Protein AF-A0A5N7N5F0-F1 (afdb_monomer_lite)

Organism: NCBI:txid2108360

pLDDT: mean 74.67, std 21.19, range [22.98, 98.75]

Secondary structure (DSSP, 8-state):
-------------EEEEE-----PPPPTTSTT-PPPSSTT---S--B-TT-S--TT-HHHHHHHHHHHHHHT--EEEEEEEEETTEEES-HHHHHHHHTT-SSEEEEEE--S-EESSTT--GGGEEE-----HHHHHHHHHHHHHHHTSTTB-EETTEEEEEES-GGGSTTHHHHHHHHHHHHHHTT-S--EEEEEE-TT---GGGGT-SEEEE-TTTT----B-GGGSTTPPTT--S-EEEHHHHHHHHHTPPPPSSEEEEEE-S--B-HHHHGGG--EEET--HHHHHHHHHHHHHHHHHHS-GGG--EEES-SEEGGGTEE-S-BTTTBTHHHHHHHHHTSHHHHHHHHHHHHHHHS--HHHHHHHHHHHHHHHHHHHHHHHHHHHTT-------SPEEP-TTTS--PPPPTT-EEEEEEETTEE--SS-----TTS---EEEEEE-TT----TTS--EEEEPPPTT-TTPPPEEEE-------HHHHHHHHTT--------

Sequence (505 aa):
MQSVAGVGLSNQILRCFKRLSYIRQPSPALSCIRTASFTNHYQPRLPADLGYYDLRLDEIQAKQVELAKKYGVSAFCYYYYWFSGTQLMTMPIDRHVNQNLDLDFCLCWANENWSRRWDGSENDVLMAQQHTEDDDIAFIHSVIPYFKHPRYIKINGAPLLMVYQVSLLSNAERVIARWRSIAKEAGFPDLHVCMAETFGLENPHQFGGDSSCQFPPHGVLAKERTQEVEGLVPGFSGKVYDYNEVVASEIKRPDPGYLRFRTAMPSWDNTSRKGAAGHVFHNASPEMFEAWLSYLVAKTKREYPSELRYVFVNAWNEWAEGAYLEPDRRNGHNYLKAVRNALTLQNAVLGETMVSIDSDQDNEFRKNVARVVSTLANANRQLLKMFSEAGLPPRSVSPFIARPEHAIRRAYPRKDAYSQLDSLNGRIANAPEATILRQQNLAVSGWLHIPGVVPSPQKPLFLWLVPLEGLKTGPDYIASVYDRLQRPDVAEALRSGGSRKRPRH

Foldseek 3Di:
DDDPDDPDPPQLQEEFEDELDFQDDDDPPALQFDDAQFPPRDTPWFFDPCGRDDLVDLVSLLVLLVLCVVLRHQEYAYEWEAAQHDGPSCVNVVSCQVVVRRGAYAYEYPQAFDAPDPPNDPPGGPGHHDQDLVSLVVVLVVCLVSLPRPRQQDQVQAGEYEYEALVVHPQLQVSLVVSQVVNVVSPTPGHAYEYECAPNDDDCVVRNHQEYEYDPVHPFDFDWDQVVTHGRHPLQQATETAVLSSLLCLLLPDDDPGHYAAEAFQFWWQCSPVPSHIYGHPLRDLVSSLLSLLLLQLVLVVPDDSSSSYHYYHHCDPSNTPRHCRATPPCGNSNSNSSNNSPDPVSSVVNVVSVVQSPDPDPVSSVCVSVVSVVVSVVLVVQCVVCVVVVHHDDFDALKDFDPPPPDDDDDDDPPKDKDWQDWPPHGPPDPDDDDDRGDDTDTDIDIDDPPDDDDLPDKDKDKDDDDPPPVDDTIIIGTDNDDDDDVVVVVVVVVDDDDDDPDD

InterPro domains:
  IPR032719 Glycosyltransferase WbsX [PTHR41244] (37-348)
  IPR060009 Glycosyltransferase WbsX, N-terminal domain [PF14307] (36-339)
  IPR060009 Glycosyltransferase WbsX, N-terminal domain [cd11579] (38-343)

Radius of gyration: 26.19 Å; chains: 1; bounding box: 54×68×74 Å

Structure (mmCIF, N/CA/C/O backbone):
data_AF-A0A5N7N5F0-F1
#
_entry.id   AF-A0A5N7N5F0-F1
#
loop_
_atom_site.group_PDB
_atom_site.id
_atom_site.type_symbol
_atom_site.label_atom_id
_atom_site.label_alt_id
_atom_site.label_comp_id
_atom_site.label_asym_id
_atom_site.label_entity_id
_atom_site.label_seq_id
_atom_site.pdbx_PDB_ins_code
_atom_site.Cartn_x
_atom_site.Cartn_y
_atom_site.Cartn_z
_atom_site.occupancy
_atom_site.B_iso_or_equiv
_atom_site.auth_seq_id
_atom_site.auth_comp_id
_atom_site.auth_asym_id
_atom_site.auth_atom_id
_atom_site.pdbx_PDB_model_num
ATOM 1 N N . MET A 1 1 ? -27.574 -36.837 1.767 1.00 29.84 1 MET A N 1
ATOM 2 C CA . MET A 1 1 ? -26.236 -36.959 2.379 1.00 29.84 1 MET A CA 1
ATOM 3 C C . MET A 1 1 ? -25.274 -36.061 1.616 1.00 29.84 1 MET A C 1
ATOM 5 O O . MET A 1 1 ? -25.070 -36.275 0.434 1.00 29.84 1 MET A O 1
ATOM 9 N N . GLN A 1 2 ? -24.845 -35.003 2.309 1.00 25.31 2 GLN A N 1
ATOM 10 C CA . GLN A 1 2 ? -23.727 -34.073 2.091 1.00 25.31 2 GLN A CA 1
ATOM 11 C C . GLN A 1 2 ? -23.288 -33.718 0.657 1.00 25.31 2 GLN A C 1
ATOM 13 O O . GLN A 1 2 ? -22.553 -34.438 -0.011 1.00 25.31 2 GLN A O 1
ATOM 18 N N . SER A 1 3 ? -23.664 -32.498 0.265 1.00 22.98 3 SER A N 1
ATOM 19 C CA . SER A 1 3 ? -23.001 -31.685 -0.750 1.00 22.98 3 SER A CA 1
ATOM 20 C C . SER A 1 3 ? -21.561 -31.376 -0.331 1.00 22.98 3 SER A C 1
ATOM 22 O O . SER A 1 3 ? -21.338 -30.781 0.725 1.00 22.98 3 SER A O 1
ATOM 24 N N . VAL A 1 4 ? -20.589 -31.721 -1.172 1.00 25.73 4 VAL A N 1
ATOM 25 C CA . VAL A 1 4 ? -19.211 -31.240 -1.024 1.00 25.73 4 VAL A CA 1
ATOM 26 C C . VAL A 1 4 ? -19.187 -29.778 -1.465 1.00 25.73 4 VAL A C 1
ATOM 28 O O . VAL A 1 4 ? -19.247 -29.468 -2.654 1.00 25.73 4 VAL A O 1
ATOM 31 N N . ALA A 1 5 ? -19.182 -28.883 -0.480 1.00 27.16 5 ALA A N 1
ATOM 32 C CA . ALA A 1 5 ? -18.989 -27.455 -0.663 1.00 27.16 5 ALA A CA 1
ATOM 33 C C . ALA A 1 5 ? -17.642 -27.192 -1.351 1.00 27.16 5 ALA A C 1
ATOM 35 O O . ALA A 1 5 ? -16.621 -27.793 -1.010 1.00 27.16 5 ALA A O 1
ATOM 36 N N . GLY A 1 6 ? -17.652 -26.290 -2.333 1.00 23.88 6 GLY A N 1
ATOM 37 C CA . GLY A 1 6 ? -16.442 -25.812 -2.981 1.00 23.88 6 GLY A CA 1
ATOM 38 C C . GLY A 1 6 ? -15.497 -25.196 -1.954 1.00 23.88 6 GLY A C 1
ATOM 39 O O . GLY A 1 6 ? -15.890 -24.332 -1.172 1.00 23.88 6 GLY A O 1
ATOM 40 N N . VAL A 1 7 ? -14.237 -25.624 -1.979 1.00 24.72 7 VAL A N 1
ATOM 41 C CA . VAL A 1 7 ? -13.152 -24.933 -1.284 1.00 24.72 7 VAL A CA 1
ATOM 42 C C . VAL A 1 7 ? -12.927 -23.616 -2.024 1.00 24.72 7 VAL A C 1
ATOM 44 O O . VAL A 1 7 ? -12.173 -23.538 -2.993 1.00 24.72 7 VAL A O 1
ATOM 47 N N . GLY A 1 8 ? -13.664 -22.585 -1.619 1.00 23.70 8 GLY A N 1
ATOM 48 C CA . GLY A 1 8 ? -13.397 -21.216 -2.020 1.00 23.70 8 GLY A CA 1
ATOM 49 C C . GLY A 1 8 ? -12.022 -20.812 -1.502 1.00 23.70 8 GLY A C 1
ATOM 50 O O . GLY A 1 8 ? -11.728 -20.960 -0.317 1.00 23.70 8 GLY A O 1
ATOM 51 N N . LEU A 1 9 ? -11.175 -20.285 -2.384 1.00 30.09 9 LEU A N 1
ATOM 52 C CA . LEU A 1 9 ? -10.006 -19.493 -2.008 1.00 30.09 9 LEU A CA 1
ATOM 53 C C . LEU A 1 9 ? -10.485 -18.209 -1.304 1.00 30.09 9 LEU A C 1
ATOM 55 O O . LEU A 1 9 ? -10.440 -17.124 -1.872 1.00 30.09 9 LEU A O 1
ATOM 59 N N . SER A 1 10 ? -10.933 -18.321 -0.053 1.00 30.73 10 SER A N 1
ATOM 60 C CA . SER A 1 10 ? -11.087 -17.196 0.879 1.00 30.73 10 SER A CA 1
ATOM 61 C C . SER A 1 10 ? -9.706 -16.800 1.427 1.00 30.73 10 SER A C 1
ATOM 63 O O . SER A 1 10 ? -9.454 -16.816 2.625 1.00 30.73 10 SER A O 1
ATOM 65 N N . ASN A 1 11 ? -8.762 -16.524 0.522 1.00 39.66 11 ASN A N 1
ATOM 66 C CA . ASN A 1 11 ? -7.383 -16.126 0.822 1.00 39.66 11 ASN A CA 1
ATOM 67 C C . ASN A 1 11 ? -7.185 -14.652 0.429 1.00 39.66 11 ASN A C 1
ATOM 69 O O . ASN A 1 11 ? -6.335 -14.322 -0.399 1.00 39.66 11 ASN A O 1
ATOM 73 N N . GLN A 1 12 ? -8.014 -13.762 0.977 1.00 51.66 12 GLN A N 1
ATOM 74 C CA . GLN A 1 12 ? -7.890 -12.318 0.769 1.00 51.66 12 GLN A CA 1
ATOM 75 C C . GLN A 1 12 ? -6.734 -11.756 1.605 1.00 51.66 12 GLN A C 1
ATOM 77 O O . GLN A 1 12 ? -6.924 -11.271 2.716 1.00 51.66 12 GLN A O 1
ATOM 82 N N . ILE A 1 13 ? -5.518 -11.882 1.076 1.00 55.84 13 ILE A N 1
ATOM 83 C CA . ILE A 1 13 ? -4.288 -11.544 1.804 1.00 55.84 13 ILE A CA 1
ATOM 84 C C . ILE A 1 13 ? -3.828 -10.115 1.509 1.00 55.84 13 ILE A C 1
ATOM 86 O O . ILE A 1 13 ? -3.186 -9.487 2.343 1.00 55.84 13 ILE A O 1
ATOM 90 N N . LEU A 1 14 ? -4.155 -9.570 0.335 1.00 63.09 14 LEU A N 1
ATOM 91 C CA . LEU A 1 14 ? -3.502 -8.363 -0.162 1.00 63.09 14 LEU A CA 1
ATOM 92 C C . LEU A 1 14 ? -4.346 -7.094 -0.013 1.00 63.09 14 LEU A C 1
ATOM 94 O O . LEU A 1 14 ? -5.470 -7.014 -0.520 1.00 63.09 14 LEU A O 1
ATOM 98 N N . ARG A 1 15 ? -3.757 -6.080 0.611 1.00 79.06 15 ARG A N 1
ATOM 99 C CA . ARG A 1 15 ? -4.308 -4.743 0.851 1.00 79.06 15 ARG A CA 1
ATOM 100 C C . ARG A 1 15 ? -3.408 -3.712 0.153 1.00 79.06 15 ARG A C 1
ATOM 102 O O . ARG A 1 15 ? -2.206 -3.930 0.033 1.00 79.06 15 ARG A O 1
ATOM 109 N N . CYS A 1 16 ? -3.939 -2.593 -0.330 1.00 64.00 16 CYS A N 1
ATOM 110 C CA . CYS A 1 16 ? -3.108 -1.542 -0.942 1.00 64.00 16 CYS A CA 1
ATOM 111 C C . CYS A 1 16 ? -3.441 -0.168 -0.378 1.00 64.00 16 CYS A C 1
ATOM 113 O O . CYS A 1 16 ? -4.618 0.182 -0.288 1.00 64.00 16 CYS A O 1
ATOM 115 N N . PHE A 1 17 ? -2.418 0.629 -0.065 1.00 70.25 17 PHE A N 1
ATOM 116 C CA . PHE A 1 17 ? -2.616 2.043 0.243 1.00 70.25 17 PHE A CA 1
ATOM 117 C C . PHE A 1 17 ? -3.152 2.766 -0.988 1.00 70.25 17 PHE A C 1
ATOM 119 O O . PHE A 1 17 ? -2.634 2.597 -2.093 1.00 70.25 17 PHE A O 1
ATOM 126 N N . LYS A 1 18 ? -4.209 3.555 -0.809 1.00 71.69 18 LYS A N 1
ATOM 127 C CA . LYS A 1 18 ? -4.840 4.323 -1.876 1.00 71.69 18 LYS A CA 1
ATOM 128 C C . LYS A 1 18 ? -4.913 5.787 -1.477 1.00 71.69 18 LYS A C 1
ATOM 130 O O . LYS A 1 18 ? -5.647 6.152 -0.555 1.00 71.69 18 LYS A O 1
ATOM 135 N N . ARG A 1 19 ? -4.183 6.634 -2.209 1.00 62.09 19 ARG A N 1
ATOM 136 C CA . ARG A 1 19 ? -4.342 8.085 -2.099 1.00 62.09 19 ARG A CA 1
ATOM 137 C C . ARG A 1 19 ? -5.614 8.535 -2.796 1.00 62.09 19 ARG A C 1
ATOM 139 O O . ARG A 1 19 ? -6.045 7.974 -3.806 1.00 62.09 19 ARG A O 1
ATOM 146 N N . LEU A 1 20 ? -6.176 9.606 -2.250 1.00 52.44 20 LEU A N 1
ATOM 147 C CA . LEU A 1 20 ? -7.395 10.250 -2.733 1.00 52.44 20 LEU A CA 1
ATOM 148 C C . LEU A 1 20 ? -7.100 11.356 -3.763 1.00 52.44 20 LEU A C 1
ATOM 150 O O . LEU A 1 20 ? -7.927 12.233 -3.997 1.00 52.44 20 LEU A O 1
ATOM 154 N N . SER A 1 21 ? -5.913 11.333 -4.376 1.00 46.81 21 SER A N 1
ATOM 155 C CA . SER A 1 21 ? -5.458 12.305 -5.370 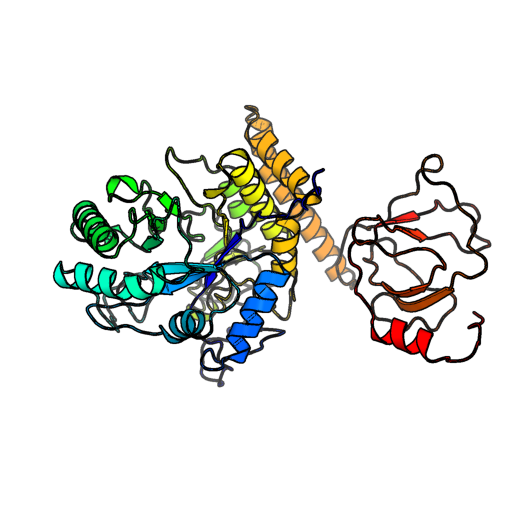1.00 46.81 21 SER A CA 1
ATOM 156 C C . SER A 1 21 ? -5.807 11.884 -6.805 1.00 46.81 21 SER A C 1
ATOM 158 O O . SER A 1 21 ? -5.765 10.710 -7.176 1.00 46.81 21 SER A O 1
ATOM 160 N N . TYR A 1 22 ? -6.162 12.870 -7.628 1.00 40.53 22 TYR A N 1
ATOM 161 C CA . TYR A 1 22 ? -6.420 12.703 -9.060 1.00 40.53 22 TYR A CA 1
ATOM 162 C C . TYR A 1 22 ? -5.117 12.792 -9.870 1.00 40.53 22 TYR A C 1
ATOM 164 O O . TYR A 1 22 ? -4.155 13.432 -9.440 1.00 40.53 22 TYR A O 1
ATOM 172 N N . ILE A 1 23 ? -5.093 12.193 -11.066 1.00 45.75 23 ILE A N 1
ATOM 173 C CA . ILE A 1 23 ? -3.967 12.326 -12.001 1.00 45.75 23 ILE A CA 1
ATOM 174 C C . ILE A 1 23 ? -4.363 13.365 -13.050 1.00 45.75 23 ILE A C 1
ATOM 176 O O . ILE A 1 23 ? -5.160 13.092 -13.944 1.00 45.75 23 ILE A O 1
ATOM 180 N N . ARG A 1 24 ? -3.828 14.585 -12.950 1.00 40.00 24 ARG A N 1
ATOM 181 C CA . ARG A 1 24 ? -4.169 15.674 -13.879 1.00 40.00 24 ARG A CA 1
ATOM 182 C C . ARG A 1 24 ? -3.369 15.572 -15.176 1.00 40.00 24 ARG A C 1
ATOM 184 O O . ARG A 1 24 ? -2.157 15.368 -15.122 1.00 40.00 24 ARG A O 1
ATOM 191 N N . GLN A 1 25 ? -4.010 15.822 -16.322 1.00 34.22 25 GLN A N 1
ATOM 192 C CA . GLN A 1 25 ? -3.267 16.164 -17.537 1.00 34.22 25 GLN A CA 1
ATOM 193 C C . GLN A 1 25 ? -2.434 17.433 -17.276 1.00 34.22 25 GLN A C 1
ATOM 195 O O . GLN A 1 25 ? -2.973 18.416 -16.754 1.00 34.22 25 GLN A O 1
ATOM 200 N N . PRO A 1 26 ? -1.133 17.439 -17.596 1.00 46.75 26 PRO A N 1
ATOM 201 C CA . PRO A 1 26 ? -0.304 18.613 -17.380 1.00 46.75 26 PRO A CA 1
ATOM 202 C C . PRO A 1 26 ? -0.684 19.727 -18.360 1.00 46.75 26 PRO A C 1
ATOM 204 O O . PRO A 1 26 ? -0.789 19.500 -19.564 1.00 46.75 26 PRO A O 1
ATOM 207 N N . SER A 1 27 ? -0.835 20.951 -17.846 1.00 31.84 27 SER A N 1
ATOM 208 C CA . SER A 1 27 ? -0.517 22.130 -18.654 1.00 31.84 27 SER A CA 1
ATOM 209 C C . SER A 1 27 ? 1.014 22.265 -18.704 1.00 31.84 27 SER A C 1
ATOM 211 O O . SER A 1 27 ? 1.686 21.743 -17.807 1.00 31.84 27 SER A O 1
ATOM 213 N N . PRO A 1 28 ? 1.591 22.988 -19.679 1.00 32.88 28 PRO A N 1
ATOM 214 C CA . PRO A 1 28 ? 3.040 23.216 -19.768 1.00 32.88 28 PRO A CA 1
ATOM 215 C C . PRO A 1 28 ? 3.695 23.785 -18.490 1.00 32.88 28 PRO A C 1
ATOM 217 O O . PRO A 1 28 ? 4.915 23.799 -18.387 1.00 32.88 28 PRO A O 1
ATOM 220 N N . ALA A 1 29 ? 2.898 24.240 -17.516 1.00 32.03 29 ALA A N 1
ATOM 221 C CA . ALA A 1 29 ? 3.336 24.845 -16.263 1.00 32.03 29 ALA A CA 1
ATOM 222 C C . ALA A 1 29 ? 3.224 23.936 -15.012 1.00 32.03 29 ALA A C 1
ATOM 224 O O . ALA A 1 29 ? 3.506 24.412 -13.914 1.00 32.03 29 ALA A O 1
ATOM 225 N N . LEU A 1 30 ? 2.810 22.659 -15.115 1.00 36.66 30 LEU A N 1
ATOM 226 C CA . LEU A 1 30 ? 2.575 21.788 -13.943 1.00 36.66 30 LEU A CA 1
ATOM 227 C C . LEU A 1 30 ? 3.458 20.522 -13.883 1.00 36.66 30 LEU A C 1
ATOM 229 O O . LEU A 1 30 ? 3.647 19.785 -14.846 1.00 36.66 30 LEU A O 1
ATOM 233 N N . SER A 1 31 ? 3.941 20.274 -12.664 1.00 43.16 31 SER A N 1
ATOM 234 C CA . SER A 1 31 ? 5.055 19.444 -12.168 1.00 43.16 31 SER A CA 1
ATOM 235 C C . SER A 1 31 ? 5.038 17.925 -12.412 1.00 43.16 31 SER A C 1
ATOM 237 O O . SER A 1 31 ? 5.851 17.213 -11.829 1.00 43.16 31 SER A O 1
ATOM 239 N N . CYS A 1 32 ? 4.145 17.388 -13.242 1.00 41.06 32 CYS A N 1
ATOM 240 C CA . CYS A 1 32 ? 3.973 15.930 -13.374 1.00 41.06 32 CYS A CA 1
ATOM 241 C C . CYS A 1 32 ? 4.764 15.310 -14.540 1.00 41.06 32 CYS A C 1
ATOM 243 O O . CYS A 1 32 ? 4.832 14.090 -14.658 1.00 41.06 32 CYS A O 1
ATOM 245 N N . ILE A 1 33 ? 5.386 16.135 -15.386 1.00 50.75 33 ILE A N 1
ATOM 246 C CA . ILE A 1 33 ? 6.344 15.699 -16.405 1.00 50.75 33 ILE A CA 1
ATOM 247 C C . ILE A 1 33 ? 7.672 16.357 -16.063 1.00 50.75 33 ILE A C 1
ATOM 249 O O . ILE A 1 33 ? 7.918 17.512 -16.405 1.00 50.75 33 ILE A O 1
ATOM 253 N N . ARG A 1 34 ? 8.526 15.628 -15.347 1.00 66.19 34 ARG A N 1
ATOM 254 C CA . ARG A 1 34 ? 9.947 15.964 -15.294 1.00 66.19 34 ARG A CA 1
ATOM 255 C C . ARG A 1 34 ? 10.698 15.075 -16.266 1.00 66.19 34 ARG A C 1
ATOM 257 O O . ARG A 1 34 ? 10.299 13.943 -16.523 1.00 66.19 34 ARG A O 1
ATOM 264 N N . THR A 1 35 ? 11.752 15.622 -16.848 1.00 73.00 35 THR A N 1
ATOM 265 C CA . THR A 1 35 ? 12.660 14.873 -17.706 1.00 73.00 35 THR A CA 1
ATOM 266 C C . THR A 1 35 ? 13.523 13.938 -16.866 1.00 73.00 35 THR A C 1
ATOM 268 O O . THR A 1 35 ? 13.742 14.160 -15.671 1.00 73.00 35 THR A O 1
ATOM 271 N N . ALA A 1 36 ? 14.008 12.876 -17.502 1.00 86.56 36 ALA A N 1
ATOM 272 C CA . ALA A 1 36 ? 14.980 11.968 -16.919 1.00 86.56 36 ALA A CA 1
ATOM 273 C C . ALA A 1 36 ? 16.175 12.737 -16.324 1.00 86.56 36 ALA A C 1
ATOM 275 O O . ALA A 1 36 ? 16.847 13.503 -17.009 1.00 86.56 36 ALA A O 1
ATOM 276 N N . SER A 1 37 ? 16.434 12.523 -15.034 1.00 87.50 37 SER A N 1
ATOM 277 C CA . SER A 1 37 ? 17.597 13.078 -14.321 1.00 87.50 37 SER A CA 1
ATOM 278 C C . SER A 1 37 ? 18.909 12.314 -14.547 1.00 87.50 37 SER A C 1
ATOM 280 O O . SER A 1 37 ? 19.947 12.792 -14.109 1.00 87.50 37 SER A O 1
ATOM 282 N N . PHE A 1 38 ? 18.871 11.129 -15.164 1.00 87.88 38 PHE A N 1
ATOM 283 C CA . PHE A 1 38 ? 20.048 10.326 -15.520 1.00 87.88 38 PHE A CA 1
ATOM 284 C C . PHE A 1 38 ? 19.698 9.290 -16.602 1.00 87.88 38 PHE A C 1
ATOM 286 O O . PHE A 1 38 ? 18.524 9.083 -16.926 1.00 87.88 38 PHE A O 1
ATOM 293 N N . THR A 1 39 ? 20.703 8.629 -17.174 1.00 82.44 39 THR A N 1
ATOM 294 C CA . THR A 1 39 ? 20.532 7.630 -18.241 1.00 82.44 39 THR A CA 1
ATOM 295 C C . THR A 1 39 ? 19.676 6.459 -17.756 1.00 82.44 39 THR A C 1
ATOM 297 O O . THR A 1 39 ? 19.870 5.943 -16.659 1.00 82.44 39 THR A O 1
ATOM 300 N N . ASN A 1 40 ? 18.710 6.021 -18.569 1.00 80.06 40 ASN A N 1
ATOM 301 C CA . ASN A 1 40 ? 17.731 4.977 -18.224 1.00 80.06 40 ASN A CA 1
ATOM 302 C C . ASN A 1 40 ? 16.784 5.312 -17.050 1.00 80.06 40 ASN A C 1
ATOM 304 O O . ASN A 1 40 ? 16.042 4.437 -16.589 1.00 80.06 40 ASN A O 1
ATOM 308 N N . HIS A 1 41 ? 16.749 6.564 -16.581 1.00 87.12 41 HIS A N 1
ATOM 309 C CA . HIS A 1 41 ? 15.765 7.018 -15.602 1.00 87.12 41 HIS A CA 1
ATOM 310 C C . HIS A 1 41 ? 14.363 7.058 -16.228 1.00 87.12 41 HIS A C 1
ATOM 312 O O . HIS A 1 41 ? 14.134 7.729 -17.234 1.00 87.12 41 HIS A O 1
ATOM 318 N N . TYR A 1 42 ? 13.408 6.335 -15.636 1.00 85.06 42 TYR A N 1
ATOM 319 C CA . TYR A 1 42 ? 12.035 6.284 -16.136 1.00 85.06 42 TYR A CA 1
ATOM 320 C C . TYR A 1 42 ? 11.212 7.518 -15.746 1.00 85.06 42 TYR A C 1
ATOM 322 O O . TYR A 1 42 ? 10.386 7.454 -14.838 1.00 85.06 42 TYR A O 1
ATOM 330 N N . GLN A 1 43 ? 11.420 8.624 -16.457 1.00 85.44 43 GLN A N 1
ATOM 331 C CA . GLN A 1 43 ? 10.600 9.830 -16.368 1.00 85.44 43 GLN A CA 1
ATOM 332 C C . GLN A 1 43 ? 10.420 10.461 -17.766 1.00 85.44 43 GLN A C 1
ATOM 334 O O . GLN A 1 43 ? 11.386 10.503 -18.532 1.00 85.44 43 GLN A O 1
ATOM 339 N N . PRO A 1 44 ? 9.218 10.956 -18.121 1.00 86.94 44 PRO A N 1
ATOM 340 C CA . PRO A 1 44 ? 7.995 10.935 -17.321 1.00 86.94 44 PRO A CA 1
ATOM 341 C C . PRO A 1 44 ? 7.335 9.551 -17.260 1.00 86.94 44 PRO A C 1
ATOM 343 O O . PRO A 1 44 ? 7.370 8.769 -18.213 1.00 86.94 44 PRO A O 1
ATOM 346 N N . ARG A 1 45 ? 6.667 9.279 -16.138 1.00 85.75 45 ARG A N 1
ATOM 347 C CA . ARG A 1 45 ? 5.786 8.117 -15.965 1.00 85.75 45 ARG A CA 1
ATOM 348 C C . ARG A 1 45 ? 4.383 8.467 -16.448 1.00 85.75 45 ARG A C 1
ATOM 350 O O . ARG A 1 45 ? 3.810 9.456 -16.001 1.00 85.75 45 ARG A O 1
ATOM 357 N N . LEU A 1 46 ? 3.841 7.676 -17.372 1.00 85.69 46 LEU A N 1
ATOM 358 C CA . LEU A 1 46 ? 2.571 7.980 -18.035 1.00 85.69 46 LEU A CA 1
ATOM 359 C C . LEU A 1 46 ? 1.554 6.856 -17.806 1.00 85.69 46 LEU A C 1
ATOM 361 O O . LEU A 1 46 ? 1.906 5.697 -18.054 1.00 85.69 46 LEU A O 1
ATOM 365 N N . PRO A 1 47 ? 0.309 7.177 -17.408 1.00 87.88 47 PRO A N 1
ATOM 366 C CA . PRO A 1 47 ? -0.736 6.177 -17.224 1.00 87.88 47 PRO A CA 1
ATOM 367 C C . PRO A 1 47 ? -1.158 5.539 -18.555 1.00 87.88 47 PRO A C 1
ATOM 369 O O . PRO A 1 47 ? -1.059 6.155 -19.625 1.00 87.88 47 PRO A O 1
ATOM 372 N N . ALA A 1 48 ? -1.628 4.293 -18.474 1.00 86.75 48 ALA A N 1
ATOM 373 C CA . ALA A 1 48 ? -2.214 3.545 -19.582 1.00 86.75 48 ALA A CA 1
ATOM 374 C C . ALA A 1 48 ? -3.753 3.543 -19.484 1.00 86.75 48 ALA A C 1
ATOM 376 O O . ALA A 1 48 ? -4.375 4.548 -19.816 1.00 86.75 48 ALA A O 1
ATOM 377 N N . ASP A 1 49 ? -4.357 2.451 -19.014 1.00 85.75 49 ASP A N 1
ATOM 378 C CA . ASP A 1 49 ? -5.793 2.142 -19.112 1.00 85.75 49 ASP A CA 1
ATOM 379 C C . ASP A 1 49 ? -6.747 3.240 -18.628 1.00 85.75 49 ASP A C 1
ATOM 381 O O . ASP A 1 49 ? -7.730 3.554 -19.297 1.00 85.75 49 ASP A O 1
ATOM 385 N N . LEU A 1 50 ? -6.477 3.802 -17.446 1.00 85.19 50 LEU A N 1
ATOM 386 C CA . LEU A 1 50 ? -7.335 4.818 -16.825 1.00 85.19 50 LEU A CA 1
ATOM 387 C C . LEU A 1 50 ? -6.957 6.240 -17.247 1.00 85.19 50 LEU A C 1
ATOM 389 O O . LEU A 1 50 ? -7.682 7.185 -16.942 1.00 85.19 50 LEU A O 1
ATOM 393 N N . GLY A 1 51 ? -5.833 6.391 -17.954 1.00 85.62 51 GLY A N 1
ATOM 394 C CA . GLY A 1 51 ? -5.287 7.678 -18.345 1.00 85.62 51 GLY A CA 1
ATOM 395 C C . GLY A 1 51 ? -5.133 8.643 -17.168 1.00 85.62 51 GLY A C 1
ATOM 396 O O . GLY A 1 51 ? -4.907 8.262 -16.020 1.00 85.62 51 GLY A O 1
ATOM 397 N N . TYR A 1 52 ? -5.245 9.926 -17.485 1.00 86.56 52 TYR A N 1
ATOM 398 C CA . TYR A 1 52 ? -5.348 10.991 -16.499 1.00 86.56 52 TYR A CA 1
ATOM 399 C C . TYR A 1 52 ? -6.796 11.069 -16.023 1.00 86.56 52 TYR A C 1
ATOM 401 O O . TYR A 1 52 ? -7.660 11.513 -16.781 1.00 86.56 52 TYR A O 1
ATOM 409 N N . TYR A 1 53 ? -7.064 10.601 -14.806 1.00 86.06 53 TYR A N 1
ATOM 410 C CA . TYR A 1 53 ? -8.424 10.484 -14.292 1.00 86.06 53 TYR A CA 1
ATOM 411 C C . TYR A 1 53 ? -8.759 11.530 -13.224 1.00 86.06 53 TYR A C 1
ATOM 413 O O . TYR A 1 53 ? -7.899 12.008 -12.479 1.00 86.06 53 TYR A O 1
ATOM 421 N N . ASP A 1 54 ? -10.057 11.811 -13.112 1.00 84.88 54 ASP A N 1
ATOM 422 C CA . ASP A 1 54 ? -10.670 12.631 -12.072 1.00 84.88 54 ASP A CA 1
ATOM 423 C C . ASP A 1 54 ? -11.442 11.728 -11.099 1.00 84.88 54 ASP A C 1
ATOM 425 O O . ASP A 1 54 ? -12.349 11.002 -11.500 1.00 84.88 54 ASP A O 1
ATOM 429 N N . LEU A 1 55 ? -11.095 11.772 -9.810 1.00 83.38 55 LEU A N 1
ATOM 430 C CA . LEU A 1 55 ? -11.758 10.962 -8.781 1.00 83.38 55 LEU A CA 1
ATOM 431 C C . LEU A 1 55 ? -13.183 11.433 -8.450 1.00 83.38 55 LEU A C 1
ATOM 433 O O . LEU A 1 55 ? -13.890 10.759 -7.700 1.00 83.38 55 LEU A O 1
ATOM 437 N N . ARG A 1 56 ? -13.637 12.557 -9.017 1.00 83.31 56 ARG A N 1
ATOM 438 C CA . ARG A 1 56 ? -15.044 12.978 -8.969 1.00 83.31 56 ARG A CA 1
ATOM 439 C C . ARG A 1 56 ? -15.943 12.146 -9.883 1.00 83.31 56 ARG A C 1
ATOM 441 O O . ARG A 1 56 ? -17.150 12.173 -9.690 1.00 83.31 56 ARG A O 1
ATOM 448 N N . LEU A 1 57 ? -15.365 11.397 -10.818 1.00 85.81 57 LEU A N 1
ATOM 449 C CA . LEU A 1 57 ? -16.091 10.517 -11.725 1.00 85.81 57 LEU A CA 1
ATOM 450 C C . LEU A 1 57 ? -16.262 9.125 -11.106 1.00 85.81 57 LEU A C 1
ATOM 452 O O . LEU A 1 57 ? -15.288 8.473 -10.716 1.00 85.81 57 LEU A O 1
ATOM 456 N N . ASP A 1 58 ? -17.506 8.670 -11.011 1.00 84.62 58 ASP A N 1
ATOM 457 C CA . ASP A 1 58 ? -17.877 7.426 -10.332 1.00 84.62 58 ASP A CA 1
ATOM 458 C C . ASP A 1 58 ? -17.308 6.193 -11.047 1.00 84.62 58 ASP A C 1
ATOM 460 O O . ASP A 1 58 ? -16.782 5.265 -10.422 1.00 84.62 58 ASP A O 1
ATOM 464 N N . GLU A 1 59 ? -17.327 6.213 -12.379 1.00 89.25 59 GLU A N 1
ATOM 465 C CA . GLU A 1 59 ? -16.859 5.129 -13.234 1.00 89.25 59 GLU A CA 1
ATOM 466 C C . GLU A 1 59 ? -15.365 4.836 -13.059 1.00 89.25 59 GLU A C 1
ATOM 468 O O . GLU A 1 59 ? -14.928 3.703 -13.271 1.00 89.25 59 GLU A O 1
ATOM 473 N N . ILE A 1 60 ? -14.571 5.828 -12.647 1.00 90.25 60 ILE A N 1
ATOM 474 C CA . ILE A 1 60 ? -13.136 5.651 -12.408 1.00 90.25 60 ILE A CA 1
ATOM 475 C C . ILE A 1 60 ? -12.923 4.754 -11.197 1.00 90.25 60 ILE A C 1
ATOM 477 O O . ILE A 1 60 ? -12.140 3.805 -11.255 1.00 90.25 60 ILE A O 1
ATOM 481 N N . GLN A 1 61 ? -13.646 5.011 -10.109 1.00 90.19 61 GLN A N 1
ATOM 482 C CA . GLN A 1 61 ? -13.487 4.227 -8.893 1.00 90.19 61 GLN A CA 1
ATOM 483 C C . GLN A 1 61 ? -14.005 2.796 -9.076 1.00 90.19 61 GLN A C 1
ATOM 485 O O . GLN A 1 61 ? -13.364 1.858 -8.597 1.00 90.19 61 GLN A O 1
ATOM 490 N N . ALA A 1 62 ? -15.096 2.616 -9.827 1.00 92.50 62 ALA A N 1
ATOM 491 C CA . ALA A 1 62 ? -15.597 1.296 -10.204 1.00 92.50 62 ALA A CA 1
ATOM 492 C C . ALA A 1 62 ? -14.565 0.505 -11.032 1.00 92.50 62 ALA A C 1
ATOM 494 O O . ALA A 1 62 ? -14.263 -0.642 -10.701 1.00 92.50 62 ALA A O 1
ATOM 495 N N . LYS A 1 63 ? -13.941 1.134 -12.040 1.00 93.81 63 LYS A N 1
ATOM 496 C CA . LYS A 1 63 ? -12.868 0.512 -12.839 1.00 93.81 63 LYS A CA 1
ATOM 497 C C . LYS A 1 63 ? -11.634 0.167 -12.005 1.00 93.81 63 LYS A C 1
ATOM 499 O O . LYS A 1 63 ? -11.037 -0.888 -12.206 1.00 93.81 63 LYS A O 1
ATOM 504 N N . GLN A 1 64 ? -11.254 1.018 -11.048 1.00 93.69 64 GLN A N 1
ATOM 505 C CA . GLN A 1 64 ? -10.157 0.718 -10.121 1.00 93.69 64 GLN A CA 1
ATOM 506 C C . GLN A 1 64 ? -10.467 -0.508 -9.256 1.00 93.69 64 GLN A C 1
ATOM 508 O O . GLN A 1 64 ? -9.591 -1.346 -9.058 1.00 93.69 64 GLN A O 1
ATOM 513 N N . VAL A 1 65 ? -11.705 -0.638 -8.767 1.00 94.06 65 VAL A N 1
ATOM 514 C CA . VAL A 1 65 ? -12.153 -1.816 -8.009 1.00 94.06 65 VAL A CA 1
ATOM 515 C C . VAL A 1 65 ? -12.131 -3.072 -8.880 1.00 94.06 65 VAL A C 1
ATOM 517 O O . VAL A 1 65 ? -11.567 -4.083 -8.467 1.00 94.06 65 VAL A O 1
ATOM 520 N N . GLU A 1 66 ? -12.674 -3.016 -10.097 1.00 94.25 66 GLU A N 1
ATOM 521 C CA . GLU A 1 66 ? -12.643 -4.145 -11.034 1.00 94.25 66 GLU A CA 1
ATOM 522 C C . GLU A 1 66 ? -11.202 -4.604 -11.307 1.00 94.25 66 GLU A C 1
ATOM 524 O O . GLU A 1 66 ? -10.884 -5.794 -11.210 1.00 94.25 66 GLU A O 1
ATOM 529 N N . LEU A 1 67 ? -10.310 -3.649 -11.581 1.00 93.38 67 LEU A N 1
ATOM 530 C CA . LEU A 1 67 ? -8.907 -3.915 -11.860 1.00 93.38 67 LEU A CA 1
ATOM 531 C C . LEU A 1 67 ? -8.180 -4.500 -10.643 1.00 93.38 67 LEU A C 1
ATOM 533 O O . LEU A 1 67 ? -7.458 -5.486 -10.784 1.00 93.38 67 LEU A O 1
ATOM 537 N N . ALA A 1 68 ? -8.400 -3.942 -9.452 1.00 93.88 68 ALA A N 1
ATOM 538 C CA . ALA A 1 68 ? -7.841 -4.443 -8.200 1.00 93.88 68 ALA A CA 1
ATOM 539 C C . ALA A 1 68 ? -8.212 -5.918 -7.980 1.00 93.88 68 ALA A C 1
ATOM 541 O O . ALA A 1 68 ? -7.331 -6.775 -7.846 1.00 93.88 68 ALA A O 1
ATOM 542 N N . LYS A 1 69 ? -9.509 -6.238 -8.060 1.00 91.81 69 LYS A N 1
ATOM 543 C CA . LYS A 1 69 ? -10.015 -7.605 -7.878 1.00 91.81 69 LYS A CA 1
ATOM 544 C C . LYS A 1 69 ? -9.473 -8.572 -8.917 1.00 91.81 69 LYS A C 1
ATOM 546 O O . LYS A 1 69 ? -9.075 -9.681 -8.567 1.00 91.81 69 LYS A O 1
ATOM 551 N N . LYS A 1 70 ? -9.432 -8.155 -10.188 1.00 88.50 70 LYS A N 1
ATOM 552 C CA . LYS A 1 70 ? -8.944 -8.976 -11.307 1.00 88.50 70 LYS A CA 1
ATOM 553 C C . LYS A 1 70 ? -7.534 -9.514 -11.065 1.00 88.50 70 LYS A C 1
ATOM 555 O O . LYS A 1 70 ? -7.210 -10.606 -11.530 1.00 88.50 70 LYS A O 1
ATOM 560 N N . TYR A 1 71 ? -6.706 -8.758 -10.349 1.00 87.38 71 TYR A N 1
ATOM 561 C CA . TYR A 1 71 ? -5.328 -9.134 -10.058 1.00 87.38 71 TYR A CA 1
ATOM 562 C C . TYR A 1 71 ? -5.100 -9.623 -8.625 1.00 87.38 71 TYR A C 1
ATOM 564 O O . TYR A 1 71 ? -4.004 -10.073 -8.327 1.00 87.38 71 TYR A O 1
ATOM 572 N N . GLY A 1 72 ? -6.125 -9.647 -7.771 1.00 85.69 72 GLY A N 1
ATOM 573 C CA . GLY A 1 72 ? -6.041 -10.218 -6.424 1.00 85.69 72 GLY A CA 1
ATOM 574 C C . GLY A 1 72 ? -5.763 -9.208 -5.309 1.00 85.69 72 GLY A C 1
ATOM 575 O O . GLY A 1 72 ? -5.526 -9.613 -4.172 1.00 85.69 72 GLY A O 1
ATOM 576 N N . VAL A 1 73 ? -5.842 -7.903 -5.591 1.00 95.12 73 VAL A N 1
ATOM 577 C CA . VAL A 1 73 ? -5.969 -6.891 -4.535 1.00 95.12 73 VAL A CA 1
ATOM 578 C C . VAL A 1 73 ? -7.372 -7.010 -3.953 1.00 95.12 73 VAL A C 1
ATOM 580 O O . VAL A 1 73 ? -8.368 -6.929 -4.670 1.00 95.12 73 VAL A O 1
ATOM 583 N N . SER A 1 74 ? -7.441 -7.229 -2.645 1.00 92.62 74 SER A N 1
ATOM 584 C CA . SER A 1 74 ? -8.687 -7.565 -1.950 1.00 92.62 74 SER A CA 1
ATOM 585 C C . SER A 1 74 ? -9.249 -6.424 -1.106 1.00 92.62 74 SER A C 1
ATOM 587 O O . SER A 1 74 ? -10.421 -6.470 -0.747 1.00 92.62 74 SER A O 1
ATOM 589 N N . ALA A 1 75 ? -8.449 -5.386 -0.835 1.00 96.12 75 ALA A N 1
ATOM 590 C CA . ALA A 1 75 ? -8.933 -4.166 -0.201 1.00 96.12 75 ALA A CA 1
ATOM 591 C C . ALA A 1 75 ? -8.106 -2.924 -0.535 1.00 96.12 75 ALA A C 1
ATOM 593 O O . ALA A 1 75 ? -6.914 -3.026 -0.850 1.00 96.12 75 ALA A O 1
ATOM 594 N N . PHE A 1 76 ? -8.711 -1.756 -0.318 1.00 97.12 76 PHE A N 1
ATOM 595 C CA . PHE A 1 76 ? -7.996 -0.482 -0.237 1.00 97.12 76 PHE A CA 1
ATOM 596 C C . PHE A 1 76 ? -7.875 0.022 1.206 1.00 97.12 76 PHE A C 1
ATOM 598 O O . PHE A 1 76 ? -8.841 0.033 1.960 1.00 97.12 76 PHE A O 1
ATOM 605 N N . CYS A 1 77 ? -6.687 0.490 1.576 1.00 97.25 77 CYS A N 1
ATOM 606 C CA . CYS A 1 77 ? -6.470 1.304 2.763 1.00 97.25 77 CYS A CA 1
ATOM 607 C C . CYS A 1 77 ? -6.475 2.770 2.329 1.00 97.25 77 CYS A C 1
ATOM 609 O O . CYS A 1 77 ? -5.541 3.228 1.666 1.00 97.25 77 CYS A O 1
ATOM 611 N N . TYR A 1 78 ? -7.558 3.482 2.622 1.00 96.25 78 TYR A N 1
ATOM 612 C CA . TYR A 1 78 ? -7.701 4.875 2.224 1.00 96.25 78 TYR A CA 1
ATOM 613 C C . TYR A 1 78 ? -7.016 5.794 3.222 1.00 96.25 78 TYR A C 1
ATOM 615 O O . TYR A 1 78 ? -7.230 5.675 4.428 1.00 96.25 78 TYR A O 1
ATOM 623 N N . TYR A 1 79 ? -6.260 6.760 2.711 1.00 93.00 79 TYR A N 1
ATOM 624 C CA . TYR A 1 79 ? -5.855 7.892 3.533 1.00 93.00 79 TYR A CA 1
ATOM 625 C C . TYR A 1 79 ? -7.081 8.693 3.947 1.00 93.00 79 TYR A C 1
ATOM 627 O O . TYR A 1 79 ? -7.853 9.134 3.100 1.00 93.00 79 TYR A O 1
ATOM 635 N N . TYR A 1 80 ? -7.244 8.888 5.245 1.00 94.94 80 TYR A N 1
ATOM 636 C CA . TYR A 1 80 ? -8.294 9.698 5.823 1.00 94.94 80 TYR A CA 1
ATOM 637 C C . TYR A 1 80 ? -7.687 11.004 6.330 1.00 94.94 80 TYR A C 1
ATOM 639 O O . TYR A 1 80 ? -6.803 11.004 7.186 1.00 94.94 80 TYR A O 1
ATOM 647 N N . TYR A 1 81 ? -8.142 12.108 5.746 1.00 91.75 81 TYR A N 1
ATOM 648 C CA . TYR A 1 81 ? -7.616 13.448 5.961 1.00 91.75 81 TYR A CA 1
ATOM 649 C C . TYR A 1 81 ? -8.589 14.230 6.842 1.00 91.75 81 TYR A C 1
ATOM 651 O O . TYR A 1 81 ? -9.617 14.723 6.372 1.00 91.75 81 TYR A O 1
ATOM 659 N N . TRP A 1 82 ? -8.262 14.308 8.128 1.00 93.25 82 TRP A N 1
ATOM 660 C CA . TRP A 1 82 ? -9.067 14.981 9.141 1.00 93.25 82 TRP A CA 1
ATOM 661 C C . TRP A 1 82 ? -8.170 15.869 9.998 1.00 93.25 82 TRP A C 1
ATOM 663 O O . TRP A 1 82 ? -7.181 15.383 10.553 1.00 93.25 82 TRP A O 1
ATOM 673 N N . PHE A 1 83 ? -8.516 17.154 10.079 1.00 89.62 83 PHE A N 1
ATOM 674 C CA . PHE A 1 83 ? -7.692 18.208 10.669 1.00 89.62 83 PHE A CA 1
ATOM 675 C C . PHE A 1 83 ? -8.546 19.090 11.577 1.00 89.62 83 PHE A C 1
ATOM 677 O O . PHE A 1 83 ? -9.225 19.997 11.092 1.00 89.62 83 PHE A O 1
ATOM 684 N N . SER A 1 84 ? -8.556 18.774 12.874 1.00 86.38 84 SER A N 1
ATOM 685 C CA . SER A 1 84 ? -9.212 19.553 13.936 1.00 86.38 84 SER A CA 1
ATOM 686 C C . SER A 1 84 ? -10.603 20.078 13.535 1.00 86.38 84 SER A C 1
ATOM 688 O O . SER A 1 84 ? -10.848 21.279 13.440 1.00 86.38 84 SER A O 1
ATOM 690 N N . GLY A 1 85 ? -11.503 19.150 13.188 1.00 86.56 85 GLY A N 1
ATOM 691 C CA . GLY A 1 85 ? -12.888 19.430 12.782 1.00 86.56 85 GLY A CA 1
ATOM 692 C C . GLY A 1 85 ? -13.133 19.509 11.272 1.00 86.56 85 GLY A C 1
ATOM 693 O O . GLY A 1 85 ? -14.286 19.481 10.845 1.00 86.56 85 GLY A O 1
ATOM 694 N N . THR A 1 86 ? -12.083 19.542 10.446 1.00 87.06 86 THR A N 1
ATOM 695 C CA . THR A 1 86 ? -12.217 19.632 8.983 1.00 87.06 86 THR A CA 1
ATOM 696 C C . THR A 1 86 ? -11.881 18.309 8.299 1.00 87.06 86 THR A C 1
ATOM 698 O O . THR A 1 86 ? -10.743 17.842 8.345 1.00 87.06 86 THR A O 1
ATOM 701 N N . GLN A 1 87 ? -12.862 17.722 7.612 1.00 89.75 87 GLN A N 1
ATOM 702 C CA . GLN A 1 87 ? -12.675 16.585 6.705 1.00 89.75 87 GLN A CA 1
ATOM 703 C C . GLN A 1 87 ? -12.304 17.080 5.308 1.00 89.75 87 GLN A C 1
ATOM 705 O O . GLN A 1 87 ? -13.043 17.866 4.718 1.00 89.75 87 GLN A O 1
ATOM 710 N N . LEU A 1 88 ? -11.204 16.583 4.742 1.00 87.81 88 LEU A N 1
ATOM 711 C CA . LEU A 1 88 ? -10.833 16.853 3.354 1.00 87.81 88 LEU A CA 1
ATOM 712 C C . LEU A 1 88 ? -10.738 15.571 2.532 1.00 87.81 88 LEU A C 1
ATOM 714 O O . LEU A 1 88 ? -10.432 14.494 3.029 1.00 87.81 88 LEU A O 1
ATOM 718 N N . MET A 1 89 ? -10.970 15.711 1.226 1.00 84.38 89 MET A N 1
ATOM 719 C CA . MET A 1 89 ? -10.785 14.650 0.231 1.00 84.38 89 MET A CA 1
ATOM 720 C C . MET A 1 89 ? -11.572 13.354 0.504 1.00 84.38 89 MET A C 1
ATOM 722 O O . MET A 1 89 ? -11.260 12.347 -0.114 1.00 84.38 89 MET A O 1
ATOM 726 N N . THR A 1 90 ? -12.611 13.354 1.347 1.00 89.94 90 THR A N 1
ATOM 727 C CA . THR A 1 90 ? -13.348 12.136 1.749 1.00 89.94 90 THR A CA 1
ATOM 728 C C . THR A 1 90 ? -14.189 11.518 0.638 1.00 89.94 90 THR A C 1
ATOM 730 O O . THR A 1 90 ? -14.522 10.340 0.725 1.00 89.94 90 THR A O 1
ATOM 733 N N . MET A 1 91 ? -14.470 12.265 -0.437 1.00 90.25 91 MET A N 1
ATOM 734 C CA . MET A 1 91 ? -15.380 11.862 -1.516 1.00 90.25 91 MET A CA 1
ATOM 735 C C . MET A 1 91 ? -15.179 10.416 -2.012 1.00 90.25 91 MET A C 1
ATOM 737 O O . MET A 1 91 ? -16.178 9.713 -2.153 1.00 90.25 91 MET A O 1
ATOM 741 N N . PRO A 1 92 ? -13.956 9.900 -2.263 1.00 90.50 92 PRO A N 1
ATOM 742 C CA . PRO A 1 92 ? -13.809 8.514 -2.702 1.00 90.50 92 PRO A CA 1
ATOM 743 C C . PRO A 1 92 ? -14.140 7.493 -1.602 1.00 90.50 92 PRO A C 1
ATOM 745 O O . PRO A 1 92 ? -14.586 6.394 -1.917 1.00 90.50 92 PRO A O 1
ATOM 748 N N . ILE A 1 93 ? -13.943 7.824 -0.325 1.00 94.19 93 ILE A N 1
ATOM 749 C CA . ILE A 1 93 ? -14.323 6.958 0.801 1.00 94.19 93 ILE A CA 1
ATOM 750 C C . ILE A 1 93 ? -15.847 6.966 0.955 1.00 94.19 93 ILE A C 1
ATOM 752 O O . ILE A 1 93 ? -16.464 5.901 0.968 1.00 94.19 93 ILE A O 1
ATOM 756 N N . ASP A 1 94 ? -16.452 8.157 0.973 1.00 94.81 94 ASP A N 1
ATOM 757 C CA . ASP A 1 94 ? -17.906 8.343 1.024 1.00 94.81 94 ASP A CA 1
ATOM 758 C C . ASP A 1 94 ? -18.588 7.593 -0.119 1.00 94.81 94 ASP A C 1
ATOM 760 O O . ASP A 1 94 ? -19.545 6.852 0.093 1.00 94.81 94 ASP A O 1
ATOM 764 N N . ARG A 1 95 ? -18.053 7.708 -1.340 1.00 91.75 95 ARG A N 1
ATOM 765 C CA . ARG A 1 95 ? -18.558 6.973 -2.501 1.00 91.75 95 ARG A CA 1
ATOM 766 C C . ARG A 1 95 ? -18.433 5.468 -2.319 1.00 91.75 95 ARG A C 1
ATOM 768 O O . ARG A 1 95 ? -19.371 4.749 -2.646 1.00 91.75 95 ARG A O 1
ATOM 775 N N . HIS A 1 96 ? -17.298 4.985 -1.816 1.00 93.56 96 HIS A N 1
ATOM 776 C CA . HIS A 1 96 ? -17.097 3.557 -1.604 1.00 93.56 96 HIS A CA 1
ATOM 777 C C . HIS A 1 96 ? -18.170 2.969 -0.676 1.00 93.56 96 HIS A C 1
ATOM 779 O O . HIS A 1 96 ? -18.700 1.898 -0.969 1.00 93.56 96 HIS A O 1
ATOM 785 N N . VAL A 1 97 ? -18.526 3.701 0.383 1.00 96.00 97 VAL A N 1
ATOM 786 C CA . VAL A 1 97 ? -19.611 3.350 1.309 1.00 96.00 97 VAL A CA 1
ATOM 787 C C . VAL A 1 97 ? -20.982 3.488 0.651 1.00 96.00 97 VAL A C 1
ATOM 789 O O . VAL A 1 97 ? -21.745 2.527 0.615 1.00 96.00 97 VAL A O 1
ATOM 792 N N . ASN A 1 98 ? -21.294 4.654 0.088 1.00 94.69 98 ASN A N 1
ATOM 793 C CA . ASN A 1 98 ? -22.628 4.966 -0.432 1.00 94.69 98 ASN A CA 1
ATOM 794 C C . ASN A 1 98 ? -23.011 4.105 -1.642 1.00 94.69 98 ASN A C 1
ATOM 796 O O . ASN A 1 98 ? -24.174 3.746 -1.800 1.00 94.69 98 ASN A O 1
ATOM 800 N N . GLN A 1 99 ? -22.040 3.758 -2.489 1.00 92.94 99 GLN A N 1
ATOM 801 C CA . GLN A 1 99 ? -22.245 2.874 -3.640 1.00 92.94 99 GLN A CA 1
ATOM 802 C C . GLN A 1 99 ? -22.012 1.397 -3.305 1.00 92.94 99 GLN A C 1
ATOM 804 O O . GLN A 1 99 ? -22.174 0.555 -4.187 1.00 92.94 99 GLN A O 1
ATOM 809 N N . ASN A 1 100 ? -21.629 1.074 -2.061 1.00 94.25 100 ASN A N 1
ATOM 810 C CA . ASN A 1 100 ? -21.288 -0.277 -1.611 1.00 94.25 100 ASN A CA 1
ATOM 811 C C . ASN A 1 100 ? -20.367 -0.998 -2.611 1.00 94.25 100 ASN A C 1
ATOM 813 O O . ASN A 1 100 ? -20.679 -2.085 -3.113 1.00 94.25 100 ASN A O 1
ATOM 817 N N . LEU A 1 101 ? -19.249 -0.349 -2.951 1.00 94.50 101 LEU A N 1
ATOM 818 C CA . LEU A 1 101 ? -18.304 -0.895 -3.921 1.00 94.50 101 LEU A CA 1
ATOM 819 C C . LEU A 1 101 ? -17.814 -2.272 -3.459 1.00 94.50 101 LEU A C 1
ATOM 821 O O . LEU A 1 101 ? -17.539 -2.496 -2.282 1.00 94.50 101 LEU A O 1
ATOM 825 N N . ASP A 1 102 ? -17.703 -3.211 -4.398 1.00 95.06 102 ASP A N 1
ATOM 826 C CA . ASP A 1 102 ? -17.431 -4.621 -4.098 1.00 95.06 102 ASP A CA 1
ATOM 827 C C . ASP A 1 102 ? -15.940 -4.906 -3.848 1.00 95.06 102 ASP A C 1
ATOM 829 O O . ASP A 1 102 ? -15.310 -5.704 -4.541 1.00 95.06 102 ASP A O 1
ATOM 833 N N . LEU A 1 103 ? -15.362 -4.219 -2.868 1.00 94.88 103 LEU A N 1
ATOM 834 C CA . LEU A 1 103 ? -13.992 -4.389 -2.401 1.00 94.88 103 LEU A CA 1
ATOM 835 C C . LEU A 1 103 ? -13.947 -4.038 -0.912 1.00 94.88 103 LEU A C 1
ATOM 837 O O . LEU A 1 103 ? -14.642 -3.123 -0.488 1.00 94.88 103 LEU A O 1
ATOM 841 N N . ASP A 1 104 ? -13.144 -4.737 -0.117 1.00 97.25 104 ASP A N 1
ATOM 842 C CA . ASP A 1 104 ? -13.008 -4.379 1.295 1.00 97.25 104 ASP A CA 1
ATOM 843 C C . ASP A 1 104 ? -12.211 -3.078 1.454 1.00 97.25 104 ASP A C 1
ATOM 845 O O . ASP A 1 104 ? -11.491 -2.640 0.544 1.00 97.25 104 ASP A O 1
ATOM 849 N N . PHE A 1 105 ? -12.312 -2.441 2.621 1.00 97.75 105 PHE A N 1
ATOM 850 C CA . PHE A 1 105 ? -11.497 -1.266 2.914 1.00 97.75 105 PHE A CA 1
ATOM 851 C C . PHE A 1 105 ? -11.223 -1.044 4.403 1.00 97.75 105 PHE A C 1
ATOM 853 O O . PHE A 1 105 ? -11.919 -1.560 5.275 1.00 97.75 105 PHE A O 1
ATOM 860 N N . CYS A 1 106 ? -10.193 -0.250 4.686 1.00 97.94 106 CYS A N 1
ATOM 861 C CA . CYS A 1 106 ? -9.921 0.337 5.999 1.00 97.94 106 CYS A CA 1
ATOM 862 C C . CYS A 1 106 ? -9.363 1.757 5.838 1.00 97.94 106 CYS A C 1
ATOM 864 O O . CYS A 1 106 ? -9.104 2.203 4.715 1.00 97.94 106 CYS A O 1
ATOM 866 N N . LEU A 1 107 ? -9.184 2.469 6.951 1.00 98.12 107 LEU A N 1
ATOM 867 C CA . LEU A 1 107 ? -8.663 3.836 6.964 1.00 98.12 107 LEU A CA 1
ATOM 868 C C . LEU A 1 107 ? -7.259 3.912 7.567 1.00 98.12 107 LEU A C 1
ATOM 870 O O . LEU A 1 107 ? -6.951 3.220 8.537 1.00 98.12 107 LEU A O 1
ATOM 874 N N . CYS A 1 108 ? -6.445 4.801 7.002 1.00 97.19 108 CYS A N 1
ATOM 875 C CA . CYS A 1 108 ? -5.185 5.279 7.556 1.00 97.19 108 CYS A CA 1
ATOM 876 C C . CYS A 1 108 ? -5.287 6.785 7.791 1.00 97.19 108 CYS A C 1
ATOM 878 O O . CYS A 1 108 ? -5.388 7.554 6.835 1.00 97.19 108 CYS A O 1
ATOM 880 N N . TRP A 1 109 ? -5.291 7.217 9.048 1.00 96.38 109 TRP A N 1
ATOM 881 C CA . TRP A 1 109 ? -5.317 8.634 9.384 1.00 96.38 109 TRP A CA 1
ATOM 882 C C . TRP A 1 109 ? -3.960 9.263 9.071 1.00 96.38 109 TRP A C 1
ATOM 884 O O . TRP A 1 109 ? -2.965 8.958 9.732 1.00 96.38 109 TRP A O 1
ATOM 894 N N . ALA A 1 110 ? -3.934 10.144 8.066 1.00 91.94 110 ALA A N 1
ATOM 895 C CA . ALA A 1 110 ? -2.798 11.015 7.771 1.00 91.94 110 ALA A CA 1
ATOM 896 C C . ALA A 1 110 ? -2.767 12.143 8.808 1.00 91.94 110 ALA A C 1
ATOM 898 O O . ALA A 1 110 ? -3.214 13.258 8.551 1.00 91.94 110 ALA A O 1
ATOM 899 N N . ASN A 1 111 ? -2.321 11.803 10.012 1.00 92.00 111 ASN A N 1
ATOM 900 C CA . ASN A 1 111 ? -2.432 12.632 11.203 1.00 92.00 111 ASN A CA 1
ATOM 901 C C . ASN A 1 111 ? -1.236 13.575 11.372 1.00 92.00 111 ASN A C 1
ATOM 903 O O . ASN A 1 111 ? -0.785 13.770 12.491 1.00 92.00 111 ASN A O 1
ATOM 907 N N . GLU A 1 112 ? -0.712 14.097 10.270 1.00 86.94 112 GLU A N 1
ATOM 908 C CA . GLU A 1 112 ? 0.382 15.063 10.226 1.00 86.94 112 GLU A CA 1
ATOM 909 C C . GLU A 1 112 ? -0.152 16.419 9.750 1.00 86.94 112 GLU A C 1
ATOM 911 O O . GLU A 1 112 ? -1.186 16.485 9.080 1.00 86.94 112 GLU A O 1
ATOM 916 N N . ASN A 1 113 ? 0.555 17.510 10.054 1.00 81.50 113 ASN A N 1
ATOM 917 C CA . ASN A 1 113 ? 0.222 18.813 9.481 1.00 81.50 113 ASN A CA 1
ATOM 918 C C . ASN A 1 113 ? 0.251 18.736 7.953 1.00 81.50 113 ASN A C 1
ATOM 920 O O . ASN A 1 113 ? 1.207 18.239 7.353 1.00 81.50 113 ASN A O 1
ATOM 924 N N . TRP A 1 114 ? -0.754 19.315 7.298 1.00 73.69 114 TRP A N 1
ATOM 925 C CA . TRP A 1 114 ? -0.685 19.477 5.857 1.00 73.69 114 TRP A CA 1
ATOM 926 C C . TRP A 1 114 ? 0.154 20.707 5.555 1.00 73.69 114 TRP A C 1
ATOM 928 O O . TRP A 1 114 ? -0.338 21.829 5.593 1.00 73.69 114 TRP A O 1
ATOM 938 N N . SER A 1 115 ? 1.422 20.515 5.221 1.00 63.38 115 SER A N 1
ATOM 939 C CA . SER A 1 115 ? 2.303 21.587 4.762 1.00 63.38 115 SER A CA 1
ATOM 940 C C . SER A 1 115 ? 2.577 21.488 3.261 1.00 63.38 115 SER A C 1
ATOM 942 O O . SER A 1 115 ? 2.362 20.462 2.607 1.00 63.38 115 SER A O 1
ATOM 944 N N . ARG A 1 116 ? 3.049 22.588 2.664 1.00 53.78 116 ARG A N 1
ATOM 945 C CA . ARG A 1 116 ? 3.426 22.619 1.239 1.00 53.78 116 ARG A CA 1
ATOM 946 C C . ARG A 1 116 ? 4.617 21.683 0.939 1.00 53.78 116 ARG A C 1
ATOM 948 O O . ARG A 1 116 ? 4.806 21.285 -0.213 1.00 53.78 116 ARG A O 1
ATOM 955 N N . ARG A 1 117 ? 5.395 21.297 1.962 1.00 56.38 117 ARG A N 1
ATOM 956 C CA . ARG A 1 117 ? 6.537 20.368 1.900 1.00 56.38 117 ARG A CA 1
ATOM 957 C C . ARG A 1 117 ? 6.281 19.155 2.798 1.00 56.38 117 ARG A C 1
ATOM 959 O O . ARG A 1 117 ? 6.152 19.294 3.996 1.00 56.38 117 ARG A O 1
ATOM 966 N N . TRP A 1 118 ? 6.263 17.953 2.229 1.00 46.53 118 TRP A N 1
ATOM 967 C CA . TRP A 1 118 ? 5.911 16.718 2.953 1.00 46.53 118 TRP A CA 1
ATOM 968 C C . TRP A 1 118 ? 6.964 16.221 3.964 1.00 46.53 118 TRP A C 1
ATOM 970 O O . TRP A 1 118 ? 6.785 15.166 4.552 1.00 46.53 118 TRP A O 1
ATOM 980 N N . ASP A 1 119 ? 8.082 16.927 4.140 1.00 50.78 119 ASP A N 1
ATOM 981 C CA . ASP A 1 119 ? 9.188 16.513 5.015 1.00 50.78 119 ASP A CA 1
ATOM 982 C C . ASP A 1 119 ? 8.971 16.848 6.500 1.00 50.78 119 ASP A C 1
ATOM 984 O O . ASP A 1 119 ? 9.912 16.760 7.284 1.00 50.78 119 ASP A O 1
ATOM 988 N N . GLY A 1 120 ? 7.754 17.248 6.882 1.00 44.22 120 GLY A N 1
ATOM 989 C CA . GLY A 1 120 ? 7.433 17.665 8.247 1.00 44.22 120 GLY A CA 1
ATOM 990 C C . GLY A 1 120 ? 7.965 19.052 8.616 1.00 44.22 120 GLY A C 1
ATOM 991 O O . GLY A 1 120 ? 7.884 19.435 9.777 1.00 44.22 120 GLY A O 1
ATOM 992 N N . SER A 1 121 ? 8.502 19.827 7.661 1.00 47.00 121 SER A N 1
ATOM 993 C CA . SER A 1 121 ? 8.933 21.200 7.939 1.00 47.00 121 SER A CA 1
ATOM 994 C C . SER A 1 121 ? 7.730 22.122 8.215 1.00 47.00 121 SER A C 1
ATOM 996 O O . SER A 1 121 ? 6.817 22.253 7.399 1.00 47.00 121 SER A O 1
ATOM 998 N N . GLU A 1 122 ? 7.738 22.779 9.379 1.00 49.31 122 GLU A N 1
ATOM 999 C CA . GLU A 1 122 ? 6.636 23.612 9.903 1.00 49.31 122 GLU A CA 1
ATOM 1000 C C . GLU A 1 122 ? 6.518 24.997 9.241 1.00 49.31 122 GLU A C 1
ATOM 1002 O O . GLU A 1 122 ? 5.605 25.762 9.537 1.00 49.31 122 GLU A O 1
ATOM 1007 N N . ASN A 1 123 ? 7.418 25.340 8.317 1.00 48.38 123 ASN A N 1
ATOM 1008 C CA . ASN A 1 123 ? 7.543 26.713 7.819 1.00 48.38 123 ASN A CA 1
ATOM 1009 C C . ASN A 1 123 ? 6.468 27.125 6.785 1.00 48.38 123 ASN A C 1
ATOM 1011 O O . ASN A 1 123 ? 6.412 28.296 6.434 1.00 48.38 123 ASN A O 1
ATOM 1015 N N . ASP A 1 124 ? 5.622 26.201 6.304 1.00 56.06 124 ASP A N 1
ATOM 1016 C CA . ASP A 1 124 ? 4.552 26.459 5.315 1.00 56.06 124 ASP A CA 1
ATOM 1017 C C . ASP A 1 124 ? 3.325 25.538 5.543 1.00 56.06 124 ASP A C 1
ATOM 1019 O O . ASP A 1 124 ? 2.969 24.720 4.681 1.00 56.06 124 ASP A O 1
ATOM 1023 N N . VAL A 1 125 ? 2.686 25.612 6.717 1.00 64.81 125 VAL A N 1
ATOM 1024 C CA . VAL A 1 125 ? 1.475 24.826 7.039 1.00 64.81 125 VAL A CA 1
ATOM 1025 C C . VAL A 1 125 ? 0.258 25.368 6.271 1.00 64.81 125 VAL A C 1
ATOM 1027 O O . VAL A 1 125 ? -0.142 26.515 6.445 1.00 64.81 125 VAL A O 1
ATOM 1030 N N . LEU A 1 126 ? -0.337 24.536 5.410 1.00 70.12 126 LEU A N 1
ATOM 1031 C CA . LEU A 1 126 ? -1.599 24.801 4.704 1.00 70.12 126 LEU A CA 1
ATOM 1032 C C . LEU A 1 126 ? -2.809 24.505 5.591 1.00 70.12 126 LEU A C 1
ATOM 1034 O O . LEU A 1 126 ? -3.814 25.205 5.509 1.00 70.12 126 LEU A O 1
ATOM 1038 N N . MET A 1 127 ? -2.716 23.464 6.419 1.00 74.12 127 MET A N 1
ATOM 1039 C CA . MET A 1 127 ? -3.734 23.124 7.403 1.00 74.12 127 MET A CA 1
ATOM 1040 C C . MET A 1 127 ? -3.091 22.425 8.596 1.00 74.12 127 MET A C 1
ATOM 1042 O O . MET A 1 127 ? -2.395 21.418 8.442 1.00 74.12 127 MET A O 1
ATOM 1046 N N . ALA A 1 128 ? -3.292 23.015 9.769 1.00 79.25 128 ALA A N 1
ATOM 1047 C CA . ALA A 1 128 ? -2.698 22.558 11.012 1.00 79.25 128 ALA A CA 1
ATOM 1048 C C . ALA A 1 128 ? -3.559 21.489 11.680 1.00 79.25 128 ALA A C 1
ATOM 1050 O O . ALA A 1 128 ? -4.766 21.395 11.458 1.00 79.25 128 ALA A O 1
ATOM 1051 N N . GLN A 1 129 ? -2.917 20.732 12.549 1.00 81.75 129 GLN A N 1
ATOM 1052 C CA . GLN A 1 129 ? -3.526 19.754 13.414 1.00 81.75 129 GLN A CA 1
ATOM 1053 C C . GLN A 1 129 ? -3.043 20.006 14.839 1.00 81.75 129 GLN A C 1
ATOM 1055 O O . GLN A 1 129 ? -1.856 20.237 15.066 1.00 81.75 129 GLN A O 1
ATOM 1060 N N . GLN A 1 130 ? -3.977 20.001 15.787 1.00 80.56 130 GLN A N 1
ATOM 1061 C CA . GLN A 1 130 ? -3.686 20.416 17.159 1.00 80.56 130 GLN A CA 1
ATOM 1062 C C . GLN A 1 130 ? -3.599 19.246 18.144 1.00 80.56 130 GLN A C 1
ATOM 1064 O O . GLN A 1 130 ? -2.901 19.377 19.145 1.00 80.56 130 GLN A O 1
ATOM 1069 N N . HIS A 1 131 ? -4.261 18.113 17.860 1.00 87.00 131 HIS A N 1
ATOM 1070 C CA . HIS A 1 131 ? -4.297 16.932 18.745 1.00 87.00 131 HIS A CA 1
ATOM 1071 C C . HIS A 1 131 ? -4.733 17.269 20.177 1.00 87.00 131 HIS A C 1
ATOM 1073 O O . HIS A 1 131 ? -4.146 16.810 21.163 1.00 87.00 131 HIS A O 1
ATOM 1079 N N . THR A 1 132 ? -5.748 18.127 20.297 1.00 89.94 132 THR A N 1
ATOM 1080 C CA . THR A 1 132 ? -6.427 18.348 21.577 1.00 89.94 132 THR A CA 1
ATOM 1081 C C . THR A 1 132 ? -7.293 17.137 21.928 1.00 89.94 132 THR A C 1
ATOM 1083 O O . THR A 1 132 ? -7.656 16.343 21.065 1.00 89.94 132 THR A O 1
ATOM 1086 N N . GLU A 1 133 ? -7.672 16.998 23.197 1.00 90.31 133 GLU A N 1
ATOM 1087 C CA . GLU A 1 133 ? -8.600 15.938 23.607 1.00 90.31 133 GLU A CA 1
ATOM 1088 C C . GLU A 1 133 ? -9.930 15.992 22.837 1.00 90.31 133 GLU A C 1
ATOM 1090 O O . GLU A 1 133 ? -10.411 14.952 22.382 1.00 90.31 133 GLU A O 1
ATOM 1095 N N . ASP A 1 134 ? -10.478 17.193 22.636 1.00 92.38 134 ASP A N 1
ATOM 1096 C CA . ASP A 1 134 ? -11.698 17.397 21.852 1.00 92.38 134 ASP A CA 1
ATOM 1097 C C . ASP A 1 134 ? -11.497 16.992 20.386 1.00 92.38 134 ASP A C 1
ATOM 1099 O O . ASP A 1 134 ? -12.380 16.366 19.794 1.00 92.38 134 ASP A O 1
ATOM 1103 N N . ASP A 1 135 ? -10.323 17.275 19.810 1.00 91.69 135 ASP A N 1
ATOM 1104 C CA . ASP A 1 135 ? -9.982 16.841 18.456 1.00 91.69 135 ASP A CA 1
ATOM 1105 C C . ASP A 1 135 ? -9.904 15.319 18.348 1.00 91.69 135 ASP A C 1
ATOM 1107 O O . ASP A 1 135 ? -10.468 14.740 17.421 1.00 91.69 135 ASP A O 1
ATOM 1111 N N . ASP A 1 136 ? -9.238 14.657 19.293 1.00 92.00 136 ASP A N 1
ATOM 1112 C CA . ASP A 1 136 ? -9.102 13.201 19.300 1.00 92.00 136 ASP A CA 1
ATOM 1113 C C . ASP A 1 136 ? -10.470 12.513 19.411 1.00 92.00 136 ASP A C 1
ATOM 1115 O O . ASP A 1 136 ? -10.713 11.488 18.764 1.00 92.00 136 ASP A O 1
ATOM 1119 N N . ILE A 1 137 ? -11.374 13.071 20.226 1.00 95.62 137 ILE A N 1
ATOM 1120 C CA . ILE A 1 137 ? -12.759 12.603 20.376 1.00 95.62 137 ILE A CA 1
ATOM 1121 C C . ILE A 1 137 ? -13.547 12.848 19.082 1.00 95.62 137 ILE A C 1
ATOM 1123 O O . ILE A 1 137 ? -14.202 11.939 18.561 1.00 95.62 137 ILE A O 1
ATOM 1127 N N . ALA A 1 138 ? -13.469 14.054 18.519 1.00 96.44 138 ALA A N 1
ATOM 1128 C CA . ALA A 1 138 ? -14.161 14.397 17.281 1.00 96.44 138 ALA A CA 1
ATOM 1129 C C . ALA A 1 138 ? -13.673 13.542 16.099 1.00 96.44 138 ALA A C 1
ATOM 1131 O O . ALA A 1 138 ? -14.477 13.082 15.281 1.00 96.44 138 ALA A O 1
ATOM 1132 N N . PHE A 1 139 ? -12.371 13.259 16.041 1.00 96.69 139 PHE A N 1
ATOM 1133 C CA . PHE A 1 139 ? -11.769 12.382 15.052 1.00 96.69 139 PHE A CA 1
ATOM 1134 C C . PHE A 1 139 ? -12.366 10.974 15.112 1.00 96.69 139 PHE A C 1
ATOM 1136 O O . PHE A 1 139 ? -12.848 10.483 14.086 1.00 96.69 139 PHE A O 1
ATOM 1143 N N . ILE A 1 140 ? -12.395 10.323 16.282 1.00 97.81 140 ILE A N 1
ATOM 1144 C CA . ILE A 1 140 ? -12.906 8.947 16.361 1.00 97.81 140 ILE A CA 1
ATOM 1145 C C . ILE A 1 140 ? -14.396 8.883 15.999 1.00 97.81 140 ILE A C 1
ATOM 1147 O O . ILE A 1 140 ? -14.810 8.000 15.244 1.00 97.81 140 ILE A O 1
ATOM 1151 N N . HIS A 1 141 ? -15.196 9.868 16.419 1.00 98.12 141 HIS A N 1
ATOM 1152 C CA . HIS A 1 141 ? -16.595 9.969 15.997 1.00 98.12 141 HIS A CA 1
ATOM 1153 C C . HIS A 1 141 ? -16.742 10.131 14.482 1.00 98.12 141 HIS A C 1
ATOM 1155 O O . HIS A 1 141 ? -17.676 9.580 13.901 1.00 98.12 141 HIS A O 1
ATOM 1161 N N . SER A 1 142 ? -15.806 10.823 13.828 1.00 97.62 142 SER A N 1
ATOM 1162 C CA . SER A 1 142 ? -15.828 11.017 12.378 1.00 97.62 142 SER A CA 1
ATOM 1163 C C . SER A 1 142 ? -15.571 9.730 11.578 1.00 97.62 142 SER A C 1
ATOM 1165 O O . SER A 1 142 ? -16.058 9.614 10.454 1.00 97.62 142 SER A O 1
ATOM 1167 N N . VAL A 1 143 ? -14.853 8.745 12.141 1.00 98.00 143 VAL A N 1
ATOM 1168 C CA . VAL A 1 143 ? -14.538 7.479 11.448 1.00 98.00 143 VAL A CA 1
ATOM 1169 C C . VAL A 1 143 ? -15.527 6.342 11.743 1.00 98.00 143 VAL A C 1
ATOM 1171 O O . VAL A 1 143 ? -15.698 5.445 10.915 1.00 98.00 143 VAL A O 1
ATOM 1174 N N . ILE A 1 144 ? -16.243 6.396 12.874 1.00 98.38 144 ILE A N 1
ATOM 1175 C CA . ILE A 1 144 ? -17.248 5.391 13.275 1.00 98.38 144 ILE A CA 1
ATOM 1176 C C . ILE A 1 144 ? -18.302 5.090 12.191 1.00 98.38 144 ILE A C 1
ATOM 1178 O O . ILE A 1 144 ? -18.630 3.911 12.017 1.00 98.38 144 ILE A O 1
ATOM 1182 N N . PRO A 1 145 ? -18.844 6.070 11.435 1.00 97.94 145 PRO A N 1
ATOM 1183 C CA . PRO A 1 145 ? -19.783 5.779 10.353 1.00 97.94 145 PRO A CA 1
ATOM 1184 C C . PRO A 1 145 ? -19.225 4.795 9.316 1.00 97.94 145 PRO A C 1
ATOM 1186 O O . PRO A 1 145 ? -19.941 3.891 8.885 1.00 97.94 145 PRO A O 1
ATOM 1189 N N . TYR A 1 146 ? -17.935 4.895 8.979 1.00 98.38 146 TYR A N 1
ATOM 1190 C CA . TYR A 1 146 ? -17.281 3.976 8.045 1.00 98.38 146 TYR A CA 1
ATOM 1191 C C . TYR A 1 146 ? -17.090 2.581 8.648 1.00 98.38 146 TYR A C 1
ATOM 1193 O O . TYR A 1 146 ? -17.272 1.586 7.948 1.00 98.38 146 TYR A O 1
ATOM 1201 N N . PHE A 1 147 ? -16.791 2.483 9.950 1.00 98.50 147 PHE A N 1
ATOM 1202 C CA . PHE A 1 147 ? -16.599 1.198 10.643 1.00 98.50 147 PHE A CA 1
ATOM 1203 C C . PHE A 1 147 ? -17.837 0.298 10.572 1.00 98.50 147 PHE A C 1
ATOM 1205 O O . PHE A 1 147 ? -17.725 -0.934 10.524 1.00 98.50 147 PHE A O 1
ATOM 1212 N N . LYS A 1 148 ? -19.024 0.914 10.537 1.00 97.81 148 LYS A N 1
ATOM 1213 C CA . LYS A 1 148 ? -20.315 0.219 10.448 1.00 97.81 148 LYS A CA 1
ATOM 1214 C C . LYS A 1 148 ? -20.556 -0.423 9.081 1.00 97.81 148 LYS A C 1
ATOM 1216 O O . LYS A 1 148 ? -21.411 -1.299 8.978 1.00 97.81 148 LYS A O 1
ATOM 1221 N N . HIS A 1 149 ? -19.806 -0.044 8.044 1.00 98.44 149 HIS A N 1
ATOM 1222 C CA . HIS A 1 149 ? -19.957 -0.654 6.728 1.00 98.44 149 HIS A CA 1
ATOM 1223 C C . HIS A 1 149 ? -19.587 -2.154 6.775 1.00 98.44 149 HIS A C 1
ATOM 1225 O O . HIS A 1 149 ? -18.571 -2.520 7.383 1.00 98.44 149 HIS A O 1
ATOM 1231 N N . PRO A 1 150 ? -20.362 -3.049 6.127 1.00 96.81 150 PRO A N 1
ATOM 1232 C CA . PRO A 1 150 ? -20.120 -4.495 6.177 1.00 96.81 150 PRO A CA 1
ATOM 1233 C C . PRO A 1 150 ? -18.765 -4.904 5.586 1.00 96.81 150 PRO A C 1
ATOM 1235 O O . PRO A 1 150 ? -18.168 -5.868 6.050 1.00 96.81 150 PRO A O 1
ATOM 1238 N N . ARG A 1 151 ? -18.255 -4.141 4.611 1.00 96.31 151 ARG A N 1
ATOM 1239 C CA . ARG A 1 151 ? -16.940 -4.361 3.973 1.00 96.31 151 ARG A CA 1
ATOM 1240 C C . ARG A 1 151 ? -15.768 -3.668 4.673 1.00 96.31 151 ARG A C 1
ATOM 1242 O O . ARG A 1 151 ? -14.639 -3.721 4.189 1.00 96.31 151 ARG A O 1
ATOM 1249 N N . TYR A 1 152 ? -16.025 -2.981 5.788 1.00 98.31 152 TYR A N 1
ATOM 1250 C CA . TYR A 1 152 ? -14.948 -2.411 6.587 1.00 98.31 152 TYR A CA 1
ATOM 1251 C C . TYR A 1 152 ? -14.185 -3.536 7.287 1.00 98.31 152 TYR A C 1
ATOM 1253 O O . TYR A 1 152 ? -14.803 -4.318 8.020 1.00 98.31 152 TYR A O 1
ATOM 1261 N N . ILE A 1 153 ? -12.867 -3.593 7.095 1.00 97.31 153 ILE A N 1
ATOM 1262 C CA . ILE A 1 153 ? -12.003 -4.637 7.657 1.00 97.31 153 ILE A CA 1
ATOM 1263 C C . ILE A 1 153 ? -12.042 -4.594 9.184 1.00 97.31 153 ILE A C 1
ATOM 1265 O O . ILE A 1 153 ? -11.785 -3.563 9.811 1.00 97.31 153 ILE A O 1
ATOM 1269 N N . LYS A 1 154 ? -12.323 -5.753 9.778 1.00 97.25 154 LYS A N 1
ATOM 1270 C CA . LYS A 1 154 ? -12.366 -5.962 11.224 1.00 97.25 154 LYS A CA 1
ATOM 1271 C C . LYS A 1 154 ? -11.504 -7.164 11.599 1.00 97.25 154 LYS A C 1
ATOM 1273 O O . LYS A 1 154 ? -11.519 -8.171 10.896 1.00 97.25 154 LYS A O 1
ATOM 1278 N N . ILE A 1 155 ? -10.789 -7.072 12.713 1.00 95.56 155 ILE A N 1
ATOM 1279 C CA . ILE A 1 155 ? -10.021 -8.167 13.314 1.00 95.56 155 ILE A CA 1
ATOM 1280 C C . ILE A 1 155 ? -10.780 -8.600 14.561 1.00 95.56 155 ILE A C 1
ATOM 1282 O O . ILE A 1 155 ? -10.993 -7.796 15.459 1.00 95.56 155 ILE A O 1
ATOM 1286 N N . ASN A 1 156 ? -11.263 -9.845 14.593 1.00 93.81 156 ASN A N 1
ATOM 1287 C CA . ASN A 1 156 ? -12.120 -10.346 15.680 1.00 93.81 156 ASN A CA 1
ATOM 1288 C C . ASN A 1 156 ? -13.334 -9.433 15.970 1.00 93.81 156 ASN A C 1
ATOM 1290 O O . ASN A 1 156 ? -13.743 -9.251 17.112 1.00 93.81 156 ASN A O 1
ATOM 1294 N N . GLY A 1 157 ? -13.895 -8.817 14.923 1.00 96.62 157 GLY A N 1
ATOM 1295 C CA . GLY A 1 157 ? -15.003 -7.860 15.026 1.00 96.62 157 GLY A CA 1
ATOM 1296 C C . GLY A 1 157 ? -14.598 -6.418 15.369 1.00 96.62 157 GLY A C 1
ATOM 1297 O O . GLY A 1 157 ? -15.413 -5.519 15.169 1.00 96.62 157 GLY A O 1
ATOM 1298 N N . ALA A 1 158 ? -13.357 -6.167 15.798 1.00 98.25 158 ALA A N 1
ATOM 1299 C CA . ALA A 1 158 ? -12.833 -4.828 16.068 1.00 98.25 158 ALA A CA 1
ATOM 1300 C C . ALA A 1 158 ? -12.413 -4.121 14.763 1.00 98.25 158 ALA A C 1
ATOM 1302 O O . ALA A 1 158 ? -11.636 -4.699 13.996 1.00 98.25 158 ALA A O 1
ATOM 1303 N N . PRO A 1 159 ? -12.890 -2.896 14.463 1.00 98.62 159 PRO A N 1
ATOM 1304 C CA . PRO A 1 159 ? -12.463 -2.152 13.279 1.00 98.62 159 PRO A CA 1
ATOM 1305 C C . PRO A 1 159 ? -10.949 -1.927 13.264 1.00 98.62 159 PRO A C 1
ATOM 1307 O O . PRO A 1 159 ? -10.372 -1.521 14.270 1.00 98.62 159 PRO A O 1
ATOM 1310 N N . LEU A 1 160 ? -10.311 -2.176 12.117 1.00 98.44 160 LEU A N 1
ATOM 1311 C CA . LEU A 1 160 ? -8.902 -1.852 11.902 1.00 98.44 160 LEU A CA 1
ATOM 1312 C C . LEU A 1 160 ? -8.759 -0.363 11.563 1.00 98.44 160 LEU A C 1
ATOM 1314 O O . LEU A 1 160 ? -9.234 0.069 10.512 1.00 98.44 160 LEU A O 1
ATOM 1318 N N . LEU A 1 161 ? -8.077 0.406 12.408 1.00 98.69 161 LEU A N 1
ATOM 1319 C CA . LEU A 1 161 ? -7.728 1.806 12.156 1.00 98.69 161 LEU A CA 1
ATOM 1320 C C . LEU A 1 161 ? -6.208 1.958 12.124 1.00 98.69 161 LEU A C 1
ATOM 1322 O O . LEU A 1 161 ? -5.541 1.630 13.101 1.00 98.69 161 LEU A O 1
ATOM 1326 N N . MET A 1 162 ? -5.659 2.473 11.022 1.00 98.44 162 MET A N 1
ATOM 1327 C CA . MET A 1 162 ? -4.237 2.796 10.938 1.00 98.44 162 MET A CA 1
ATOM 1328 C C . MET A 1 162 ? -3.977 4.268 11.283 1.00 98.44 162 MET A C 1
ATOM 1330 O O . MET A 1 162 ? -4.733 5.142 10.864 1.00 98.44 162 MET A O 1
ATOM 1334 N N . VAL A 1 163 ? -2.901 4.543 12.019 1.00 97.62 163 VAL A N 1
ATOM 1335 C CA . VAL A 1 163 ? -2.437 5.893 12.374 1.00 97.62 163 VAL A CA 1
ATOM 1336 C C . VAL A 1 163 ? -1.043 6.100 11.788 1.00 97.62 163 VAL A C 1
ATOM 1338 O O . VAL A 1 163 ? -0.132 5.321 12.077 1.00 97.62 163 VAL A O 1
ATOM 1341 N N . TYR A 1 164 ? -0.879 7.124 10.945 1.00 95.06 164 TYR A N 1
ATOM 1342 C CA . TYR A 1 164 ? 0.344 7.333 10.165 1.00 95.06 164 TYR A CA 1
ATOM 1343 C C . TYR A 1 164 ? 1.561 7.712 11.023 1.00 95.06 164 TYR A C 1
ATOM 1345 O O . TYR A 1 164 ? 2.661 7.216 10.787 1.00 95.06 164 TYR A O 1
ATOM 1353 N N . GLN A 1 165 ? 1.373 8.559 12.034 1.00 94.00 165 GLN A N 1
ATOM 1354 C CA . GLN A 1 165 ? 2.428 9.046 12.918 1.00 94.00 165 GLN A CA 1
ATOM 1355 C C . GLN A 1 165 ? 1.904 9.169 14.354 1.00 94.00 165 GLN A C 1
ATOM 1357 O O . GLN A 1 165 ? 1.585 10.252 14.844 1.00 94.00 165 GLN A O 1
ATOM 1362 N N . VAL A 1 166 ? 1.791 8.031 15.044 1.00 93.75 166 VAL A N 1
ATOM 1363 C CA . VAL A 1 166 ? 1.192 7.956 16.392 1.00 93.75 166 VAL A CA 1
ATOM 1364 C C . VAL A 1 166 ? 1.907 8.832 17.431 1.00 93.75 166 VAL A C 1
ATOM 1366 O O . VAL A 1 166 ? 1.284 9.277 18.389 1.00 93.75 166 VAL A O 1
ATOM 1369 N N . SER A 1 167 ? 3.193 9.133 17.227 1.00 91.44 167 SER A N 1
ATOM 1370 C CA . SER A 1 167 ? 3.993 9.969 18.129 1.00 91.44 167 SER A CA 1
ATOM 1371 C C . SER A 1 167 ? 3.567 11.436 18.178 1.00 91.44 167 SER A C 1
ATOM 1373 O O . SER A 1 167 ? 4.042 12.159 19.047 1.00 91.44 167 SER A O 1
ATOM 1375 N N . LEU A 1 168 ? 2.715 11.893 17.253 1.00 92.44 168 LEU A N 1
ATOM 1376 C CA . LEU A 1 168 ? 2.141 13.240 17.306 1.00 92.44 168 LEU A CA 1
ATOM 1377 C C . LEU A 1 168 ? 1.005 13.362 18.333 1.00 92.44 168 LEU A C 1
ATOM 1379 O O . LEU A 1 168 ? 0.629 14.474 18.694 1.00 92.44 168 LEU A O 1
ATOM 1383 N N . LEU A 1 169 ? 0.476 12.240 18.832 1.00 91.62 169 LEU A N 1
ATOM 1384 C CA . LEU A 1 169 ? -0.515 12.244 19.902 1.00 91.62 169 LEU A CA 1
ATOM 1385 C C . LEU A 1 169 ? 0.171 12.556 21.236 1.00 91.62 169 LEU A C 1
ATOM 1387 O O . LEU A 1 169 ? 1.092 11.851 21.649 1.00 91.62 169 LEU A O 1
ATOM 1391 N N . SER A 1 170 ? -0.321 13.575 21.940 1.00 85.00 170 SER A N 1
ATOM 1392 C CA . SER A 1 170 ? 0.247 14.061 23.209 1.00 85.00 170 SER A CA 1
ATOM 1393 C C . SER A 1 170 ? 0.372 12.973 24.290 1.00 85.00 170 SER A C 1
ATOM 1395 O O . SER A 1 170 ? 1.348 12.943 25.040 1.00 85.00 170 SER A O 1
ATOM 1397 N N . ASN A 1 171 ? -0.589 12.046 24.352 1.00 91.50 171 ASN A N 1
ATOM 1398 C CA . ASN A 1 171 ? -0.516 10.810 25.131 1.00 91.50 171 ASN A CA 1
ATOM 1399 C C . ASN A 1 171 ? -1.254 9.688 24.390 1.00 91.50 171 ASN A C 1
ATOM 1401 O O . ASN A 1 171 ? -2.417 9.397 24.676 1.00 91.50 171 ASN A O 1
ATOM 1405 N N . ALA A 1 172 ? -0.573 9.081 23.416 1.00 95.44 172 ALA A N 1
ATOM 1406 C CA . ALA A 1 172 ? -1.158 8.072 22.536 1.00 95.44 172 ALA A CA 1
ATOM 1407 C C . ALA A 1 172 ? -1.891 6.945 23.285 1.00 95.44 172 ALA A C 1
ATOM 1409 O O . ALA A 1 172 ? -2.987 6.569 22.878 1.00 95.44 172 ALA A O 1
ATOM 1410 N N . GLU A 1 173 ? -1.348 6.462 24.409 1.00 96.69 173 GLU A N 1
ATOM 1411 C CA . GLU A 1 173 ? -1.959 5.378 25.188 1.00 96.69 173 GLU A CA 1
ATOM 1412 C C . GLU A 1 173 ? -3.338 5.781 25.731 1.00 96.69 173 GLU A C 1
ATOM 1414 O O . GLU A 1 173 ? -4.319 5.055 25.550 1.00 96.69 173 GLU A O 1
ATOM 1419 N N . ARG A 1 174 ? -3.444 6.972 26.339 1.00 96.88 174 ARG A N 1
ATOM 1420 C CA . ARG A 1 174 ? -4.726 7.498 26.836 1.00 96.88 174 ARG A CA 1
ATOM 1421 C C . ARG A 1 174 ? -5.700 7.796 25.703 1.00 96.88 174 ARG A C 1
ATOM 1423 O O . ARG A 1 174 ? -6.888 7.507 25.834 1.00 96.88 174 ARG A O 1
ATOM 1430 N N . VAL A 1 175 ? -5.205 8.350 24.598 1.00 97.62 175 VAL A N 1
ATOM 1431 C CA . VAL A 1 175 ? -6.018 8.658 23.415 1.00 97.62 175 VAL A CA 1
ATOM 1432 C C . VAL A 1 175 ? -6.616 7.380 22.825 1.00 97.62 175 VAL A C 1
ATOM 1434 O O . VAL A 1 175 ? -7.828 7.297 22.636 1.00 97.62 175 VAL A O 1
ATOM 1437 N N . ILE A 1 176 ? -5.800 6.345 22.625 1.00 98.38 176 ILE A N 1
ATOM 1438 C CA . ILE A 1 176 ? -6.245 5.055 22.091 1.00 98.38 176 ILE A CA 1
ATOM 1439 C C . ILE A 1 176 ? -7.191 4.345 23.068 1.00 98.38 176 ILE A C 1
ATOM 1441 O O . ILE A 1 176 ? -8.201 3.788 22.636 1.00 98.38 176 ILE A O 1
ATOM 1445 N N . ALA A 1 177 ? -6.939 4.406 24.380 1.00 98.25 177 ALA A N 1
ATOM 1446 C CA . ALA A 1 177 ? -7.863 3.868 25.381 1.00 98.25 177 ALA A CA 1
ATOM 1447 C C . ALA A 1 177 ? -9.247 4.540 25.312 1.00 98.25 177 ALA A C 1
ATOM 1449 O O . ALA A 1 177 ? -10.275 3.858 25.342 1.00 98.25 177 ALA A O 1
ATOM 1450 N N . ARG A 1 178 ? -9.283 5.866 25.142 1.00 98.12 178 ARG A N 1
ATOM 1451 C CA . ARG A 1 178 ? -10.520 6.631 24.944 1.00 98.12 178 ARG A CA 1
ATOM 1452 C C . ARG A 1 178 ? -11.225 6.248 23.644 1.00 98.12 178 ARG A C 1
ATOM 1454 O O . ARG A 1 178 ? -12.427 5.990 23.662 1.00 98.12 178 ARG A O 1
ATOM 1461 N N . TRP A 1 179 ? -10.493 6.121 22.537 1.00 98.56 179 TRP A N 1
ATOM 1462 C CA . TRP A 1 179 ? -11.060 5.646 21.272 1.00 98.56 179 TRP A CA 1
ATOM 1463 C C . TRP A 1 179 ? -11.669 4.247 21.384 1.00 98.56 179 TRP A C 1
ATOM 1465 O O . TRP A 1 179 ? -12.739 4.010 20.828 1.00 98.56 179 TRP A O 1
ATOM 1475 N N . ARG A 1 180 ? -11.039 3.331 22.134 1.00 98.69 180 ARG A N 1
ATOM 1476 C CA . ARG A 1 180 ? -11.602 2.001 22.416 1.00 98.69 180 ARG A CA 1
ATOM 1477 C C . ARG A 1 180 ? -12.916 2.083 23.195 1.00 98.69 180 ARG A C 1
ATOM 1479 O O . ARG A 1 180 ? -13.847 1.363 22.844 1.00 98.69 180 ARG A O 1
ATOM 1486 N N . SER A 1 181 ? -13.027 2.959 24.202 1.00 98.62 181 SER A N 1
ATOM 1487 C CA . SER A 1 181 ? -14.299 3.179 24.924 1.00 98.62 181 SER A CA 1
ATOM 1488 C C . SER A 1 181 ? -15.400 3.641 23.973 1.00 98.62 181 SER A C 1
ATOM 1490 O O . SER A 1 181 ? -16.455 3.018 23.889 1.00 98.62 181 SER A O 1
ATOM 1492 N N . ILE A 1 182 ? -15.105 4.660 23.163 1.00 98.75 182 ILE A N 1
ATOM 1493 C CA . ILE A 1 182 ? -16.060 5.234 22.210 1.00 98.75 182 ILE A CA 1
ATOM 1494 C C . ILE A 1 182 ? -16.468 4.204 21.139 1.00 98.75 182 ILE A C 1
ATOM 1496 O O . ILE A 1 182 ? -17.637 4.111 20.765 1.00 98.75 182 ILE A O 1
ATOM 1500 N N . ALA A 1 183 ? -15.534 3.379 20.6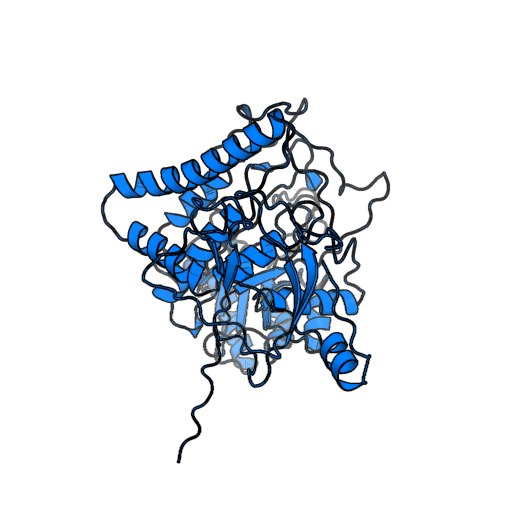54 1.00 98.69 183 ALA A N 1
ATOM 1501 C CA . ALA A 1 183 ? -15.844 2.297 19.720 1.00 98.69 183 ALA A CA 1
ATOM 1502 C C . ALA A 1 183 ? -16.756 1.226 20.351 1.00 98.69 183 ALA A C 1
ATOM 1504 O O . ALA A 1 183 ? -17.673 0.734 19.687 1.00 98.69 183 ALA A O 1
ATOM 1505 N N . LYS A 1 184 ? -16.548 0.901 21.634 1.00 98.75 184 LYS A N 1
ATOM 1506 C CA . LYS A 1 184 ? -17.403 -0.026 22.392 1.00 98.75 184 LYS A CA 1
ATOM 1507 C C . LYS A 1 184 ? -18.811 0.524 22.581 1.00 98.75 184 LYS A C 1
ATOM 1509 O O . LYS A 1 184 ? -19.783 -0.178 22.312 1.00 98.75 184 LYS A O 1
ATOM 1514 N N . GLU A 1 185 ? -18.931 1.800 22.931 1.00 98.56 185 GLU A N 1
ATOM 1515 C CA . GLU A 1 185 ? -20.214 2.513 23.008 1.00 98.56 185 GLU A CA 1
ATOM 1516 C C . GLU A 1 185 ? -20.943 2.544 21.653 1.00 98.56 185 GLU A C 1
ATOM 1518 O O . GLU A 1 185 ? -22.169 2.452 21.596 1.00 98.56 185 GLU A O 1
ATOM 1523 N N . ALA A 1 186 ? -20.199 2.591 20.543 1.00 98.25 186 ALA A N 1
ATOM 1524 C CA . ALA A 1 186 ? -20.743 2.517 19.188 1.00 98.25 186 ALA A CA 1
ATOM 1525 C C . ALA A 1 186 ? -21.155 1.097 18.737 1.00 98.25 186 ALA A C 1
ATOM 1527 O O . ALA A 1 186 ? -21.653 0.945 17.615 1.00 98.25 186 ALA A O 1
ATOM 1528 N N . GLY A 1 187 ? -20.976 0.078 19.588 1.00 98.25 187 GLY A N 1
ATOM 1529 C CA . GLY A 1 187 ? -21.420 -1.301 19.365 1.00 98.25 187 GLY A CA 1
ATOM 1530 C C . GLY A 1 187 ? -20.354 -2.260 18.825 1.00 98.25 187 GLY A C 1
ATOM 1531 O O . GLY A 1 187 ? -20.702 -3.364 18.404 1.00 98.25 187 GLY A O 1
ATOM 1532 N N . PHE A 1 188 ? -19.075 -1.874 18.810 1.00 98.56 188 PHE A N 1
ATOM 1533 C CA . PHE A 1 188 ? -17.975 -2.772 18.437 1.00 98.56 188 PHE A CA 1
ATOM 1534 C C . PHE A 1 188 ? -17.408 -3.500 19.666 1.00 98.56 188 PHE A C 1
ATOM 1536 O O . PHE A 1 188 ? -17.428 -2.951 20.763 1.00 98.56 188 PHE A O 1
ATOM 1543 N N . PRO A 1 189 ? -16.869 -4.725 19.527 1.00 98.19 189 PRO A N 1
ATOM 1544 C CA . PRO A 1 189 ? -16.249 -5.421 20.656 1.00 98.19 189 PRO A CA 1
ATOM 1545 C C . PRO A 1 189 ? -14.973 -4.722 21.144 1.00 98.19 189 PRO A C 1
ATOM 1547 O O . PRO A 1 189 ? -14.687 -4.744 22.338 1.00 98.19 189 PRO A O 1
ATOM 1550 N N . ASP A 1 190 ? -14.215 -4.107 20.231 1.00 98.50 190 ASP A N 1
ATOM 1551 C CA . ASP A 1 190 ? -13.045 -3.276 20.521 1.00 98.50 190 ASP A CA 1
ATOM 1552 C C . ASP A 1 190 ? -12.663 -2.416 19.296 1.00 98.50 190 ASP A C 1
ATOM 1554 O O . ASP A 1 190 ? -13.371 -2.431 18.285 1.00 98.50 190 ASP A O 1
ATOM 1558 N N . LEU A 1 191 ? -11.535 -1.701 19.365 1.00 98.75 191 LEU A N 1
ATOM 1559 C CA . LEU A 1 191 ? -10.855 -1.042 18.244 1.00 98.75 191 LEU A CA 1
ATOM 1560 C C . LEU A 1 191 ? -9.433 -1.603 18.094 1.00 98.75 191 LEU A C 1
ATOM 1562 O O . LEU A 1 191 ? -8.663 -1.578 19.054 1.00 98.75 191 LEU A O 1
ATOM 1566 N N . HIS A 1 192 ? -9.076 -2.056 16.886 1.00 98.62 192 HIS A N 1
ATOM 1567 C CA . HIS A 1 192 ? -7.721 -2.514 16.565 1.00 98.62 192 HIS A CA 1
ATOM 1568 C C . HIS A 1 192 ? -6.923 -1.362 15.956 1.00 98.62 192 HIS A C 1
ATOM 1570 O O . HIS A 1 192 ? -7.151 -0.977 14.804 1.00 98.62 192 HIS A O 1
ATOM 1576 N N . VAL A 1 193 ? -5.968 -0.821 16.709 1.00 98.62 193 VAL A N 1
ATOM 1577 C CA . VAL A 1 193 ? -5.135 0.303 16.276 1.00 98.62 193 VAL A CA 1
ATOM 1578 C C . VAL A 1 193 ? -3.817 -0.205 15.703 1.00 98.62 193 VAL A C 1
ATOM 1580 O O . VAL A 1 193 ? -3.029 -0.884 16.366 1.00 98.62 193 VAL A O 1
ATOM 1583 N N . CYS A 1 194 ? -3.571 0.136 14.443 1.00 98.38 194 CYS A N 1
ATOM 1584 C CA . CYS A 1 194 ? -2.355 -0.187 13.717 1.00 98.38 194 CYS A CA 1
ATOM 1585 C C . CYS A 1 194 ? -1.481 1.059 13.548 1.00 98.38 194 CYS A C 1
ATOM 1587 O O . CYS A 1 194 ? -1.917 2.069 13.006 1.00 98.38 194 CYS A O 1
ATOM 1589 N N . MET A 1 195 ? -0.234 0.996 13.989 1.00 97.69 195 MET A N 1
ATOM 1590 C CA . MET A 1 195 ? 0.732 2.076 13.810 1.00 97.69 195 MET A CA 1
ATOM 1591 C C . MET A 1 195 ? 1.483 1.907 12.484 1.00 97.69 195 MET A C 1
ATOM 1593 O O . MET A 1 195 ? 2.026 0.836 12.221 1.00 97.69 195 MET A O 1
ATOM 1597 N N . ALA A 1 196 ? 1.575 2.942 11.652 1.00 96.38 196 ALA A N 1
ATOM 1598 C CA . ALA A 1 196 ? 2.496 2.898 10.517 1.00 96.38 196 ALA A CA 1
ATOM 1599 C C . ALA A 1 196 ? 3.955 3.041 10.996 1.00 96.38 196 ALA A C 1
ATOM 1601 O O . ALA A 1 196 ? 4.264 3.891 11.829 1.00 96.38 196 ALA A O 1
ATOM 1602 N N . GLU A 1 197 ? 4.867 2.228 10.459 1.00 94.94 197 GLU A N 1
ATOM 1603 C CA . GLU A 1 197 ? 6.307 2.295 10.760 1.00 94.94 197 GLU A CA 1
ATOM 1604 C C . GLU A 1 197 ? 6.986 3.426 9.980 1.00 94.94 197 GLU A C 1
ATOM 1606 O O . GLU A 1 197 ? 7.772 3.212 9.053 1.00 94.94 197 GLU A O 1
ATOM 1611 N N . THR A 1 198 ? 6.635 4.656 10.332 1.00 90.69 198 THR A N 1
ATOM 1612 C CA . THR A 1 198 ? 7.173 5.885 9.749 1.00 90.69 198 THR A CA 1
ATOM 1613 C C . THR A 1 198 ? 8.199 6.503 10.698 1.00 90.69 198 THR A C 1
ATOM 1615 O O . THR A 1 198 ? 8.158 6.284 11.904 1.00 90.69 198 THR A O 1
ATOM 1618 N N . PHE A 1 199 ? 9.167 7.255 10.163 1.00 86.31 199 PHE A N 1
ATOM 1619 C CA . PHE A 1 199 ? 10.121 8.059 10.953 1.00 86.31 199 PHE A CA 1
ATOM 1620 C C . PHE A 1 199 ? 10.851 7.335 12.110 1.00 86.31 199 PHE A C 1
ATOM 1622 O O . PHE A 1 199 ? 11.215 7.961 13.099 1.00 86.31 199 PHE A O 1
ATOM 1629 N N . GLY A 1 200 ? 11.097 6.025 11.984 1.00 83.75 200 GLY A N 1
ATOM 1630 C CA . GLY A 1 200 ? 11.780 5.232 13.016 1.00 83.75 200 GLY A CA 1
ATOM 1631 C C . GLY A 1 200 ? 10.884 4.784 14.177 1.00 83.75 200 GLY A C 1
ATOM 1632 O O . GLY A 1 200 ? 11.398 4.267 15.163 1.00 83.75 200 GLY A O 1
ATOM 1633 N N . LEU A 1 201 ? 9.564 4.963 14.071 1.00 85.00 201 LEU A N 1
ATOM 1634 C CA . LEU A 1 201 ? 8.602 4.401 15.013 1.00 85.00 201 LEU A CA 1
ATOM 1635 C C . LEU A 1 201 ? 8.558 2.875 14.880 1.00 85.00 201 LEU A C 1
ATOM 1637 O O . LEU A 1 201 ? 8.450 2.342 13.773 1.00 85.00 201 LEU A O 1
ATOM 1641 N N . GLU A 1 202 ? 8.605 2.181 16.019 1.00 82.44 202 GLU A N 1
ATOM 1642 C CA . GLU A 1 202 ? 8.645 0.717 16.064 1.00 82.44 202 GLU A CA 1
ATOM 1643 C C . GLU A 1 202 ? 7.511 0.097 16.890 1.00 82.44 202 GLU A C 1
ATOM 1645 O O . GLU A 1 202 ? 6.438 -0.166 16.366 1.00 82.44 202 GLU A O 1
ATOM 1650 N N . ASN A 1 203 ? 7.743 -0.238 18.160 1.00 93.94 203 ASN A N 1
ATOM 1651 C CA . ASN A 1 203 ? 6.829 -1.082 18.922 1.00 93.94 203 ASN A CA 1
ATOM 1652 C C . ASN A 1 203 ? 5.478 -0.379 19.181 1.00 93.94 203 ASN A C 1
ATOM 1654 O O . ASN A 1 203 ? 5.438 0.562 19.978 1.00 93.94 203 ASN A O 1
ATOM 1658 N N . PRO A 1 204 ? 4.357 -0.850 18.594 1.00 96.19 204 PRO A N 1
ATOM 1659 C CA . PRO A 1 204 ? 3.060 -0.184 18.716 1.00 96.19 204 PRO A CA 1
ATOM 1660 C C . PRO A 1 204 ? 2.529 -0.188 20.155 1.00 96.19 204 PRO A C 1
ATOM 1662 O O . PRO A 1 204 ? 1.795 0.720 20.546 1.00 96.19 204 PRO A O 1
ATOM 1665 N N . HIS A 1 205 ? 2.928 -1.170 20.970 1.00 96.44 205 HIS A N 1
ATOM 1666 C CA . HIS A 1 205 ? 2.458 -1.308 22.347 1.00 96.44 205 HIS A CA 1
ATOM 1667 C C . HIS A 1 205 ? 2.943 -0.175 23.256 1.00 96.44 205 HIS A C 1
ATOM 1669 O O . HIS A 1 205 ? 2.262 0.148 24.223 1.00 96.44 205 HIS A O 1
ATOM 1675 N N . GLN A 1 206 ? 4.057 0.487 22.917 1.00 95.06 206 GLN A N 1
ATOM 1676 C CA . GLN A 1 206 ? 4.536 1.676 23.641 1.00 95.06 206 GLN A CA 1
ATOM 1677 C C . GLN A 1 206 ? 3.567 2.861 23.542 1.00 95.06 206 GLN A C 1
ATOM 1679 O O . GLN A 1 206 ? 3.624 3.775 24.357 1.00 95.06 206 GLN A O 1
ATOM 1684 N N . PHE A 1 207 ? 2.675 2.835 22.552 1.00 96.12 207 PHE A N 1
ATOM 1685 C CA . PHE A 1 207 ? 1.674 3.864 22.306 1.00 96.12 207 PHE A CA 1
ATOM 1686 C C . PHE A 1 207 ? 0.253 3.380 22.626 1.00 96.12 207 PHE A C 1
ATOM 1688 O O . PHE A 1 207 ? -0.699 4.099 22.366 1.00 96.12 207 PHE A O 1
ATOM 1695 N N . GLY A 1 208 ? 0.081 2.161 23.152 1.00 96.44 208 GLY A N 1
ATOM 1696 C CA . GLY A 1 208 ? -1.233 1.540 23.362 1.00 96.44 208 GLY A CA 1
ATOM 1697 C C . GLY A 1 208 ? -1.853 0.888 22.115 1.00 96.44 208 GLY A C 1
ATOM 1698 O O . GLY A 1 208 ? -2.989 0.411 22.185 1.00 96.44 208 GLY A O 1
ATOM 1699 N N . GLY A 1 209 ? -1.124 0.837 20.993 1.00 97.00 209 GLY A N 1
ATOM 1700 C CA . GLY A 1 209 ? -1.544 0.176 19.754 1.00 97.00 209 GLY A CA 1
ATOM 1701 C C . GLY A 1 209 ? -1.392 -1.351 19.781 1.00 97.00 209 GLY A C 1
ATOM 1702 O O . GLY A 1 209 ? -0.702 -1.918 20.631 1.00 97.00 209 GLY A O 1
ATOM 1703 N N . ASP A 1 210 ? -2.029 -2.020 18.818 1.00 97.94 210 ASP A N 1
ATOM 1704 C CA . ASP A 1 210 ? -2.140 -3.487 18.747 1.00 97.94 210 ASP A CA 1
ATOM 1705 C C . ASP A 1 210 ? -1.164 -4.121 17.750 1.00 97.94 210 ASP A C 1
ATOM 1707 O O . ASP A 1 210 ? -0.745 -5.267 17.900 1.00 97.94 210 ASP A O 1
ATOM 1711 N N . SER A 1 211 ? -0.830 -3.387 16.691 1.00 97.38 211 SER A N 1
ATOM 1712 C CA . SER A 1 211 ? -0.004 -3.880 15.586 1.00 97.38 211 SER A CA 1
ATOM 1713 C C . SER A 1 211 ? 0.736 -2.742 14.906 1.00 97.38 211 SER A C 1
ATOM 1715 O O . SER A 1 211 ? 0.354 -1.581 15.055 1.00 97.38 211 SER A O 1
ATOM 1717 N N . SER A 1 212 ? 1.751 -3.073 14.116 1.00 97.25 212 SER A N 1
ATOM 1718 C CA . SER A 1 212 ? 2.364 -2.128 13.188 1.00 97.25 212 SER A CA 1
ATOM 1719 C C . SER A 1 212 ? 2.096 -2.512 11.732 1.00 97.25 212 SER A C 1
ATOM 1721 O O . SER A 1 212 ? 1.719 -3.645 11.433 1.00 97.25 212 SER A O 1
ATOM 1723 N N . CYS A 1 213 ? 2.292 -1.574 10.812 1.00 96.69 213 CYS A N 1
ATOM 1724 C CA . CYS A 1 213 ? 2.329 -1.820 9.377 1.00 96.69 213 CYS A CA 1
ATOM 1725 C C . CYS A 1 213 ? 3.594 -1.195 8.800 1.00 96.69 213 CYS A C 1
ATOM 1727 O O . CYS A 1 213 ? 3.821 0.006 8.953 1.00 96.69 213 CYS A O 1
ATOM 1729 N N . GLN A 1 214 ? 4.399 -1.993 8.098 1.00 95.38 214 GLN A N 1
ATOM 1730 C CA . GLN A 1 214 ? 5.572 -1.472 7.399 1.00 95.38 214 GLN A CA 1
ATOM 1731 C C . GLN A 1 214 ? 5.148 -0.395 6.389 1.00 95.38 214 GLN A C 1
ATOM 1733 O O . GLN A 1 214 ? 4.087 -0.507 5.765 1.00 95.38 214 GLN A O 1
ATOM 1738 N N . PHE A 1 215 ? 5.975 0.633 6.201 1.00 93.38 215 PHE A N 1
ATOM 1739 C CA . PHE A 1 215 ? 5.634 1.775 5.349 1.00 93.38 215 PHE A CA 1
ATOM 1740 C C . PHE A 1 215 ? 6.771 2.160 4.382 1.00 93.38 215 PHE A C 1
ATOM 1742 O O . PHE A 1 215 ? 7.236 3.302 4.397 1.00 93.38 215 PHE A O 1
ATOM 1749 N N . PRO A 1 216 ? 7.264 1.229 3.533 1.00 93.62 216 PRO A N 1
ATOM 1750 C CA . PRO A 1 216 ? 8.348 1.527 2.601 1.00 93.62 216 PRO A CA 1
ATOM 1751 C C . PRO A 1 216 ? 7.975 2.731 1.715 1.00 93.62 216 PRO A C 1
ATOM 1753 O O . PRO A 1 216 ? 6.837 2.799 1.253 1.00 93.62 216 PRO A O 1
ATOM 1756 N N . PRO A 1 217 ? 8.893 3.684 1.486 1.00 92.44 217 PRO A N 1
ATOM 1757 C CA . PRO A 1 217 ? 10.337 3.567 1.683 1.00 92.44 217 PRO A CA 1
ATOM 1758 C C . PRO A 1 217 ? 10.822 3.893 3.105 1.00 92.44 217 PRO A C 1
ATOM 1760 O O . PRO A 1 217 ? 12.027 3.870 3.338 1.00 92.44 217 PRO A O 1
ATOM 1763 N N . HIS A 1 218 ? 9.952 4.201 4.069 1.00 90.38 218 HIS A N 1
ATOM 1764 C CA . HIS A 1 218 ? 10.405 4.374 5.449 1.00 90.38 218 HIS A CA 1
ATOM 1765 C C . HIS A 1 218 ? 10.942 3.054 6.013 1.00 90.38 218 HIS A C 1
ATOM 1767 O O . HIS A 1 218 ? 10.380 1.982 5.788 1.00 90.38 218 HIS A O 1
ATOM 1773 N N . GLY A 1 219 ? 12.066 3.143 6.725 1.00 86.06 219 GLY A N 1
ATOM 1774 C CA . GLY A 1 219 ? 12.692 2.005 7.397 1.00 86.06 219 GLY A CA 1
ATOM 1775 C C . GLY A 1 219 ? 13.376 0.984 6.480 1.00 86.06 219 GLY A C 1
ATOM 1776 O O . GLY A 1 219 ? 13.916 0.013 7.002 1.00 86.06 219 GLY A O 1
ATOM 1777 N N . VAL A 1 220 ? 13.387 1.177 5.153 1.00 91.44 220 VAL A N 1
ATOM 1778 C CA . VAL A 1 220 ? 14.102 0.265 4.243 1.00 91.44 220 VAL A CA 1
ATOM 1779 C C . VAL A 1 220 ? 15.599 0.567 4.218 1.00 91.44 220 VAL A C 1
ATOM 1781 O O . VAL A 1 220 ? 16.016 1.724 4.276 1.00 91.44 220 VAL A O 1
ATOM 1784 N N . LEU A 1 221 ? 16.414 -0.478 4.074 1.00 88.44 221 LEU A N 1
ATOM 1785 C CA . LEU A 1 221 ? 17.869 -0.363 3.981 1.00 88.44 221 LEU A CA 1
ATOM 1786 C C . LEU A 1 221 ? 18.336 -0.610 2.546 1.00 88.44 221 LEU A C 1
ATOM 1788 O O . LEU A 1 221 ? 18.055 -1.664 1.972 1.00 88.44 221 LEU A O 1
ATOM 1792 N N . ALA A 1 222 ? 19.072 0.348 1.982 1.00 89.38 222 ALA A N 1
ATOM 1793 C CA . ALA A 1 222 ? 19.701 0.233 0.670 1.00 89.38 222 ALA A CA 1
ATOM 1794 C C . ALA A 1 222 ? 20.955 1.106 0.568 1.00 89.38 222 ALA A C 1
ATOM 1796 O O . ALA A 1 222 ? 20.991 2.225 1.087 1.00 89.38 222 ALA A O 1
ATOM 1797 N N . LYS A 1 223 ? 21.968 0.620 -0.152 1.00 84.25 223 LYS A N 1
ATOM 1798 C CA . LYS A 1 223 ? 23.163 1.382 -0.502 1.00 84.25 223 LYS A CA 1
ATOM 1799 C C . LYS A 1 223 ? 22.800 2.519 -1.446 1.00 84.25 223 LYS A C 1
ATOM 1801 O O . LYS A 1 223 ? 22.085 2.353 -2.440 1.00 84.25 223 LYS A O 1
ATOM 1806 N N . GLU A 1 224 ? 23.355 3.683 -1.144 1.00 93.56 224 GLU A N 1
ATOM 1807 C CA . GLU A 1 224 ? 23.368 4.807 -2.062 1.00 93.56 224 GLU A CA 1
ATOM 1808 C C . GLU A 1 224 ? 24.357 4.537 -3.207 1.00 93.56 224 GLU A C 1
ATOM 1810 O O . GLU A 1 224 ? 25.516 4.188 -2.985 1.00 93.56 224 GLU A O 1
ATOM 1815 N N . ARG A 1 225 ? 23.901 4.722 -4.444 1.00 91.44 225 ARG A N 1
ATOM 1816 C CA . ARG A 1 225 ? 24.674 4.522 -5.675 1.00 91.44 225 ARG A CA 1
ATOM 1817 C C . ARG A 1 225 ? 24.597 5.730 -6.608 1.00 91.44 225 ARG A C 1
ATOM 1819 O O . ARG A 1 225 ? 24.715 5.589 -7.821 1.00 91.44 225 ARG A O 1
ATOM 1826 N N . THR A 1 226 ? 24.386 6.922 -6.054 1.00 92.25 226 THR A N 1
ATOM 1827 C CA . THR A 1 226 ? 24.269 8.178 -6.813 1.00 92.25 226 THR A CA 1
ATOM 1828 C C . THR A 1 226 ? 25.477 8.428 -7.724 1.00 92.25 226 THR A C 1
ATOM 1830 O O . THR A 1 226 ? 25.314 8.929 -8.827 1.00 92.25 226 THR A O 1
ATOM 1833 N N . GLN A 1 227 ? 26.681 8.027 -7.303 1.00 89.81 227 GLN A N 1
ATOM 1834 C CA . GLN A 1 227 ? 27.912 8.188 -8.092 1.00 89.81 227 GLN A CA 1
ATOM 1835 C C . GLN A 1 227 ? 28.106 7.104 -9.168 1.00 89.81 227 GLN A C 1
ATOM 1837 O O . GLN A 1 227 ? 28.986 7.225 -10.010 1.00 89.81 227 GLN A O 1
ATOM 1842 N N . GLU A 1 228 ? 27.307 6.032 -9.137 1.00 88.00 228 GLU A N 1
ATOM 1843 C CA . GLU A 1 228 ? 27.412 4.897 -10.066 1.00 88.00 228 GLU A CA 1
ATOM 1844 C C . GLU A 1 228 ? 26.440 5.025 -11.257 1.00 88.00 228 GLU A C 1
ATOM 1846 O O . GLU A 1 228 ? 26.458 4.184 -12.155 1.00 88.00 228 GLU A O 1
ATOM 1851 N N . VAL A 1 229 ? 25.557 6.034 -11.267 1.00 86.81 229 VAL A N 1
ATOM 1852 C CA . VAL A 1 229 ? 24.607 6.252 -12.367 1.00 86.81 229 VAL A CA 1
ATOM 1853 C C . VAL A 1 229 ? 25.181 7.175 -13.440 1.00 86.81 229 VAL A C 1
ATOM 1855 O O . VAL A 1 229 ? 25.721 8.241 -13.158 1.00 86.81 229 VAL A O 1
ATOM 1858 N N . GLU A 1 230 ? 25.032 6.774 -14.700 1.00 90.06 230 GLU A N 1
ATOM 1859 C CA . GLU A 1 230 ? 25.551 7.517 -15.849 1.00 90.06 230 GLU A CA 1
ATOM 1860 C C . GLU A 1 230 ? 24.621 8.667 -16.263 1.00 90.06 230 GLU A C 1
ATOM 1862 O O . GLU A 1 230 ? 23.396 8.527 -16.282 1.00 90.06 230 GLU A O 1
ATOM 1867 N N . GLY A 1 231 ? 25.193 9.794 -16.694 1.00 88.56 231 GLY A N 1
ATOM 1868 C CA . GLY A 1 231 ? 24.435 10.911 -17.274 1.00 88.56 231 GLY A CA 1
ATOM 1869 C C . GLY A 1 231 ? 23.601 11.703 -16.267 1.00 88.56 231 GLY A C 1
ATOM 1870 O O . GLY A 1 231 ? 22.578 12.272 -16.644 1.00 88.56 231 GLY A O 1
ATOM 1871 N N . LEU A 1 232 ? 24.008 11.717 -14.995 1.00 92.12 232 LEU A N 1
ATOM 1872 C CA . LEU A 1 232 ? 23.357 12.512 -13.958 1.00 92.12 232 LEU A CA 1
ATOM 1873 C C . LEU A 1 232 ? 23.337 13.998 -14.344 1.00 92.12 232 LEU A C 1
ATOM 1875 O O . LEU A 1 232 ? 24.368 14.572 -14.700 1.00 92.12 232 LEU A O 1
ATOM 1879 N N . VAL A 1 233 ? 22.160 14.621 -14.287 1.00 89.81 233 VAL A N 1
ATOM 1880 C CA . VAL A 1 233 ? 22.003 16.038 -14.638 1.00 89.81 233 VAL A CA 1
ATOM 1881 C C . VAL A 1 233 ? 22.816 16.937 -13.695 1.00 89.81 233 VAL A C 1
ATOM 1883 O O . VAL A 1 233 ? 22.870 16.670 -12.489 1.00 89.81 233 VAL A O 1
ATOM 1886 N N . PRO A 1 234 ? 23.413 18.035 -14.200 1.00 88.06 234 PRO A N 1
ATOM 1887 C CA . PRO A 1 234 ? 24.097 19.005 -13.351 1.00 88.06 234 PRO A CA 1
ATOM 1888 C C . PRO A 1 234 ? 23.190 19.520 -12.225 1.00 88.06 234 PRO A C 1
ATOM 1890 O O . PRO A 1 234 ? 22.035 19.877 -12.460 1.00 88.06 234 PRO A O 1
ATOM 1893 N N . GLY A 1 235 ? 23.717 19.567 -10.998 1.00 88.69 235 GLY A N 1
ATOM 1894 C CA . GLY A 1 235 ? 22.988 20.070 -9.828 1.00 88.69 235 GLY A CA 1
ATOM 1895 C C . GLY A 1 235 ? 22.014 19.078 -9.181 1.00 88.69 235 GLY A C 1
ATOM 1896 O O . GLY A 1 235 ? 21.221 19.491 -8.335 1.00 88.69 235 GLY A O 1
ATOM 1897 N N . PHE A 1 236 ? 22.056 17.789 -9.539 1.00 91.94 236 PHE A N 1
ATOM 1898 C CA . PHE A 1 236 ? 21.317 16.751 -8.816 1.00 91.94 236 PHE A CA 1
ATOM 1899 C C . PHE A 1 236 ? 21.812 16.639 -7.363 1.00 91.94 236 PHE A C 1
ATOM 1901 O O . PHE A 1 236 ? 22.954 16.262 -7.115 1.00 91.94 236 PHE A O 1
ATOM 1908 N N . SER A 1 237 ? 20.947 16.981 -6.408 1.00 93.56 237 SER A N 1
ATOM 1909 C CA . SER A 1 237 ? 21.204 16.945 -4.958 1.00 93.56 237 SER A CA 1
ATOM 1910 C C . SER A 1 237 ? 20.435 15.836 -4.235 1.00 93.56 237 SER A C 1
ATOM 1912 O O . SER A 1 237 ? 20.577 15.643 -3.029 1.00 93.56 237 SER A O 1
ATOM 1914 N N . GLY A 1 238 ? 19.594 15.118 -4.975 1.00 93.62 238 GLY A N 1
ATOM 1915 C CA . GLY A 1 238 ? 18.891 13.936 -4.527 1.00 93.62 238 GLY A CA 1
ATOM 1916 C C . GLY A 1 238 ? 19.811 12.733 -4.341 1.00 93.62 238 GLY A C 1
ATOM 1917 O O . GLY A 1 238 ? 21.027 12.808 -4.503 1.00 93.62 238 GLY A O 1
ATOM 1918 N N . LYS A 1 239 ? 19.208 11.584 -4.026 1.00 95.56 239 LYS A N 1
ATOM 1919 C CA . LYS A 1 239 ? 19.946 10.326 -3.828 1.00 95.56 239 LYS A CA 1
ATOM 1920 C C . LYS A 1 239 ? 19.358 9.206 -4.659 1.00 95.56 239 LYS A C 1
ATOM 1922 O O . LYS A 1 239 ? 18.136 9.088 -4.756 1.00 95.56 239 LYS A O 1
ATOM 1927 N N . VAL A 1 240 ? 20.226 8.373 -5.217 1.00 95.00 240 VAL A N 1
ATOM 1928 C CA . VAL A 1 240 ? 19.829 7.166 -5.939 1.00 95.00 240 VAL A CA 1
ATOM 1929 C C . VAL A 1 240 ? 20.205 5.944 -5.111 1.00 95.00 240 VAL A C 1
ATOM 1931 O O . VAL A 1 240 ? 21.369 5.762 -4.773 1.00 95.00 240 VAL A O 1
ATOM 1934 N N . TYR A 1 241 ? 19.228 5.100 -4.803 1.00 94.75 241 TYR A N 1
ATOM 1935 C CA . TYR A 1 241 ? 19.378 3.865 -4.034 1.00 94.75 241 TYR A CA 1
ATOM 1936 C C . TYR A 1 241 ? 19.176 2.642 -4.928 1.00 94.75 241 TYR A C 1
ATOM 1938 O O . TYR A 1 241 ? 18.475 2.727 -5.937 1.00 94.75 241 TYR A O 1
ATOM 1946 N N . ASP A 1 242 ? 19.757 1.495 -4.572 1.00 86.56 242 ASP A N 1
ATOM 1947 C CA . ASP A 1 242 ? 19.481 0.239 -5.282 1.00 86.56 242 ASP A CA 1
ATOM 1948 C C . ASP A 1 242 ? 18.247 -0.472 -4.714 1.00 86.56 242 ASP A C 1
ATOM 1950 O O . ASP A 1 242 ? 18.255 -0.966 -3.587 1.00 86.56 242 ASP A O 1
ATOM 1954 N N . TYR A 1 243 ? 17.189 -0.579 -5.517 1.00 87.94 243 TYR A N 1
ATOM 1955 C CA . TYR A 1 243 ? 15.972 -1.301 -5.148 1.00 87.94 243 TYR A CA 1
ATOM 1956 C C . TYR A 1 243 ? 16.233 -2.787 -4.860 1.00 87.94 243 TYR A C 1
ATOM 1958 O O . TYR A 1 243 ? 15.575 -3.381 -4.009 1.00 87.94 243 TYR A O 1
ATOM 1966 N N . ASN A 1 244 ? 17.215 -3.405 -5.522 1.00 82.19 244 ASN A N 1
ATOM 1967 C CA . ASN A 1 244 ? 17.525 -4.816 -5.282 1.00 82.19 244 ASN A CA 1
ATOM 1968 C C . ASN A 1 244 ? 18.023 -5.064 -3.855 1.00 82.19 244 ASN A C 1
ATOM 1970 O O . ASN A 1 244 ? 17.752 -6.117 -3.277 1.00 82.19 244 ASN A O 1
ATOM 1974 N N . GLU A 1 245 ? 18.735 -4.093 -3.284 1.00 84.88 245 GLU A N 1
ATOM 1975 C CA . GLU A 1 245 ? 19.199 -4.177 -1.905 1.00 84.88 245 GLU A CA 1
ATOM 1976 C C . GLU A 1 245 ? 18.072 -3.971 -0.899 1.00 84.88 245 GLU A C 1
ATOM 1978 O O . GLU A 1 245 ? 18.095 -4.629 0.136 1.00 84.88 245 GLU A O 1
ATOM 1983 N N . VAL A 1 246 ? 17.056 -3.161 -1.228 1.00 89.50 246 VAL A N 1
ATOM 1984 C CA . VAL A 1 246 ? 15.816 -3.083 -0.435 1.00 89.50 246 VAL A CA 1
ATOM 1985 C C . VAL A 1 246 ? 15.167 -4.455 -0.335 1.00 89.50 246 VAL A C 1
ATOM 1987 O O . VAL A 1 246 ? 14.878 -4.922 0.758 1.00 89.50 246 VAL A O 1
ATOM 1990 N N . VAL A 1 247 ? 14.967 -5.130 -1.471 1.00 84.44 247 VAL A N 1
ATOM 1991 C CA . VAL A 1 247 ? 14.346 -6.462 -1.473 1.00 84.44 247 VAL A CA 1
ATOM 1992 C C . VAL A 1 247 ? 15.188 -7.443 -0.656 1.00 84.44 247 VAL A C 1
ATOM 1994 O O . VAL A 1 247 ? 14.657 -8.184 0.167 1.00 84.44 247 VAL A O 1
ATOM 1997 N N . ALA A 1 248 ? 16.509 -7.429 -0.838 1.00 77.81 248 ALA A N 1
ATOM 1998 C CA . ALA A 1 248 ? 17.408 -8.308 -0.102 1.00 77.81 248 ALA A CA 1
ATOM 1999 C C . ALA A 1 248 ? 17.446 -8.022 1.411 1.00 77.81 248 ALA A C 1
ATOM 2001 O O . ALA A 1 248 ? 17.589 -8.966 2.189 1.00 77.81 248 ALA A O 1
ATOM 2002 N N . SER A 1 249 ? 17.356 -6.757 1.829 1.00 83.56 249 SER A N 1
ATOM 2003 C CA . SER A 1 249 ? 17.358 -6.367 3.241 1.00 83.56 249 SER A CA 1
ATOM 2004 C C . SER A 1 249 ? 16.021 -6.672 3.910 1.00 83.56 249 SER A C 1
ATOM 2006 O O . SER A 1 249 ? 16.012 -7.222 5.007 1.00 83.56 249 SER A O 1
ATOM 2008 N N . GLU A 1 250 ? 14.906 -6.430 3.222 1.00 87.19 250 GLU A N 1
ATOM 2009 C CA . GLU A 1 250 ? 13.561 -6.722 3.721 1.00 87.19 250 GLU A CA 1
ATOM 2010 C C . GLU A 1 250 ? 13.281 -8.226 3.806 1.00 87.19 250 GLU A C 1
ATOM 2012 O O . GLU A 1 250 ? 12.633 -8.666 4.752 1.00 87.19 250 GLU A O 1
ATOM 2017 N N . ILE A 1 251 ? 13.830 -9.045 2.897 1.00 80.62 251 ILE A N 1
ATOM 2018 C CA . ILE A 1 251 ? 13.776 -10.512 3.039 1.00 80.62 251 ILE A CA 1
ATOM 2019 C C . ILE A 1 251 ? 14.454 -10.962 4.340 1.00 80.62 251 ILE A C 1
ATOM 2021 O O . ILE A 1 251 ? 13.961 -11.865 5.004 1.00 80.62 251 ILE A O 1
ATOM 2025 N N . LYS A 1 252 ? 15.558 -10.313 4.724 1.00 78.19 252 LYS A N 1
ATOM 2026 C CA . LYS A 1 252 ? 16.358 -10.653 5.913 1.00 78.19 252 LYS A CA 1
ATOM 2027 C C . LYS A 1 252 ? 15.894 -9.953 7.186 1.00 78.19 252 LYS A C 1
ATOM 2029 O O . LYS A 1 252 ? 16.523 -10.118 8.234 1.00 78.19 252 LYS A O 1
ATOM 2034 N N . ARG A 1 253 ? 14.878 -9.095 7.099 1.00 84.19 253 ARG A N 1
ATOM 2035 C CA . ARG A 1 253 ? 14.471 -8.264 8.225 1.00 84.19 253 ARG A CA 1
ATOM 2036 C C . ARG A 1 253 ? 13.861 -9.161 9.304 1.00 84.19 253 ARG A C 1
ATOM 2038 O O . ARG A 1 253 ? 12.921 -9.896 9.000 1.00 84.19 253 ARG A O 1
ATOM 2045 N N . PRO A 1 254 ? 14.371 -9.117 10.547 1.00 82.25 254 PRO A N 1
ATOM 2046 C CA . PRO A 1 254 ? 13.823 -9.935 11.615 1.00 82.25 254 PRO A CA 1
ATOM 2047 C C . PRO A 1 254 ? 12.383 -9.520 11.914 1.00 82.25 254 PRO A C 1
ATOM 2049 O O . PRO A 1 254 ? 12.034 -8.331 11.879 1.00 82.25 254 PRO A O 1
ATOM 2052 N N . ASP A 1 255 ? 11.554 -10.509 12.236 1.00 84.44 255 ASP A N 1
ATOM 2053 C CA . ASP A 1 255 ? 10.218 -10.232 12.738 1.00 84.44 255 ASP A CA 1
ATOM 2054 C C . ASP A 1 255 ? 10.300 -9.600 14.127 1.00 84.44 255 ASP A C 1
ATOM 2056 O O . ASP A 1 255 ? 11.160 -9.963 14.938 1.00 84.44 255 ASP A O 1
ATOM 2060 N N . PRO A 1 256 ? 9.413 -8.644 14.421 1.00 87.44 256 PRO A N 1
ATOM 2061 C CA . PRO A 1 256 ? 9.319 -8.100 15.757 1.00 87.44 256 PRO A CA 1
ATOM 2062 C C . PRO A 1 256 ? 8.578 -9.080 16.678 1.00 87.44 256 PRO A C 1
ATOM 2064 O O . PRO A 1 256 ? 7.851 -9.962 16.226 1.00 87.44 256 PRO A O 1
ATOM 2067 N N . GLY A 1 257 ? 8.682 -8.876 17.991 1.00 88.94 257 GLY A N 1
ATOM 2068 C CA . GLY A 1 257 ? 7.904 -9.620 18.993 1.00 88.94 257 GLY A CA 1
ATOM 2069 C C . GLY A 1 257 ? 6.420 -9.225 19.084 1.00 88.94 257 GLY A C 1
ATOM 2070 O O . GLY A 1 257 ? 5.822 -9.400 20.139 1.00 88.94 257 GLY A O 1
ATOM 2071 N N . TYR A 1 258 ? 5.842 -8.645 18.029 1.00 91.75 258 TYR A N 1
ATOM 2072 C CA . TYR A 1 258 ? 4.459 -8.158 17.960 1.00 91.75 258 TYR A CA 1
ATOM 2073 C C . TYR A 1 258 ? 3.881 -8.355 16.548 1.00 91.75 258 TYR A C 1
ATOM 2075 O O . TYR A 1 258 ? 4.606 -8.666 15.603 1.00 91.75 258 TYR A O 1
ATOM 2083 N N . LEU A 1 259 ? 2.567 -8.175 16.376 1.00 94.56 259 LEU A N 1
ATOM 2084 C CA . LEU A 1 259 ? 1.930 -8.289 15.060 1.00 94.56 259 LEU A CA 1
ATOM 2085 C C . LEU A 1 259 ? 2.379 -7.144 14.138 1.00 94.56 259 LEU A C 1
ATOM 2087 O O . LEU A 1 259 ? 2.089 -5.977 14.406 1.00 94.56 259 LEU A O 1
ATOM 2091 N N . ARG A 1 260 ? 3.037 -7.483 13.025 1.00 95.25 260 ARG A N 1
ATOM 2092 C CA . ARG A 1 260 ? 3.467 -6.541 11.983 1.00 95.25 260 ARG A CA 1
ATOM 2093 C C . ARG A 1 260 ? 2.843 -6.923 10.648 1.00 95.25 260 ARG A C 1
ATOM 2095 O O . ARG A 1 260 ? 3.181 -7.949 10.061 1.00 95.25 260 ARG A O 1
ATOM 2102 N N . PHE A 1 261 ? 1.980 -6.068 10.116 1.00 96.00 261 PHE A N 1
ATOM 2103 C CA . PHE A 1 261 ? 1.543 -6.184 8.733 1.00 96.00 261 PHE A CA 1
ATOM 2104 C C . PHE A 1 261 ? 2.700 -5.832 7.801 1.00 96.00 261 PHE A C 1
ATOM 2106 O O . PHE A 1 261 ? 3.313 -4.764 7.895 1.00 96.00 261 PHE A O 1
ATOM 2113 N N . ARG A 1 262 ? 3.022 -6.781 6.924 1.00 94.88 262 ARG A N 1
ATOM 2114 C CA . ARG A 1 262 ? 4.172 -6.690 6.026 1.00 94.88 262 ARG A CA 1
ATOM 2115 C C . ARG A 1 262 ? 3.810 -5.914 4.773 1.00 94.88 262 ARG A C 1
ATOM 2117 O O . ARG A 1 262 ? 2.719 -6.124 4.244 1.00 94.88 262 ARG A O 1
ATOM 2124 N N . THR A 1 263 ? 4.724 -5.092 4.262 1.00 96.25 263 THR A N 1
ATOM 2125 C CA . THR A 1 263 ? 4.432 -4.196 3.131 1.00 96.25 263 THR A CA 1
ATOM 2126 C C . THR A 1 263 ? 5.538 -4.211 2.089 1.00 96.25 263 THR A C 1
ATOM 2128 O O . THR A 1 263 ? 6.696 -3.979 2.418 1.00 96.25 263 THR A O 1
ATOM 2131 N N . ALA A 1 264 ? 5.173 -4.406 0.821 1.00 96.19 264 ALA A N 1
ATOM 2132 C CA . ALA A 1 264 ? 6.072 -4.203 -0.318 1.00 96.19 264 ALA A CA 1
ATOM 2133 C C . ALA A 1 264 ? 5.782 -2.869 -1.027 1.00 96.19 264 ALA A C 1
ATOM 2135 O O . ALA A 1 264 ? 4.666 -2.357 -0.961 1.00 96.19 264 ALA A O 1
ATOM 2136 N N . MET A 1 265 ? 6.753 -2.327 -1.766 1.00 95.56 265 MET A N 1
ATOM 2137 C CA . MET A 1 265 ? 6.531 -1.200 -2.688 1.00 95.56 265 MET A CA 1
ATOM 2138 C C . MET A 1 265 ? 6.955 -1.558 -4.122 1.00 95.56 265 MET A C 1
ATOM 2140 O O . MET A 1 265 ? 8.040 -2.116 -4.279 1.00 95.56 265 MET A O 1
ATOM 2144 N N . PRO A 1 266 ? 6.174 -1.246 -5.178 1.00 94.38 266 PRO A N 1
ATOM 2145 C CA . PRO A 1 266 ? 6.524 -1.587 -6.565 1.00 94.38 266 PRO A CA 1
ATOM 2146 C C . PRO A 1 266 ? 7.774 -0.870 -7.091 1.00 94.38 266 PRO A C 1
ATOM 2148 O O . PRO A 1 266 ? 8.584 -1.450 -7.816 1.00 94.38 266 PRO A O 1
ATOM 2151 N N . SER A 1 267 ? 7.917 0.410 -6.744 1.00 94.56 267 SER A N 1
ATOM 2152 C CA . SER A 1 267 ? 9.093 1.246 -6.997 1.00 94.56 267 SER A CA 1
ATOM 2153 C C . SER A 1 267 ? 9.004 2.517 -6.147 1.00 94.56 267 SER A C 1
ATOM 2155 O O . SER A 1 267 ? 8.010 2.701 -5.449 1.00 94.56 267 SER A O 1
ATOM 2157 N N . TRP A 1 268 ? 10.008 3.393 -6.207 1.00 95.25 268 TRP A N 1
ATOM 2158 C CA . TRP A 1 268 ? 9.916 4.729 -5.617 1.00 95.25 268 TRP A CA 1
ATOM 2159 C C . TRP A 1 268 ? 10.808 5.732 -6.350 1.00 95.25 268 TRP A C 1
ATOM 2161 O O . TRP A 1 268 ? 11.972 5.457 -6.639 1.00 95.25 268 TRP A O 1
ATOM 2171 N N . ASP A 1 269 ? 10.249 6.894 -6.658 1.00 93.94 269 ASP A N 1
ATOM 2172 C CA . ASP A 1 269 ? 10.864 7.988 -7.398 1.00 93.94 269 ASP A CA 1
ATOM 2173 C C . ASP A 1 269 ? 10.022 9.262 -7.231 1.00 93.94 269 ASP A C 1
ATOM 2175 O O . ASP A 1 269 ? 9.000 9.447 -7.894 1.00 93.94 269 ASP A O 1
ATOM 2179 N N . ASN A 1 270 ? 10.466 10.166 -6.358 1.00 92.06 270 ASN A N 1
ATOM 2180 C CA . ASN A 1 270 ? 9.779 11.437 -6.115 1.00 92.06 270 ASN A CA 1
ATOM 2181 C C . ASN A 1 270 ? 10.408 12.622 -6.869 1.00 92.06 270 ASN A C 1
ATOM 2183 O O . ASN A 1 270 ? 10.169 13.784 -6.515 1.00 92.06 270 ASN A O 1
ATOM 2187 N N . THR A 1 271 ? 11.185 12.356 -7.927 1.00 91.00 271 THR A N 1
ATOM 2188 C CA . THR A 1 271 ? 11.783 13.415 -8.754 1.00 91.00 271 THR A CA 1
ATOM 2189 C C . THR A 1 271 ? 10.723 14.239 -9.471 1.00 91.00 271 THR A C 1
ATOM 2191 O O . THR A 1 271 ? 10.919 15.440 -9.618 1.00 91.00 271 THR A O 1
ATOM 2194 N N . SER A 1 272 ? 9.552 13.683 -9.807 1.00 85.88 272 SER A N 1
ATOM 2195 C CA . SER A 1 272 ? 8.438 14.478 -10.353 1.00 85.88 272 SER A CA 1
ATOM 2196 C C . SER A 1 272 ? 8.081 15.661 -9.427 1.00 85.88 272 SER A C 1
ATOM 2198 O O . SER A 1 272 ? 7.989 16.811 -9.864 1.00 85.88 272 SER A O 1
ATOM 2200 N N . ARG A 1 273 ? 8.052 15.424 -8.108 1.00 82.25 273 ARG A N 1
ATOM 2201 C CA . ARG A 1 273 ? 7.788 16.446 -7.084 1.00 82.25 273 ARG A CA 1
ATOM 2202 C C . ARG A 1 273 ? 9.012 17.320 -6.817 1.00 82.25 273 ARG A C 1
ATOM 2204 O O . ARG A 1 273 ? 8.928 18.542 -6.932 1.00 82.25 273 ARG A O 1
ATOM 2211 N N . LYS A 1 274 ? 10.149 16.705 -6.476 1.00 87.06 274 LYS A N 1
ATOM 2212 C CA . LYS A 1 274 ? 11.332 17.397 -5.926 1.00 87.06 274 LYS A CA 1
ATOM 2213 C C . LYS A 1 274 ? 12.391 17.798 -6.959 1.00 87.06 274 LYS A C 1
ATOM 2215 O O . LYS A 1 274 ? 13.339 18.504 -6.625 1.00 87.06 274 LYS A O 1
ATOM 2220 N N . GLY A 1 275 ? 12.249 17.385 -8.213 1.00 87.38 275 GLY A N 1
ATOM 2221 C CA . GLY A 1 275 ? 13.237 17.642 -9.256 1.00 87.38 275 GLY A CA 1
ATOM 2222 C C . GLY A 1 275 ? 14.593 17.045 -8.928 1.00 87.38 275 GLY A C 1
ATOM 2223 O O . GLY A 1 275 ? 14.686 15.891 -8.519 1.00 87.38 275 GLY A O 1
ATOM 2224 N N . ALA A 1 276 ? 15.628 17.870 -9.075 1.00 89.25 276 ALA A N 1
ATOM 2225 C CA . ALA A 1 276 ? 17.014 17.530 -8.779 1.00 89.25 276 ALA A CA 1
ATOM 2226 C C . ALA A 1 276 ? 17.250 17.099 -7.320 1.00 89.25 276 ALA A C 1
ATOM 2228 O O . ALA A 1 276 ? 18.222 16.401 -7.065 1.00 89.25 276 ALA A O 1
ATOM 2229 N N . ALA A 1 277 ? 16.363 17.464 -6.385 1.00 91.12 277 ALA A N 1
ATOM 2230 C CA . ALA A 1 277 ? 16.424 17.063 -4.976 1.00 91.12 277 ALA A CA 1
ATOM 2231 C C . ALA A 1 277 ? 15.626 15.776 -4.666 1.00 91.12 277 ALA A C 1
ATOM 2233 O O . ALA A 1 277 ? 15.383 15.454 -3.503 1.00 91.12 277 ALA A O 1
ATOM 2234 N N . GLY A 1 278 ? 15.129 15.072 -5.689 1.00 91.25 278 GLY A N 1
ATOM 2235 C CA . GLY A 1 278 ? 14.342 13.852 -5.522 1.00 91.25 278 GLY A CA 1
ATOM 2236 C C . GLY A 1 278 ? 15.185 12.613 -5.236 1.00 91.25 278 GLY A C 1
ATOM 2237 O O . GLY A 1 278 ? 16.310 12.476 -5.701 1.00 91.25 278 GLY A O 1
ATOM 2238 N N . HIS A 1 279 ? 14.615 11.673 -4.494 1.00 94.62 279 HIS A N 1
ATOM 2239 C CA . HIS A 1 279 ? 15.203 10.364 -4.249 1.00 94.62 279 HIS A CA 1
ATOM 2240 C C . HIS A 1 279 ? 14.597 9.318 -5.182 1.00 94.62 279 HIS A C 1
ATOM 2242 O O . HIS A 1 279 ? 13.385 9.318 -5.418 1.00 94.62 279 HIS A O 1
ATOM 2248 N N . VAL A 1 280 ? 15.442 8.415 -5.683 1.00 94.94 280 VAL A N 1
ATOM 2249 C CA . VAL A 1 280 ? 15.066 7.369 -6.642 1.00 94.94 280 VAL A CA 1
ATOM 2250 C C . VAL A 1 280 ? 15.572 6.015 -6.166 1.00 94.94 280 VAL A C 1
ATOM 2252 O O . VAL A 1 280 ? 16.749 5.869 -5.856 1.00 94.94 280 VAL A O 1
ATOM 2255 N N . PHE A 1 281 ? 14.709 5.004 -6.169 1.00 94.50 281 PHE A N 1
ATOM 2256 C CA . PHE A 1 281 ? 15.095 3.604 -6.021 1.00 94.50 281 PHE A CA 1
ATOM 2257 C C . PHE A 1 281 ? 15.273 3.003 -7.415 1.00 94.50 281 PHE A C 1
ATOM 2259 O O . PHE A 1 281 ? 14.325 2.589 -8.086 1.00 94.50 281 PHE A O 1
ATOM 2266 N N . HIS A 1 282 ? 16.517 3.024 -7.882 1.00 86.38 282 HIS A N 1
ATOM 2267 C CA . HIS A 1 282 ? 16.908 2.536 -9.193 1.00 86.38 282 HIS A CA 1
ATOM 2268 C C . HIS A 1 282 ? 16.844 1.006 -9.260 1.00 86.38 282 HIS A C 1
ATOM 2270 O O . HIS A 1 282 ? 16.935 0.326 -8.244 1.00 86.38 282 HIS A O 1
ATOM 2276 N N . ASN A 1 283 ? 16.712 0.463 -10.473 1.00 81.25 283 ASN A N 1
ATOM 2277 C CA . ASN A 1 283 ? 16.548 -0.973 -10.756 1.00 81.25 283 ASN A CA 1
ATOM 2278 C C . ASN A 1 283 ? 15.245 -1.623 -10.270 1.00 81.25 283 ASN A C 1
ATOM 2280 O O . ASN A 1 283 ? 15.115 -2.845 -10.365 1.00 81.25 283 ASN A O 1
ATOM 2284 N N . ALA A 1 284 ? 14.271 -0.844 -9.798 1.00 86.31 284 ALA A N 1
ATOM 2285 C CA . ALA A 1 284 ? 12.940 -1.372 -9.537 1.00 86.31 284 ALA A CA 1
ATOM 2286 C C . ALA A 1 284 ? 12.346 -1.989 -10.816 1.00 86.31 284 ALA A C 1
ATOM 2288 O O . ALA A 1 284 ? 12.428 -1.407 -11.902 1.00 86.31 284 ALA A O 1
ATOM 2289 N N . SER A 1 285 ? 11.765 -3.180 -10.686 1.00 81.75 285 SER A N 1
ATOM 2290 C CA . SER A 1 285 ? 11.175 -3.936 -11.793 1.00 81.75 285 SER A CA 1
ATOM 2291 C C . SER A 1 285 ? 10.005 -4.790 -11.298 1.00 81.75 285 SER A C 1
ATOM 2293 O O . SER A 1 285 ? 9.993 -5.166 -10.120 1.00 81.75 285 SER A O 1
ATOM 2295 N N . PRO A 1 286 ? 9.031 -5.121 -12.167 1.00 82.69 286 PRO A N 1
ATOM 2296 C CA . PRO A 1 286 ? 7.942 -6.028 -11.813 1.00 82.69 286 PRO A CA 1
ATOM 2297 C C . PRO A 1 286 ? 8.425 -7.376 -11.267 1.00 82.69 286 PRO A C 1
ATOM 2299 O O . PRO A 1 286 ? 7.827 -7.895 -10.335 1.00 82.69 286 PRO A O 1
ATOM 2302 N N . GLU A 1 287 ? 9.523 -7.915 -11.797 1.00 77.44 287 GLU A N 1
ATOM 2303 C CA . GLU A 1 287 ? 10.082 -9.210 -11.400 1.00 77.44 287 GLU A CA 1
ATOM 2304 C C . GLU A 1 287 ? 10.639 -9.178 -9.969 1.00 77.44 287 GLU A C 1
ATOM 2306 O O . GLU A 1 287 ? 10.390 -10.081 -9.172 1.00 77.44 287 GLU A O 1
ATOM 2311 N N . MET A 1 288 ? 11.361 -8.111 -9.616 1.00 76.75 288 MET A N 1
ATOM 2312 C CA . MET A 1 288 ? 11.891 -7.935 -8.261 1.00 76.75 288 MET A CA 1
ATOM 2313 C C . MET A 1 288 ? 10.785 -7.673 -7.240 1.00 76.75 288 MET A C 1
ATOM 2315 O O . MET A 1 288 ? 10.833 -8.194 -6.126 1.00 76.75 288 MET A O 1
ATOM 2319 N N . PHE A 1 289 ? 9.772 -6.903 -7.634 1.00 87.19 289 PHE A N 1
ATOM 2320 C CA . PHE A 1 289 ? 8.584 -6.695 -6.819 1.00 87.19 289 PHE A CA 1
ATOM 2321 C C . PHE A 1 289 ? 7.798 -8.002 -6.612 1.00 87.19 289 PHE A C 1
ATOM 2323 O O . PHE A 1 289 ? 7.383 -8.285 -5.491 1.00 87.19 289 PHE A O 1
ATOM 2330 N N . GLU A 1 290 ? 7.646 -8.834 -7.651 1.00 81.88 290 GLU A N 1
ATOM 2331 C CA . GLU A 1 290 ? 7.013 -10.156 -7.551 1.00 81.88 290 GLU A CA 1
ATOM 2332 C C . GLU A 1 290 ? 7.745 -11.057 -6.554 1.00 81.88 290 GLU A C 1
ATOM 2334 O O . GLU A 1 290 ? 7.098 -11.692 -5.720 1.00 81.88 290 GLU A O 1
ATOM 2339 N N . ALA A 1 291 ? 9.080 -11.090 -6.603 1.00 76.88 291 ALA A N 1
ATOM 2340 C CA . ALA A 1 291 ? 9.892 -11.878 -5.679 1.00 76.88 291 ALA A CA 1
ATOM 2341 C C . ALA A 1 291 ? 9.711 -11.415 -4.225 1.00 76.88 291 ALA A C 1
ATOM 2343 O O . ALA A 1 291 ? 9.460 -12.238 -3.341 1.00 76.88 291 ALA A O 1
ATOM 2344 N N . TRP A 1 292 ? 9.773 -10.101 -3.980 1.00 87.94 292 TRP A N 1
ATOM 2345 C CA . TRP A 1 292 ? 9.548 -9.542 -2.647 1.00 87.94 292 TRP A CA 1
ATOM 2346 C C . TRP A 1 292 ? 8.140 -9.866 -2.141 1.00 87.94 292 TRP A C 1
ATOM 2348 O O . TRP A 1 292 ? 7.980 -10.404 -1.047 1.00 87.94 292 TRP A O 1
ATOM 2358 N N . LEU A 1 293 ? 7.115 -9.614 -2.955 1.00 88.25 293 LEU A N 1
ATOM 2359 C CA . LEU A 1 293 ? 5.732 -9.846 -2.560 1.00 88.25 293 LEU A CA 1
ATOM 2360 C C . LEU A 1 293 ? 5.434 -11.335 -2.331 1.00 88.25 293 LEU A C 1
ATOM 2362 O O . LEU A 1 293 ? 4.748 -11.673 -1.369 1.00 88.25 293 LEU A O 1
ATOM 2366 N N . SER A 1 294 ? 5.976 -12.228 -3.164 1.00 78.81 294 SER A N 1
ATOM 2367 C CA . SER A 1 294 ? 5.821 -13.683 -3.002 1.00 78.81 294 SER A CA 1
ATOM 2368 C C . SER A 1 294 ? 6.418 -14.165 -1.680 1.00 78.81 294 SER A C 1
ATOM 2370 O O . SER A 1 294 ? 5.790 -14.959 -0.980 1.00 78.81 294 SER A O 1
ATOM 2372 N N . TYR A 1 295 ? 7.587 -13.636 -1.301 1.00 83.31 295 TYR A N 1
ATOM 2373 C CA . TYR A 1 295 ? 8.190 -13.893 0.006 1.00 83.31 295 TYR A CA 1
ATOM 2374 C C . TYR A 1 295 ? 7.286 -13.422 1.152 1.00 83.31 295 TYR A C 1
ATOM 2376 O O . TYR A 1 295 ? 6.976 -14.214 2.042 1.00 83.31 295 TYR A O 1
ATOM 2384 N N . LEU A 1 296 ? 6.798 -12.174 1.109 1.00 90.56 296 LEU A N 1
ATOM 2385 C CA . LEU A 1 296 ? 5.922 -11.642 2.161 1.00 90.56 296 LEU A CA 1
ATOM 2386 C C . LEU A 1 296 ? 4.624 -12.450 2.290 1.00 90.56 296 LEU A C 1
ATOM 2388 O O . LEU A 1 296 ? 4.183 -12.727 3.403 1.00 90.56 296 LEU A O 1
ATOM 2392 N N . VAL A 1 297 ? 4.018 -12.859 1.170 1.00 84.88 297 VAL A N 1
ATOM 2393 C CA . VAL A 1 297 ? 2.801 -13.686 1.162 1.00 84.88 297 VAL A CA 1
ATOM 2394 C C . VAL A 1 297 ? 3.061 -15.062 1.774 1.00 84.88 297 VAL A C 1
ATOM 2396 O O . VAL A 1 297 ? 2.266 -15.502 2.606 1.00 84.88 297 VAL A O 1
ATOM 2399 N N . ALA A 1 298 ? 4.146 -15.741 1.391 1.00 77.62 298 ALA A N 1
ATOM 2400 C CA . ALA A 1 298 ? 4.496 -17.053 1.936 1.00 77.62 298 ALA A CA 1
ATOM 2401 C C . ALA A 1 298 ? 4.791 -16.971 3.441 1.00 77.62 298 ALA A C 1
ATOM 2403 O O . ALA A 1 298 ? 4.171 -17.676 4.237 1.00 77.62 298 ALA A O 1
ATOM 2404 N N . LYS A 1 299 ? 5.639 -16.020 3.846 1.00 81.88 299 LYS A N 1
ATOM 2405 C CA . LYS A 1 299 ? 5.987 -15.781 5.250 1.00 81.88 299 LYS A CA 1
ATOM 2406 C C . LYS A 1 299 ? 4.751 -15.502 6.105 1.00 81.88 299 LYS A C 1
ATOM 2408 O O . LYS A 1 299 ? 4.545 -16.147 7.128 1.00 81.88 299 LYS A O 1
ATOM 2413 N N . THR A 1 300 ? 3.867 -14.619 5.639 1.00 87.06 300 THR A N 1
ATOM 2414 C CA . THR A 1 300 ? 2.604 -14.307 6.321 1.00 87.06 300 THR A CA 1
ATOM 2415 C C . THR A 1 300 ? 1.672 -15.514 6.412 1.00 87.06 300 THR A C 1
ATOM 2417 O O . THR A 1 300 ? 1.073 -15.732 7.460 1.00 87.06 300 THR A O 1
ATOM 2420 N N . LYS A 1 301 ? 1.554 -16.339 5.363 1.00 81.00 301 LYS A N 1
ATOM 2421 C CA . LYS A 1 301 ? 0.748 -17.572 5.423 1.00 81.00 301 LYS A CA 1
ATOM 2422 C C . LYS A 1 301 ? 1.279 -18.570 6.448 1.00 81.00 301 LYS A C 1
ATOM 2424 O O . LYS A 1 301 ? 0.476 -19.222 7.113 1.00 81.00 301 LYS A O 1
ATOM 2429 N N . ARG A 1 302 ? 2.603 -18.689 6.540 1.00 80.50 302 ARG A N 1
ATOM 2430 C CA . ARG A 1 302 ? 3.285 -19.618 7.439 1.00 80.50 302 ARG A CA 1
ATOM 2431 C C . ARG A 1 302 ? 3.178 -19.194 8.900 1.00 80.50 302 ARG A C 1
ATOM 2433 O O . ARG A 1 302 ? 2.955 -20.037 9.759 1.00 80.50 302 ARG A O 1
ATOM 2440 N N . GLU A 1 303 ? 3.350 -17.905 9.171 1.00 83.38 303 GLU A N 1
ATOM 2441 C CA . GLU A 1 303 ? 3.533 -17.404 10.537 1.00 83.38 303 GLU A CA 1
ATOM 2442 C C . GLU A 1 303 ? 2.252 -16.850 11.160 1.00 83.38 303 GLU A C 1
ATOM 2444 O O . GLU A 1 303 ? 2.120 -16.879 12.381 1.00 83.38 303 GLU A O 1
ATOM 2449 N N . TYR A 1 304 ? 1.302 -16.354 10.358 1.00 84.62 304 TYR A N 1
ATOM 2450 C CA . TYR A 1 304 ? 0.069 -15.756 10.875 1.00 84.62 304 TYR A CA 1
ATOM 2451 C C . TYR A 1 304 ? -1.150 -16.663 10.670 1.00 84.62 304 TYR A C 1
ATOM 2453 O O . TYR A 1 304 ? -1.278 -17.331 9.629 1.00 84.62 304 TYR A O 1
ATOM 2461 N N . PRO A 1 305 ? -2.085 -16.678 11.638 1.00 82.19 305 PRO A N 1
ATOM 2462 C CA . PRO A 1 305 ? -3.356 -17.366 11.481 1.00 82.19 305 PRO A CA 1
ATOM 2463 C C . PRO A 1 305 ? -4.201 -16.659 10.416 1.00 82.19 305 PRO A C 1
ATOM 2465 O O . PRO A 1 305 ? -3.987 -15.483 10.116 1.00 82.19 305 PRO A O 1
ATOM 2468 N N . SER A 1 306 ? -5.131 -17.389 9.798 1.00 79.50 306 SER A N 1
ATOM 2469 C CA . SER A 1 306 ? -5.860 -16.976 8.586 1.00 79.50 306 SER A CA 1
ATOM 2470 C C . SER A 1 306 ? -6.431 -15.556 8.617 1.00 79.50 306 SER A C 1
ATOM 2472 O O . SER A 1 306 ? -6.355 -14.842 7.621 1.00 79.50 306 SER A O 1
ATOM 2474 N N . GLU A 1 307 ? -6.964 -15.153 9.760 1.00 82.62 307 GLU A N 1
ATOM 2475 C CA . GLU A 1 307 ? -7.642 -13.892 10.039 1.00 82.62 307 GLU A CA 1
ATOM 2476 C C . GLU A 1 307 ? -6.693 -12.690 10.171 1.00 82.62 307 GLU A C 1
ATOM 2478 O O . GLU A 1 307 ? -7.140 -11.546 10.097 1.00 82.62 307 GLU A O 1
ATOM 2483 N N . LEU A 1 308 ? -5.387 -12.938 10.317 1.00 87.06 308 LEU A N 1
ATOM 2484 C CA . LEU A 1 308 ? -4.336 -11.918 10.421 1.00 87.06 308 LEU A CA 1
ATOM 2485 C C . LEU A 1 308 ? -3.410 -11.886 9.199 1.00 87.06 308 LEU A C 1
ATOM 2487 O O . LEU A 1 308 ? -2.419 -11.153 9.192 1.00 87.06 308 LEU A O 1
ATOM 2491 N N . ARG A 1 309 ? -3.699 -12.670 8.151 1.00 89.75 309 ARG A N 1
ATOM 2492 C CA . ARG A 1 309 ? -2.848 -12.779 6.956 1.00 89.75 309 ARG A CA 1
ATOM 2493 C C . ARG A 1 309 ? -2.989 -11.575 6.027 1.00 89.75 309 ARG A C 1
ATOM 2495 O O . ARG A 1 309 ? -3.329 -11.743 4.863 1.00 89.75 309 ARG A O 1
ATOM 2502 N N . TYR A 1 310 ? -2.717 -10.370 6.515 1.00 92.88 310 TYR A N 1
ATOM 2503 C CA . TYR A 1 310 ? -2.678 -9.168 5.686 1.00 92.88 310 TYR A CA 1
ATOM 2504 C C . TYR A 1 310 ? -1.249 -8.847 5.242 1.00 92.88 310 TYR A C 1
ATOM 2506 O O . TYR A 1 310 ? -0.316 -8.800 6.043 1.00 92.88 310 TYR A O 1
ATOM 2514 N N . VAL A 1 311 ? -1.096 -8.594 3.946 1.00 95.75 311 VAL A N 1
ATOM 2515 C CA . VAL A 1 311 ? 0.093 -8.029 3.308 1.00 95.75 311 VAL A CA 1
ATOM 2516 C C . VAL A 1 311 ? -0.344 -6.756 2.600 1.00 95.75 311 VAL A C 1
ATOM 2518 O O . VAL A 1 311 ? -1.353 -6.751 1.896 1.00 95.75 311 VAL A O 1
ATOM 2521 N N . PHE A 1 312 ? 0.395 -5.673 2.789 1.00 97.56 312 PHE A N 1
ATOM 2522 C CA . PHE A 1 312 ? 0.116 -4.383 2.182 1.00 97.56 312 PHE A CA 1
ATOM 2523 C C . PHE A 1 312 ? 1.031 -4.129 0.977 1.00 97.56 312 PHE A C 1
ATOM 2525 O O . PHE A 1 312 ? 2.131 -4.673 0.859 1.00 97.56 312 PHE A O 1
ATOM 2532 N N . VAL A 1 313 ? 0.579 -3.266 0.071 1.00 97.38 313 VAL A N 1
ATOM 2533 C CA . VAL A 1 313 ? 1.412 -2.681 -0.983 1.00 97.38 313 VAL A CA 1
ATOM 2534 C C . VAL A 1 313 ? 1.319 -1.167 -0.898 1.00 97.38 313 VAL A C 1
ATOM 2536 O O . VAL A 1 313 ? 0.214 -0.616 -0.908 1.00 97.38 313 VAL A O 1
ATOM 2539 N N . ASN A 1 314 ? 2.473 -0.507 -0.850 1.00 95.00 314 ASN A N 1
ATOM 2540 C CA . ASN A 1 314 ? 2.585 0.932 -1.040 1.00 95.00 314 ASN A CA 1
ATOM 2541 C C . ASN A 1 314 ? 3.025 1.225 -2.488 1.00 95.00 314 ASN A C 1
ATOM 2543 O O . ASN A 1 314 ? 4.199 1.070 -2.810 1.00 95.00 314 ASN A O 1
ATOM 2547 N N . ALA A 1 315 ? 2.137 1.586 -3.414 1.00 93.25 315 ALA A N 1
ATOM 2548 C CA . ALA A 1 315 ? 0.711 1.884 -3.261 1.00 93.25 315 ALA A CA 1
ATOM 2549 C C . ALA A 1 315 ? -0.108 1.411 -4.475 1.00 93.25 315 ALA A C 1
ATOM 2551 O O . ALA A 1 315 ? 0.430 0.913 -5.464 1.00 93.25 315 ALA A O 1
ATOM 2552 N N . TRP A 1 316 ? -1.426 1.627 -4.434 1.00 95.06 316 TRP A N 1
ATOM 2553 C CA . TRP A 1 316 ? -2.297 1.517 -5.605 1.00 95.06 316 TRP A CA 1
ATOM 2554 C C . TRP A 1 316 ? -1.933 2.565 -6.673 1.00 95.06 316 TRP A C 1
ATOM 2556 O O . TRP A 1 316 ? -1.673 2.203 -7.819 1.00 95.06 316 TRP A O 1
ATOM 2566 N N . ASN A 1 317 ? -1.870 3.847 -6.294 1.00 91.56 317 ASN A N 1
ATOM 2567 C CA . ASN A 1 317 ? -1.845 4.986 -7.221 1.00 91.56 317 ASN A CA 1
ATOM 2568 C C . ASN A 1 317 ? -0.940 6.161 -6.784 1.00 91.56 317 ASN A C 1
ATOM 2570 O O . ASN A 1 317 ? -1.275 7.322 -7.030 1.00 91.56 317 ASN A O 1
ATOM 2574 N N . GLU A 1 318 ? 0.215 5.904 -6.160 1.00 88.94 318 GLU A N 1
ATOM 2575 C CA . GLU A 1 318 ? 1.178 6.963 -5.805 1.00 88.94 318 GLU A CA 1
ATOM 2576 C C . GLU A 1 318 ? 2.015 7.401 -7.024 1.00 88.94 318 GLU A C 1
ATOM 2578 O O . GLU A 1 318 ? 3.218 7.153 -7.137 1.00 88.94 318 GLU A O 1
ATOM 2583 N N . TRP A 1 319 ? 1.366 8.050 -7.990 1.00 90.25 319 TRP A N 1
ATOM 2584 C CA . TRP A 1 319 ? 2.002 8.479 -9.241 1.00 90.25 319 TRP A CA 1
ATOM 2585 C C . TRP A 1 319 ? 3.112 9.508 -9.036 1.00 90.25 319 TRP A C 1
ATOM 2587 O O . TRP A 1 319 ? 4.134 9.455 -9.722 1.00 90.25 319 TRP A O 1
ATOM 2597 N N . ALA A 1 320 ? 2.942 10.415 -8.073 1.00 86.00 320 ALA A N 1
ATOM 2598 C CA . ALA A 1 320 ? 3.898 11.487 -7.811 1.00 86.00 320 ALA A CA 1
ATOM 2599 C C . ALA A 1 320 ? 5.218 10.979 -7.198 1.00 86.00 320 ALA A C 1
ATOM 2601 O O . ALA A 1 320 ? 6.240 11.665 -7.267 1.00 86.00 320 ALA A O 1
ATOM 2602 N N . GLU A 1 321 ? 5.215 9.775 -6.628 1.00 88.88 321 GLU A N 1
ATOM 2603 C CA . GLU A 1 321 ? 6.392 9.149 -6.012 1.00 88.88 321 GLU A CA 1
ATOM 2604 C C . GLU A 1 321 ? 6.748 7.829 -6.702 1.00 88.88 321 GLU A C 1
ATOM 2606 O O . GLU A 1 321 ? 7.542 7.049 -6.190 1.00 88.88 321 GLU A O 1
ATOM 2611 N N . GLY A 1 322 ? 6.172 7.564 -7.881 1.00 89.56 322 GLY A N 1
ATOM 2612 C CA . GLY A 1 322 ? 6.456 6.380 -8.690 1.00 89.56 322 GLY A CA 1
ATOM 2613 C C . GLY A 1 322 ? 6.021 5.046 -8.069 1.00 89.56 322 GLY A C 1
ATOM 2614 O O . GLY A 1 322 ? 6.301 3.999 -8.649 1.00 89.56 322 GLY A O 1
ATOM 2615 N N . ALA A 1 323 ? 5.342 5.051 -6.923 1.00 91.94 323 ALA A N 1
ATOM 2616 C CA . ALA A 1 323 ? 4.986 3.864 -6.152 1.00 91.94 323 ALA A CA 1
ATOM 2617 C C . ALA A 1 323 ? 3.543 3.412 -6.439 1.00 91.94 323 ALA A C 1
ATOM 2619 O O . ALA A 1 323 ? 2.672 3.447 -5.576 1.00 91.94 323 ALA A O 1
ATOM 2620 N N . TYR A 1 324 ? 3.261 2.994 -7.673 1.00 93.88 324 TYR A N 1
ATOM 2621 C CA . TYR A 1 324 ? 1.911 2.616 -8.107 1.00 93.88 324 TYR A CA 1
ATOM 2622 C C . TYR A 1 324 ? 1.841 1.188 -8.655 1.00 93.88 324 TYR A C 1
ATOM 2624 O O . TYR A 1 324 ? 2.802 0.664 -9.220 1.00 93.88 324 TYR A O 1
ATOM 2632 N N . LEU A 1 325 ? 0.664 0.578 -8.511 1.00 95.44 325 LEU A N 1
ATOM 2633 C CA . LEU A 1 325 ? 0.282 -0.664 -9.181 1.00 95.44 325 LEU A CA 1
ATOM 2634 C C . LEU A 1 325 ? -0.499 -0.405 -10.470 1.00 95.44 325 LEU A C 1
ATOM 2636 O O . LEU A 1 325 ? -0.526 -1.274 -11.340 1.00 95.44 325 LEU A O 1
ATOM 2640 N N . GLU A 1 326 ? -1.155 0.752 -10.591 1.00 94.12 326 GLU A N 1
ATOM 2641 C CA . GLU A 1 326 ? -1.940 1.087 -11.779 1.00 94.12 326 GLU A CA 1
ATOM 2642 C C . GLU A 1 326 ? -1.115 0.975 -13.080 1.00 94.12 326 GLU A C 1
ATOM 2644 O O . GLU A 1 326 ? 0.077 1.292 -13.083 1.00 94.12 326 GLU A O 1
ATOM 2649 N N . PRO A 1 327 ? -1.720 0.530 -14.201 1.00 91.19 327 PRO A N 1
ATOM 2650 C CA . PRO A 1 327 ? -0.993 0.326 -15.446 1.00 91.19 327 PRO A CA 1
ATOM 2651 C C . PRO A 1 327 ? -0.350 1.608 -15.983 1.00 91.19 327 PRO A C 1
ATOM 2653 O O . PRO A 1 327 ? -1.020 2.626 -16.181 1.00 91.19 327 PRO A O 1
ATOM 2656 N N . ASP A 1 328 ? 0.941 1.524 -16.299 1.00 84.56 328 ASP A N 1
ATOM 2657 C CA . ASP A 1 328 ? 1.698 2.571 -16.990 1.00 84.56 328 ASP A CA 1
ATOM 2658 C C . ASP A 1 328 ? 2.009 2.168 -18.446 1.00 84.56 328 ASP A C 1
ATOM 2660 O O . ASP A 1 328 ? 1.827 1.020 -18.858 1.00 84.56 328 ASP A O 1
ATOM 2664 N N . ARG A 1 329 ? 2.501 3.105 -19.260 1.00 82.25 329 ARG A N 1
ATOM 2665 C CA . ARG A 1 329 ? 2.833 2.834 -20.673 1.00 82.25 329 ARG A CA 1
ATOM 2666 C C . ARG A 1 329 ? 4.063 1.942 -20.895 1.00 82.25 329 ARG A C 1
ATOM 2668 O O . ARG A 1 329 ? 4.207 1.396 -21.984 1.00 82.25 329 ARG A O 1
ATOM 2675 N N . ARG A 1 330 ? 4.972 1.818 -19.925 1.00 81.56 330 ARG A N 1
ATOM 2676 C CA . ARG A 1 330 ? 6.224 1.043 -20.045 1.00 81.56 330 ARG A CA 1
ATOM 2677 C C . ARG A 1 330 ? 6.031 -0.419 -19.648 1.00 81.56 330 ARG A C 1
ATOM 2679 O O . ARG A 1 330 ? 6.468 -1.329 -20.346 1.00 81.56 330 ARG A O 1
ATOM 2686 N N . ASN A 1 331 ? 5.413 -0.632 -18.501 1.00 79.12 331 ASN A N 1
ATOM 2687 C CA . ASN A 1 331 ? 5.219 -1.902 -17.829 1.00 79.12 331 ASN A CA 1
ATOM 2688 C C . ASN A 1 331 ? 3.813 -2.464 -18.068 1.00 79.12 331 ASN A C 1
ATOM 2690 O O . ASN A 1 331 ? 3.599 -3.658 -17.844 1.00 79.12 331 ASN A O 1
ATOM 2694 N N . GLY A 1 332 ? 2.855 -1.652 -18.527 1.00 87.94 332 GLY A N 1
ATOM 2695 C CA . GLY A 1 332 ? 1.463 -2.067 -18.671 1.00 87.94 332 GLY A CA 1
ATOM 2696 C C . GLY A 1 332 ? 0.955 -2.655 -17.357 1.00 87.94 332 GLY A C 1
ATOM 2697 O O . GLY A 1 332 ? 1.152 -2.095 -16.285 1.00 87.94 332 GLY A O 1
ATOM 2698 N N . HIS A 1 333 ? 0.387 -3.855 -17.424 1.00 87.75 333 HIS A N 1
ATOM 2699 C CA . HIS A 1 333 ? -0.138 -4.562 -16.256 1.00 87.75 333 HIS A CA 1
ATOM 2700 C C . HIS A 1 333 ? 0.911 -5.387 -15.500 1.00 87.75 333 HIS A C 1
ATOM 2702 O O . HIS A 1 333 ? 0.532 -6.234 -14.700 1.00 87.75 333 HIS A O 1
ATOM 2708 N N . ASN A 1 334 ? 2.211 -5.256 -15.772 1.00 79.12 334 ASN A N 1
ATOM 2709 C CA . ASN A 1 334 ? 3.191 -6.194 -15.215 1.00 79.12 334 ASN A CA 1
ATOM 2710 C C . ASN A 1 334 ? 3.277 -6.150 -13.680 1.00 79.12 334 ASN A C 1
ATOM 2712 O O . ASN A 1 334 ? 3.389 -7.210 -13.074 1.00 79.12 334 ASN A O 1
ATOM 2716 N N . TYR A 1 335 ? 3.130 -4.986 -13.041 1.00 87.25 335 TYR A N 1
ATOM 2717 C CA . TYR A 1 335 ? 3.055 -4.903 -11.574 1.00 87.25 335 TYR A CA 1
ATOM 2718 C C . TYR A 1 335 ? 1.786 -5.560 -11.007 1.00 87.25 335 TYR A C 1
ATOM 2720 O O . TYR A 1 335 ? 1.840 -6.268 -10.005 1.00 87.25 335 TYR A O 1
ATOM 2728 N N . LEU A 1 336 ? 0.648 -5.416 -11.687 1.00 88.44 336 LEU A N 1
ATOM 2729 C CA . LEU A 1 336 ? -0.582 -6.127 -11.330 1.00 88.44 336 LEU A CA 1
ATOM 2730 C C . LEU A 1 336 ? -0.469 -7.642 -11.562 1.00 88.44 336 LEU A C 1
ATOM 2732 O O . LEU A 1 336 ? -0.961 -8.441 -10.769 1.00 88.44 336 LEU A O 1
ATOM 2736 N N . LYS A 1 337 ? 0.210 -8.070 -12.631 1.00 82.19 337 LYS A N 1
ATOM 2737 C CA . LYS A 1 337 ? 0.517 -9.488 -12.862 1.00 82.19 337 LYS A CA 1
ATOM 2738 C C . LYS A 1 337 ? 1.419 -10.031 -11.759 1.00 82.19 337 LYS A C 1
ATOM 2740 O O . LYS A 1 337 ? 1.121 -11.113 -11.276 1.00 82.19 337 LYS A O 1
ATOM 2745 N N . ALA A 1 338 ? 2.423 -9.272 -11.320 1.00 81.19 338 ALA A N 1
ATOM 2746 C CA . ALA A 1 338 ? 3.269 -9.631 -10.185 1.00 81.19 338 ALA A CA 1
ATOM 2747 C C . ALA A 1 338 ? 2.450 -9.849 -8.905 1.00 81.19 338 ALA A C 1
ATOM 2749 O O . ALA A 1 338 ? 2.620 -10.862 -8.229 1.00 81.19 338 ALA A O 1
ATOM 2750 N N . VAL A 1 339 ? 1.484 -8.964 -8.630 1.00 86.62 339 VAL A N 1
ATOM 2751 C CA . VAL A 1 339 ? 0.508 -9.145 -7.544 1.00 86.62 339 VAL A CA 1
ATOM 2752 C C . VAL A 1 339 ? -0.243 -10.474 -7.672 1.00 86.62 339 VAL A C 1
ATOM 2754 O O . VAL A 1 339 ? -0.236 -11.281 -6.743 1.00 86.62 339 VAL A O 1
ATOM 2757 N N . ARG A 1 340 ? -0.852 -10.735 -8.833 1.00 81.19 340 ARG A N 1
ATOM 2758 C CA . ARG A 1 340 ? -1.597 -11.977 -9.083 1.00 81.19 340 ARG A CA 1
ATOM 2759 C C . ARG A 1 340 ? -0.710 -13.204 -8.908 1.00 81.19 340 ARG A C 1
ATOM 2761 O O . ARG A 1 340 ? -1.111 -14.157 -8.247 1.00 81.19 340 ARG A O 1
ATOM 2768 N N . ASN A 1 341 ? 0.480 -13.173 -9.499 1.00 73.12 341 ASN A N 1
ATOM 2769 C CA . ASN A 1 341 ? 1.435 -14.271 -9.508 1.00 73.12 341 ASN A CA 1
ATOM 2770 C C . ASN A 1 341 ? 1.876 -14.623 -8.084 1.00 73.12 341 ASN A C 1
ATOM 2772 O O . ASN A 1 341 ? 1.817 -15.797 -7.725 1.00 73.12 341 ASN A O 1
ATOM 2776 N N . ALA A 1 342 ? 2.197 -13.627 -7.248 1.00 75.19 342 ALA A N 1
ATOM 2777 C CA . ALA A 1 342 ? 2.568 -13.814 -5.841 1.00 75.19 342 ALA A CA 1
ATOM 2778 C C . ALA A 1 342 ? 1.491 -14.521 -4.994 1.00 75.19 342 ALA A C 1
ATOM 2780 O O . ALA A 1 342 ? 1.796 -15.128 -3.968 1.00 75.19 342 ALA A O 1
ATOM 2781 N N . LEU A 1 343 ? 0.227 -14.486 -5.427 1.00 71.50 343 LEU A N 1
ATOM 2782 C CA . LEU A 1 343 ? -0.886 -15.166 -4.761 1.00 71.50 343 LEU A CA 1
ATOM 2783 C C . LEU A 1 343 ? -1.125 -16.600 -5.279 1.00 71.50 343 LEU A C 1
ATOM 2785 O O . LEU A 1 343 ? -1.888 -17.348 -4.659 1.00 71.50 343 LEU A O 1
ATOM 2789 N N . THR A 1 344 ? -0.488 -17.011 -6.384 1.00 58.00 344 THR A N 1
ATOM 2790 C CA . THR A 1 344 ? -0.661 -18.346 -6.991 1.00 58.00 344 THR A CA 1
ATOM 2791 C C . THR A 1 344 ? 0.160 -19.444 -6.306 1.00 58.00 344 THR A C 1
ATOM 2793 O O . THR A 1 344 ? 1.184 -19.192 -5.676 1.00 58.00 344 THR A O 1
ATOM 2796 N N . LEU A 1 345 ? -0.262 -20.703 -6.480 1.00 41.16 345 LEU A N 1
ATOM 2797 C CA . LEU A 1 345 ? 0.438 -21.888 -5.959 1.00 41.16 345 LEU A CA 1
ATOM 2798 C C . LEU A 1 345 ? 1.870 -22.054 -6.500 1.00 41.16 345 LEU A C 1
ATOM 2800 O O . LEU A 1 345 ? 2.723 -22.560 -5.780 1.00 41.16 345 LEU A O 1
ATOM 2804 N N . GLN A 1 346 ? 2.152 -21.632 -7.737 1.00 39.25 346 GLN A N 1
ATOM 2805 C CA . GLN A 1 346 ? 3.489 -21.772 -8.334 1.00 39.25 346 GLN A CA 1
ATOM 2806 C C . GLN A 1 346 ? 4.520 -20.873 -7.640 1.00 39.25 346 GLN A C 1
ATOM 2808 O O . GLN A 1 346 ? 5.602 -21.343 -7.296 1.00 39.25 346 GLN A O 1
ATOM 2813 N N . ASN A 1 347 ? 4.157 -19.625 -7.336 1.00 43.75 347 ASN A N 1
ATOM 2814 C CA . ASN A 1 347 ? 5.030 -18.727 -6.578 1.00 43.75 347 ASN A CA 1
ATOM 2815 C C . ASN A 1 347 ? 4.953 -18.941 -5.069 1.00 43.75 347 ASN A C 1
ATOM 2817 O O . ASN A 1 347 ? 5.868 -18.523 -4.369 1.00 43.75 347 ASN A O 1
ATOM 2821 N N . ALA A 1 348 ? 3.929 -19.635 -4.563 1.00 41.59 348 ALA A N 1
ATOM 2822 C CA . ALA A 1 348 ? 3.953 -20.123 -3.191 1.00 41.59 348 ALA A CA 1
ATOM 2823 C C . ALA A 1 348 ? 5.160 -21.050 -2.971 1.00 41.59 348 ALA A C 1
ATOM 2825 O O . ALA A 1 348 ? 5.837 -20.892 -1.973 1.00 41.59 348 ALA A O 1
ATOM 2826 N N . VAL A 1 349 ? 5.514 -21.926 -3.922 1.00 34.97 349 VAL A N 1
ATOM 2827 C CA . VAL A 1 349 ? 6.720 -22.777 -3.813 1.00 34.97 349 VAL A CA 1
ATOM 2828 C C . VAL A 1 349 ? 8.004 -21.945 -3.782 1.00 34.97 349 VAL A C 1
ATOM 2830 O O . VAL A 1 349 ? 8.888 -22.217 -2.974 1.00 34.97 349 VAL A O 1
ATOM 2833 N N . LEU A 1 350 ? 8.111 -20.923 -4.635 1.00 48.16 350 LEU A N 1
ATOM 2834 C CA . LEU A 1 350 ? 9.282 -20.043 -4.672 1.00 48.16 350 LEU A CA 1
ATOM 2835 C C . LEU A 1 350 ? 9.387 -19.200 -3.393 1.00 48.16 350 LEU A C 1
ATOM 2837 O O . LEU A 1 350 ? 10.461 -19.111 -2.808 1.00 48.16 350 LEU A O 1
ATOM 2841 N N . GLY A 1 351 ? 8.261 -18.665 -2.922 1.00 44.66 351 GLY A N 1
ATOM 2842 C CA . GLY A 1 351 ? 8.142 -17.982 -1.640 1.00 44.66 351 GLY A CA 1
ATOM 2843 C C . GLY A 1 351 ? 8.545 -18.888 -0.479 1.00 44.66 351 GLY A C 1
ATOM 2844 O O . GLY A 1 351 ? 9.468 -18.539 0.240 1.00 44.66 351 GLY A O 1
ATOM 2845 N N . GLU A 1 352 ? 7.937 -20.070 -0.342 1.00 48.12 352 GLU A N 1
ATOM 2846 C CA . GLU A 1 352 ? 8.267 -21.078 0.683 1.00 48.12 352 GLU A CA 1
ATOM 2847 C C . GLU A 1 352 ? 9.743 -21.477 0.639 1.00 48.12 352 GLU A C 1
ATOM 2849 O O . GLU A 1 352 ? 10.377 -21.562 1.684 1.00 48.12 352 GLU A O 1
ATOM 2854 N N . THR A 1 353 ? 10.320 -21.633 -0.557 1.00 44.50 353 THR A N 1
ATOM 2855 C CA . THR A 1 353 ? 11.759 -21.880 -0.722 1.00 44.50 353 THR A CA 1
ATOM 2856 C C . THR A 1 353 ? 12.568 -20.705 -0.174 1.00 44.50 353 THR A C 1
ATOM 2858 O O . THR A 1 353 ? 13.495 -20.901 0.599 1.00 44.50 353 THR A O 1
ATOM 2861 N N . MET A 1 354 ? 12.215 -19.460 -0.504 1.00 54.06 354 MET A N 1
ATOM 2862 C CA . MET A 1 354 ? 12.894 -18.292 0.069 1.00 54.06 354 MET A CA 1
ATOM 2863 C C . MET A 1 354 ? 12.762 -18.251 1.595 1.00 54.06 354 MET A C 1
ATOM 2865 O O . MET A 1 354 ? 13.732 -17.920 2.275 1.00 54.06 354 MET A O 1
ATOM 2869 N N . VAL A 1 355 ? 11.597 -18.614 2.142 1.00 53.47 355 VAL A N 1
ATOM 2870 C CA . VAL A 1 355 ? 11.393 -18.602 3.592 1.00 53.47 355 VAL A CA 1
ATOM 2871 C C . VAL A 1 355 ? 12.054 -19.785 4.312 1.00 53.47 355 VAL A C 1
ATOM 2873 O O . VAL A 1 355 ? 12.405 -19.647 5.483 1.00 53.47 355 VAL A O 1
ATOM 2876 N N . SER A 1 356 ? 12.239 -20.937 3.660 1.00 50.25 356 SER A N 1
ATOM 2877 C CA . SER A 1 356 ? 12.996 -22.067 4.215 1.00 50.25 356 SER A CA 1
ATOM 2878 C C . SER A 1 356 ? 14.494 -21.763 4.241 1.00 50.25 356 SER A C 1
ATOM 2880 O O . SER A 1 356 ? 15.171 -22.032 5.230 1.00 50.25 356 SER A O 1
ATOM 2882 N N . ILE A 1 357 ? 14.991 -21.116 3.184 1.00 52.66 357 ILE A N 1
ATOM 2883 C CA . ILE A 1 357 ? 16.374 -20.643 3.089 1.00 52.66 357 ILE A CA 1
ATOM 2884 C C . ILE A 1 357 ? 16.687 -19.605 4.180 1.00 52.66 357 ILE A C 1
ATOM 2886 O O . ILE A 1 357 ? 17.789 -19.593 4.723 1.00 52.66 357 ILE A O 1
ATOM 2890 N N . ASP A 1 358 ? 15.730 -18.736 4.514 1.00 54.88 358 ASP A N 1
ATOM 2891 C CA . ASP A 1 358 ? 15.881 -17.777 5.613 1.00 54.88 358 ASP A CA 1
ATOM 2892 C C . ASP A 1 358 ? 15.985 -18.476 6.985 1.00 54.88 358 ASP A C 1
ATOM 2894 O O . ASP A 1 358 ? 16.798 -18.091 7.829 1.00 54.88 358 ASP A O 1
ATOM 2898 N N . SER A 1 359 ? 15.227 -19.559 7.201 1.00 50.34 359 SER A N 1
ATOM 2899 C CA . SER A 1 359 ? 15.230 -20.300 8.472 1.00 50.34 359 SER A CA 1
ATOM 2900 C C . SER A 1 359 ? 16.476 -21.160 8.725 1.00 50.34 359 SER A C 1
ATOM 2902 O O . SER A 1 359 ? 16.770 -21.440 9.889 1.00 50.34 359 SER A O 1
ATOM 2904 N N . ASP A 1 360 ? 17.236 -21.537 7.692 1.00 47.28 360 ASP A N 1
ATOM 2905 C CA . ASP A 1 360 ? 18.483 -22.292 7.864 1.00 47.28 360 ASP A CA 1
ATOM 2906 C C . ASP A 1 360 ? 19.578 -21.411 8.492 1.00 47.28 360 ASP A C 1
ATOM 2908 O O . ASP A 1 360 ? 19.833 -20.284 8.059 1.00 47.28 360 ASP A O 1
ATOM 2912 N N . GLN A 1 361 ? 20.241 -21.919 9.539 1.00 48.62 361 GLN A N 1
ATOM 2913 C CA . GLN A 1 361 ? 21.235 -21.181 10.339 1.00 48.62 361 GLN A CA 1
ATOM 2914 C C . GLN A 1 361 ? 22.565 -20.906 9.611 1.00 48.62 361 GLN A C 1
ATOM 2916 O O . GLN A 1 361 ? 23.489 -20.344 10.205 1.00 48.62 361 GLN A O 1
ATOM 2921 N N . ASP A 1 362 ? 22.683 -21.273 8.334 1.00 47.66 362 ASP A N 1
ATOM 2922 C CA . ASP A 1 362 ? 23.940 -21.168 7.606 1.00 47.66 362 ASP A CA 1
ATOM 2923 C C . ASP A 1 362 ? 24.197 -19.734 7.099 1.00 47.66 362 ASP A C 1
ATOM 2925 O O . ASP A 1 362 ? 23.598 -19.218 6.146 1.00 47.66 362 ASP A O 1
ATOM 2929 N N . ASN A 1 363 ? 25.108 -19.055 7.793 1.00 49.72 363 ASN A N 1
ATOM 2930 C CA . ASN A 1 363 ? 25.422 -17.636 7.635 1.00 49.72 363 ASN A CA 1
ATOM 2931 C C . ASN A 1 363 ? 26.061 -17.318 6.262 1.00 49.72 363 ASN A C 1
ATOM 2933 O O . ASN A 1 363 ? 25.988 -16.188 5.770 1.00 49.72 363 ASN A O 1
ATOM 2937 N N . GLU A 1 364 ? 26.660 -18.315 5.605 1.00 44.16 364 GLU A N 1
ATOM 2938 C CA . GLU A 1 364 ? 27.280 -18.177 4.283 1.00 44.16 364 GLU A CA 1
ATOM 2939 C C . GLU A 1 364 ? 26.242 -18.264 3.147 1.00 44.16 364 GLU A C 1
ATOM 2941 O O . GLU A 1 364 ? 26.301 -17.517 2.164 1.00 44.16 364 GLU A O 1
ATOM 2946 N N . PHE A 1 365 ? 25.198 -19.075 3.321 1.00 42.25 365 PHE A N 1
ATOM 2947 C CA . PHE A 1 365 ? 24.094 -19.206 2.371 1.00 42.25 365 PHE A CA 1
ATOM 2948 C C . PHE A 1 365 ? 23.102 -18.023 2.441 1.00 42.25 365 PHE A C 1
ATOM 2950 O O . PHE A 1 365 ? 22.648 -17.523 1.408 1.00 42.25 365 PHE A O 1
ATOM 2957 N N . ARG A 1 366 ? 22.892 -17.436 3.630 1.00 47.59 366 ARG A N 1
ATOM 2958 C CA . ARG A 1 366 ? 22.146 -16.167 3.819 1.00 47.59 366 ARG A CA 1
ATOM 2959 C C . ARG A 1 366 ? 22.792 -14.965 3.113 1.00 47.59 366 ARG A C 1
ATOM 2961 O O . ARG A 1 366 ? 22.100 -14.073 2.606 1.00 47.59 366 ARG A O 1
ATOM 2968 N N . LYS A 1 367 ? 24.127 -14.923 3.019 1.00 46.53 367 LYS A N 1
ATOM 2969 C CA . LYS A 1 367 ? 24.847 -13.951 2.167 1.00 46.53 367 LYS A CA 1
ATOM 2970 C C . LYS A 1 367 ? 24.588 -14.216 0.678 1.00 46.53 367 LYS A C 1
ATOM 2972 O O . LYS A 1 367 ? 24.458 -13.268 -0.097 1.00 46.53 367 LYS A O 1
ATOM 2977 N N . ASN A 1 368 ? 24.413 -15.482 0.298 1.00 51.12 368 ASN A N 1
ATOM 2978 C CA . ASN A 1 368 ? 24.163 -15.898 -1.076 1.00 51.12 368 ASN A CA 1
ATOM 2979 C C . ASN A 1 368 ? 22.748 -15.610 -1.595 1.00 51.12 368 ASN A C 1
ATOM 2981 O O . ASN A 1 368 ? 22.628 -15.476 -2.798 1.00 51.12 368 ASN A O 1
ATOM 2985 N N . VAL A 1 369 ? 21.697 -15.420 -0.787 1.00 46.38 369 VAL A N 1
ATOM 2986 C CA . VAL A 1 369 ? 20.353 -15.066 -1.320 1.00 46.38 369 VAL A CA 1
ATOM 2987 C C . VAL A 1 369 ? 20.341 -13.688 -1.977 1.00 46.38 369 VAL A C 1
ATOM 2989 O O . VAL A 1 369 ? 19.873 -13.538 -3.102 1.00 46.38 369 VAL A O 1
ATOM 2992 N N . ALA A 1 370 ? 20.938 -12.688 -1.321 1.00 43.38 370 ALA A N 1
ATOM 2993 C CA . ALA A 1 370 ? 21.147 -11.369 -1.916 1.00 43.38 370 ALA A CA 1
ATOM 2994 C C . ALA A 1 370 ? 22.016 -11.480 -3.172 1.00 43.38 370 ALA A C 1
ATOM 2996 O O . ALA A 1 370 ? 21.719 -10.838 -4.172 1.00 43.38 370 ALA A O 1
ATOM 2997 N N . ARG A 1 371 ? 23.041 -12.349 -3.156 1.00 42.25 371 ARG A N 1
ATOM 2998 C CA . ARG A 1 371 ? 23.851 -12.673 -4.334 1.00 42.25 371 ARG A CA 1
ATOM 2999 C C . ARG A 1 371 ? 23.049 -13.387 -5.417 1.00 42.25 371 ARG A C 1
ATOM 3001 O O . ARG A 1 371 ? 23.263 -13.057 -6.559 1.00 42.25 371 ARG A O 1
ATOM 3008 N N . VAL A 1 372 ? 22.134 -14.304 -5.130 1.00 46.09 372 VAL A N 1
ATOM 3009 C CA . VAL A 1 372 ? 21.350 -15.056 -6.124 1.00 46.09 372 VAL A CA 1
ATOM 3010 C C . VAL A 1 372 ? 20.274 -14.164 -6.720 1.00 46.09 372 VAL A C 1
ATOM 3012 O O . VAL A 1 372 ? 20.172 -14.094 -7.934 1.00 46.09 372 VAL A O 1
ATOM 3015 N N . VAL A 1 373 ? 19.542 -13.404 -5.904 1.00 46.03 373 VAL A N 1
ATOM 3016 C CA . VAL A 1 373 ? 18.560 -12.420 -6.376 1.00 46.03 373 VAL A CA 1
ATOM 3017 C C . VAL A 1 373 ? 19.257 -11.306 -7.160 1.00 46.03 373 VAL A C 1
ATOM 3019 O O . VAL A 1 373 ? 18.832 -10.985 -8.266 1.00 46.03 373 VAL A O 1
ATOM 3022 N N . SER A 1 374 ? 20.381 -10.770 -6.667 1.00 40.75 374 SER A N 1
ATOM 3023 C CA . SER A 1 374 ? 21.177 -9.797 -7.431 1.00 40.75 374 SER A CA 1
ATOM 3024 C C . SER A 1 374 ? 21.869 -10.412 -8.643 1.00 40.75 374 SER A C 1
ATOM 3026 O O . SER A 1 374 ? 21.948 -9.737 -9.651 1.00 40.75 374 SER A O 1
ATOM 3028 N N . THR A 1 375 ? 22.321 -11.667 -8.618 1.00 41.44 375 THR A N 1
ATOM 3029 C CA . THR A 1 375 ? 22.941 -12.348 -9.770 1.00 41.44 375 THR A CA 1
ATOM 3030 C C . THR A 1 375 ? 21.890 -12.635 -10.820 1.00 41.44 375 THR A C 1
ATOM 3032 O O . THR A 1 375 ? 22.149 -12.387 -11.984 1.00 41.44 375 THR A O 1
ATOM 3035 N N . LEU A 1 376 ? 20.689 -13.069 -10.441 1.00 41.88 376 LEU A N 1
ATOM 3036 C CA . LEU A 1 376 ? 19.567 -13.230 -11.358 1.00 41.88 376 LEU A CA 1
ATOM 3037 C C . LEU A 1 376 ? 19.152 -11.872 -11.926 1.00 41.88 376 LEU A C 1
ATOM 3039 O O . LEU A 1 376 ? 19.045 -11.743 -13.138 1.00 41.88 376 LEU A O 1
ATOM 3043 N N . ALA A 1 377 ? 19.018 -10.832 -11.100 1.00 40.78 377 ALA A N 1
ATOM 3044 C CA . ALA A 1 377 ? 18.671 -9.489 -11.561 1.00 40.78 377 ALA A CA 1
ATOM 3045 C C . ALA A 1 377 ? 19.772 -8.837 -12.420 1.00 40.78 377 ALA A C 1
ATOM 3047 O O . ALA A 1 377 ? 19.463 -8.129 -13.375 1.00 40.78 377 ALA A O 1
ATOM 3048 N N . ASN A 1 378 ? 21.049 -9.070 -12.109 1.00 39.75 378 ASN A N 1
ATOM 3049 C CA . ASN A 1 378 ? 22.205 -8.519 -12.817 1.00 39.75 378 ASN A CA 1
ATOM 3050 C C . ASN A 1 378 ? 22.505 -9.317 -14.091 1.00 39.75 378 ASN A C 1
ATOM 3052 O O . ASN A 1 378 ? 22.782 -8.713 -15.118 1.00 39.75 378 ASN A O 1
ATOM 3056 N N . ALA A 1 379 ? 22.344 -10.644 -14.078 1.00 39.12 379 ALA A N 1
ATOM 3057 C CA . ALA A 1 379 ? 22.350 -11.474 -15.281 1.00 39.12 379 ALA A CA 1
ATOM 3058 C C . ALA A 1 379 ? 21.215 -11.055 -16.215 1.00 39.12 379 ALA A C 1
ATOM 3060 O O . ALA A 1 379 ? 21.450 -10.839 -17.398 1.00 39.12 379 ALA A O 1
ATOM 3061 N N . ASN A 1 380 ? 20.009 -10.836 -15.681 1.00 40.50 380 ASN A N 1
ATOM 3062 C CA . ASN A 1 380 ? 18.890 -10.331 -16.468 1.00 40.50 380 ASN A CA 1
ATOM 3063 C C . ASN A 1 380 ? 19.215 -8.931 -17.024 1.00 40.50 380 ASN A C 1
ATOM 3065 O O . ASN A 1 380 ? 19.077 -8.707 -18.216 1.00 40.50 380 ASN A O 1
ATOM 3069 N N . ARG A 1 381 ? 19.763 -8.007 -16.221 1.00 39.72 381 ARG A N 1
ATOM 3070 C CA . ARG A 1 381 ? 20.172 -6.661 -16.672 1.00 39.72 381 ARG A CA 1
ATOM 3071 C C . ARG A 1 381 ? 21.263 -6.679 -17.748 1.00 39.72 381 ARG A C 1
ATOM 3073 O O . ARG A 1 381 ? 21.151 -5.934 -18.717 1.00 39.72 381 ARG A O 1
ATOM 3080 N N . GLN A 1 382 ? 22.294 -7.511 -17.598 1.00 39.69 382 GLN A N 1
ATOM 3081 C CA . GLN A 1 382 ? 23.361 -7.644 -18.593 1.00 39.69 382 GLN A CA 1
ATOM 3082 C C . GLN A 1 382 ? 22.850 -8.274 -19.885 1.00 39.69 382 GLN A C 1
ATOM 3084 O O . GLN A 1 382 ? 23.179 -7.782 -20.958 1.00 39.69 382 GLN A O 1
ATOM 3089 N N . LEU A 1 383 ? 21.970 -9.272 -19.796 1.00 37.88 383 LEU A N 1
ATOM 3090 C CA . LEU A 1 383 ? 21.294 -9.833 -20.963 1.00 37.88 383 LEU A CA 1
ATOM 3091 C C . LEU A 1 383 ? 20.453 -8.766 -21.682 1.00 37.88 383 LEU A C 1
ATOM 3093 O O . LEU A 1 383 ? 20.598 -8.595 -22.887 1.00 37.88 383 LEU A O 1
ATOM 3097 N N . LEU A 1 384 ? 19.649 -7.976 -20.956 1.00 37.97 384 LEU A N 1
ATOM 3098 C CA . LEU A 1 384 ? 18.868 -6.868 -21.532 1.00 37.97 384 LEU A CA 1
ATOM 3099 C C . LEU A 1 384 ? 19.771 -5.796 -22.190 1.00 37.97 384 LEU A C 1
ATOM 3101 O O . LEU A 1 384 ? 19.405 -5.260 -23.236 1.00 37.97 384 LEU A O 1
ATOM 3105 N N . LYS A 1 385 ? 20.946 -5.499 -21.610 1.00 38.41 385 LYS A N 1
ATOM 3106 C CA . LYS A 1 385 ? 21.945 -4.562 -22.163 1.00 38.41 385 LYS A CA 1
ATOM 3107 C C . LYS A 1 385 ? 22.591 -5.105 -23.445 1.00 38.41 385 LYS A C 1
ATOM 3109 O O . LYS A 1 385 ? 22.597 -4.403 -24.450 1.00 38.41 385 LYS A O 1
ATOM 3114 N N . MET A 1 386 ? 23.029 -6.366 -23.441 1.00 37.72 386 MET A N 1
ATOM 3115 C CA . MET A 1 386 ? 23.568 -7.050 -24.626 1.00 37.72 386 MET A CA 1
ATOM 3116 C C . MET A 1 386 ? 22.546 -7.105 -25.769 1.00 37.72 386 MET A C 1
ATOM 3118 O O . MET A 1 386 ? 22.901 -6.924 -26.930 1.00 37.72 386 MET A O 1
ATOM 3122 N N . PHE A 1 387 ? 21.264 -7.309 -25.454 1.00 37.81 387 PHE A N 1
ATOM 3123 C CA . PHE A 1 387 ? 20.191 -7.274 -26.448 1.00 37.81 387 PHE A CA 1
ATOM 3124 C C . PHE A 1 387 ? 19.998 -5.867 -27.032 1.00 37.81 387 PHE A C 1
ATOM 3126 O O . PHE A 1 387 ? 19.932 -5.724 -28.251 1.00 37.81 387 PHE A O 1
ATOM 3133 N N . SER A 1 388 ? 20.011 -4.824 -26.196 1.00 34.50 388 SER A N 1
ATOM 3134 C CA . SER A 1 388 ? 19.918 -3.429 -26.649 1.00 34.50 388 SER A CA 1
ATOM 3135 C C . SER A 1 388 ? 21.088 -3.005 -27.547 1.00 34.50 388 SER A C 1
ATOM 3137 O O . SER A 1 388 ? 20.866 -2.323 -28.544 1.00 34.50 388 SER A O 1
ATOM 3139 N N . GLU A 1 389 ? 22.321 -3.396 -27.215 1.00 38.28 389 GLU A N 1
ATOM 3140 C CA . GLU A 1 389 ? 23.533 -3.072 -27.991 1.00 38.28 389 GLU A CA 1
ATOM 3141 C C . GLU A 1 389 ? 23.595 -3.833 -29.327 1.00 38.28 389 GLU A C 1
ATOM 3143 O O . GLU A 1 389 ? 24.136 -3.327 -30.307 1.00 38.28 389 GLU A O 1
ATOM 3148 N N . ALA A 1 390 ? 22.973 -5.012 -29.399 1.00 33.62 390 ALA A N 1
ATOM 3149 C CA . ALA A 1 390 ? 22.845 -5.808 -30.618 1.00 33.62 390 ALA A CA 1
ATOM 3150 C C . ALA A 1 390 ? 21.627 -5.433 -31.494 1.00 33.62 390 ALA A C 1
ATOM 3152 O O . ALA A 1 390 ? 21.355 -6.114 -32.482 1.00 33.62 390 ALA A O 1
ATOM 3153 N N . GLY A 1 391 ? 20.864 -4.387 -31.142 1.00 32.00 391 GLY A N 1
ATOM 3154 C CA . GLY A 1 391 ? 19.653 -3.985 -31.874 1.00 32.00 391 GLY A CA 1
ATOM 3155 C C . GLY A 1 391 ? 18.473 -4.959 -31.729 1.00 32.00 391 GLY A C 1
ATOM 3156 O O . GLY A 1 391 ? 17.555 -4.952 -32.550 1.00 32.00 391 GLY A O 1
ATOM 3157 N N . LEU A 1 392 ? 18.485 -5.805 -30.696 1.00 31.88 392 LEU A N 1
ATOM 3158 C CA . LEU A 1 392 ? 17.475 -6.826 -30.433 1.00 31.88 392 LEU A CA 1
ATOM 3159 C C . LEU A 1 392 ? 16.583 -6.401 -29.249 1.00 31.88 392 LEU A C 1
ATOM 3161 O O . LEU A 1 392 ? 17.087 -6.049 -28.182 1.00 31.88 392 LEU A O 1
ATOM 3165 N N . PRO A 1 393 ? 15.244 -6.429 -29.377 1.00 31.39 393 PRO A N 1
ATOM 3166 C CA . PRO A 1 393 ? 14.369 -6.058 -28.274 1.00 31.39 393 PRO A CA 1
ATOM 3167 C C . PRO A 1 393 ? 14.403 -7.147 -27.189 1.00 31.39 393 PRO A C 1
ATOM 3169 O O . PRO A 1 393 ? 14.414 -8.338 -27.515 1.00 31.39 393 PRO A O 1
ATOM 3172 N N . PRO A 1 394 ? 14.393 -6.788 -25.894 1.00 33.69 394 PRO A N 1
ATOM 3173 C CA . PRO A 1 394 ? 14.823 -7.732 -24.883 1.00 33.69 394 PRO A CA 1
ATOM 3174 C C . PRO A 1 394 ? 13.614 -8.379 -24.184 1.00 33.69 394 PRO A C 1
ATOM 3176 O O . PRO A 1 394 ? 12.809 -7.680 -23.569 1.00 33.69 394 PRO A O 1
ATOM 3179 N N . ARG A 1 395 ? 13.463 -9.714 -24.263 1.00 36.78 395 ARG A N 1
ATOM 3180 C CA . ARG A 1 395 ? 12.621 -10.499 -23.333 1.00 36.78 395 ARG A CA 1
ATOM 3181 C C . ARG A 1 395 ? 12.888 -12.017 -23.363 1.00 36.78 395 ARG A C 1
ATOM 3183 O O . ARG A 1 395 ? 12.716 -12.658 -24.390 1.00 36.78 395 ARG A O 1
ATOM 3190 N N . SER A 1 396 ? 13.145 -12.517 -22.148 1.00 39.19 396 SER A N 1
ATOM 3191 C CA . SER A 1 396 ? 12.762 -13.798 -21.518 1.00 39.19 396 SER A CA 1
ATOM 3192 C C . SER A 1 396 ? 13.426 -15.127 -21.899 1.00 39.19 396 SER A C 1
ATOM 3194 O O . SER A 1 396 ? 13.564 -15.507 -23.050 1.00 39.19 396 SER A O 1
ATOM 3196 N N . VAL A 1 397 ? 13.725 -15.896 -20.850 1.00 42.09 397 VAL A N 1
ATOM 3197 C CA . VAL A 1 397 ? 13.953 -17.344 -20.867 1.00 42.09 397 VAL A CA 1
ATOM 3198 C C . VAL A 1 397 ? 12.747 -18.041 -21.510 1.00 42.09 397 VAL A C 1
ATOM 3200 O O . VAL A 1 397 ? 11.601 -17.736 -21.188 1.00 42.09 397 VAL A O 1
ATOM 3203 N N . SER A 1 398 ? 13.017 -18.960 -22.436 1.00 46.84 398 SER A N 1
ATOM 3204 C CA . SER A 1 398 ? 12.008 -19.696 -23.203 1.00 46.84 398 SER A CA 1
ATOM 3205 C C . SER A 1 398 ? 11.009 -20.449 -22.309 1.00 46.84 398 SER A C 1
ATOM 3207 O O . SER A 1 398 ? 11.448 -21.209 -21.445 1.00 46.84 398 SER A O 1
ATOM 3209 N N . PRO A 1 399 ? 9.688 -20.355 -22.551 1.00 48.78 399 PRO A N 1
ATOM 3210 C CA . PRO A 1 399 ? 8.691 -21.198 -21.885 1.00 48.78 399 PRO A CA 1
ATOM 3211 C C . PRO A 1 399 ? 8.653 -22.642 -22.426 1.00 48.78 399 PRO A C 1
ATOM 3213 O O . PRO A 1 399 ? 7.856 -23.453 -21.953 1.00 48.78 399 PRO A O 1
ATOM 3216 N N . PHE A 1 400 ? 9.468 -22.962 -23.438 1.00 55.72 400 PHE A N 1
ATOM 3217 C CA . PHE A 1 400 ? 9.485 -24.261 -24.101 1.00 55.72 400 PHE A CA 1
ATOM 3218 C C . PHE A 1 400 ? 10.515 -25.188 -23.463 1.00 55.72 400 PHE A C 1
ATOM 3220 O O . PHE A 1 400 ? 11.722 -24.945 -23.531 1.00 55.72 400 PHE A O 1
ATOM 3227 N N . ILE A 1 401 ? 10.037 -26.297 -22.904 1.00 58.09 401 ILE A N 1
ATOM 3228 C CA . ILE A 1 401 ? 10.890 -27.380 -22.409 1.00 58.09 401 ILE A CA 1
ATOM 3229 C C . ILE A 1 401 ? 10.940 -28.509 -23.436 1.00 58.09 401 ILE A C 1
ATOM 3231 O O . ILE A 1 401 ? 9.961 -28.761 -24.145 1.00 58.09 401 ILE A O 1
ATOM 3235 N N . ALA A 1 402 ? 12.086 -29.184 -23.528 1.00 64.00 402 ALA A N 1
ATOM 3236 C CA . ALA A 1 402 ? 12.193 -30.396 -24.332 1.00 64.00 402 ALA A CA 1
ATOM 3237 C C . ALA A 1 402 ? 11.210 -31.443 -23.788 1.00 64.00 402 ALA A C 1
ATOM 3239 O O . ALA A 1 402 ? 11.121 -31.652 -22.574 1.00 64.00 402 ALA A O 1
ATOM 3240 N N . ARG A 1 403 ? 10.440 -32.077 -24.675 1.00 65.56 403 ARG A N 1
ATOM 3241 C CA . ARG A 1 403 ? 9.460 -33.095 -24.296 1.00 65.56 403 ARG A CA 1
ATOM 3242 C C . ARG A 1 403 ? 10.202 -34.300 -23.707 1.00 65.56 403 ARG A C 1
ATOM 3244 O O . ARG A 1 403 ? 11.064 -34.857 -24.384 1.00 65.56 403 ARG A O 1
ATOM 3251 N N . PRO A 1 404 ? 9.838 -34.779 -22.508 1.00 57.31 404 PRO A N 1
ATOM 3252 C CA . PRO A 1 404 ? 10.359 -36.044 -22.017 1.00 57.31 404 PRO A CA 1
ATOM 3253 C C . PRO A 1 404 ? 9.756 -37.170 -22.865 1.00 57.31 404 PRO A C 1
ATOM 3255 O O . PRO A 1 404 ? 8.548 -37.420 -22.793 1.00 57.31 404 PRO A O 1
ATOM 3258 N N . GLU A 1 405 ? 10.580 -37.834 -23.683 1.00 55.72 405 GLU A N 1
ATOM 3259 C CA . GLU A 1 405 ? 10.122 -38.782 -24.710 1.00 55.72 405 GLU A CA 1
ATOM 3260 C C . GLU A 1 405 ? 9.206 -39.889 -24.162 1.00 55.72 405 GLU A C 1
ATOM 3262 O O . GLU A 1 405 ? 8.274 -40.315 -24.848 1.00 55.72 405 GLU A O 1
ATOM 3267 N N . HIS A 1 406 ? 9.417 -40.284 -22.902 1.00 55.94 406 HIS A N 1
ATOM 3268 C CA . HIS A 1 406 ? 8.709 -41.373 -22.230 1.00 55.94 406 HIS A CA 1
ATOM 3269 C C . HIS A 1 406 ? 7.478 -40.945 -21.411 1.00 55.94 406 HIS A C 1
ATOM 3271 O O . HIS A 1 406 ? 6.645 -41.797 -21.103 1.00 55.94 406 HIS A O 1
ATOM 3277 N N . ALA A 1 407 ? 7.331 -39.659 -21.070 1.00 48.97 407 ALA A N 1
ATOM 3278 C CA . ALA A 1 407 ? 6.274 -39.190 -20.162 1.00 48.97 407 ALA A CA 1
ATOM 3279 C C . ALA A 1 407 ? 4.998 -38.740 -20.891 1.00 48.97 407 ALA A C 1
ATOM 3281 O O . ALA A 1 407 ? 3.901 -38.837 -20.346 1.00 48.97 407 ALA A O 1
ATOM 3282 N N . ILE A 1 408 ? 5.126 -38.244 -22.126 1.00 57.34 408 ILE A N 1
ATOM 3283 C CA . ILE A 1 408 ? 4.012 -37.665 -22.889 1.00 57.34 408 ILE A CA 1
ATOM 3284 C C . ILE A 1 408 ? 3.960 -38.332 -24.260 1.00 57.34 408 ILE A C 1
ATOM 3286 O O . ILE A 1 408 ? 4.795 -38.059 -25.123 1.00 57.34 408 ILE A O 1
ATOM 3290 N N . ARG A 1 409 ? 2.980 -39.222 -24.459 1.00 57.53 409 ARG A N 1
ATOM 3291 C CA . ARG A 1 409 ? 2.757 -39.934 -25.726 1.00 57.53 409 ARG A CA 1
ATOM 3292 C C . ARG A 1 409 ? 1.787 -39.169 -26.625 1.00 57.53 409 ARG A C 1
ATOM 3294 O O . ARG A 1 409 ? 0.831 -38.561 -26.146 1.00 57.53 409 ARG A O 1
ATOM 3301 N N . ARG A 1 410 ? 1.999 -39.247 -27.942 1.00 56.75 410 ARG A N 1
ATOM 3302 C CA . ARG A 1 410 ? 1.093 -38.672 -28.946 1.00 56.75 410 ARG A CA 1
ATOM 3303 C C . ARG A 1 410 ? -0.233 -39.429 -28.948 1.00 56.75 410 ARG A C 1
ATOM 3305 O O . ARG A 1 410 ? -0.279 -40.586 -29.352 1.00 56.75 410 ARG A O 1
ATOM 3312 N N . ALA A 1 411 ? -1.307 -38.779 -28.510 1.00 56.75 411 ALA A N 1
ATOM 3313 C CA . ALA A 1 411 ? -2.661 -39.232 -28.807 1.00 56.75 411 ALA A CA 1
ATOM 3314 C C . ALA A 1 411 ? -3.061 -38.697 -30.191 1.00 56.75 411 ALA A C 1
ATOM 3316 O O . ALA A 1 411 ? -2.817 -37.529 -30.501 1.00 56.75 411 ALA A O 1
ATOM 3317 N N . TYR A 1 412 ? -3.632 -39.552 -31.039 1.00 56.00 412 TYR A N 1
ATOM 3318 C CA . TYR A 1 412 ? -4.038 -39.176 -32.394 1.00 56.00 412 TYR A CA 1
ATOM 3319 C C . TYR A 1 412 ? -5.133 -38.094 -32.376 1.00 56.00 412 TYR A C 1
ATOM 3321 O O . TYR A 1 412 ? -5.991 -38.110 -31.486 1.00 56.00 412 TYR A O 1
ATOM 3329 N N . PRO A 1 413 ? -5.136 -37.161 -33.349 1.00 59.28 413 PRO A N 1
ATOM 3330 C CA . PRO A 1 413 ? -6.163 -36.130 -33.430 1.00 59.28 413 PRO A CA 1
ATOM 3331 C C . PRO A 1 413 ? -7.553 -36.766 -33.573 1.00 59.28 413 PRO A C 1
ATOM 3333 O O . PRO A 1 413 ? -7.755 -37.683 -34.372 1.00 59.28 413 PRO A O 1
ATOM 3336 N N . ARG A 1 414 ? -8.531 -36.277 -32.796 1.00 63.84 414 ARG A N 1
ATOM 3337 C CA . ARG A 1 414 ? -9.941 -36.647 -32.990 1.00 63.84 414 ARG A CA 1
ATOM 3338 C C . ARG A 1 414 ? -10.385 -36.139 -34.365 1.00 63.84 414 ARG A C 1
ATOM 3340 O O . ARG A 1 414 ? -10.144 -34.975 -34.669 1.00 63.84 414 ARG A O 1
ATOM 3347 N N . LYS A 1 415 ? -11.041 -36.994 -35.163 1.00 60.88 415 LYS A N 1
ATOM 3348 C CA . LYS A 1 415 ? -11.416 -36.728 -36.572 1.00 60.88 415 LYS A CA 1
ATOM 3349 C C . LYS A 1 415 ? -12.203 -35.428 -36.801 1.00 60.88 415 LYS A C 1
ATOM 3351 O O . LYS A 1 415 ? -12.144 -34.895 -37.903 1.00 60.88 415 LYS A O 1
ATOM 3356 N N . ASP A 1 416 ? -12.850 -34.907 -35.761 1.00 73.31 416 ASP A N 1
ATOM 3357 C CA . ASP A 1 416 ? -13.740 -33.744 -35.826 1.00 73.31 416 ASP A CA 1
ATOM 3358 C C . ASP A 1 416 ? -13.270 -32.567 -34.949 1.00 73.31 416 ASP A C 1
ATOM 3360 O O . ASP A 1 416 ? -14.018 -31.617 -34.724 1.00 73.31 416 ASP A O 1
ATOM 3364 N N . ALA A 1 417 ? -12.043 -32.619 -34.417 1.00 72.06 417 ALA A N 1
ATOM 3365 C CA . ALA A 1 417 ? -11.445 -31.469 -33.747 1.00 72.06 417 ALA A CA 1
ATOM 3366 C C . ALA A 1 417 ? -10.946 -30.459 -34.789 1.00 72.06 417 ALA A C 1
ATOM 3368 O O . ALA A 1 417 ? -10.292 -30.833 -35.763 1.00 72.06 417 ALA A O 1
ATOM 3369 N N . TYR A 1 418 ? -11.227 -29.178 -34.568 1.00 74.62 418 TYR A N 1
ATOM 3370 C CA . TYR A 1 418 ? -10.765 -28.100 -35.437 1.00 74.62 418 TYR A CA 1
ATOM 3371 C C . TYR A 1 418 ? -10.345 -26.890 -34.609 1.00 74.62 418 TYR A C 1
ATOM 3373 O O . TYR A 1 418 ? -10.916 -26.599 -33.560 1.00 74.62 418 TYR A O 1
ATOM 3381 N N . SER A 1 419 ? -9.322 -26.191 -35.080 1.00 73.12 419 SER A N 1
ATOM 3382 C CA . SER A 1 419 ? -8.805 -24.975 -34.464 1.00 73.12 419 SER A CA 1
ATOM 3383 C C . SER A 1 419 ? -8.551 -23.924 -35.516 1.00 73.12 419 SER A C 1
ATOM 3385 O O . SER A 1 419 ? -8.219 -24.254 -36.654 1.00 73.12 419 SER A O 1
ATOM 3387 N N . GLN A 1 420 ? -8.616 -22.672 -35.096 1.00 75.44 420 GLN A N 1
ATOM 3388 C CA . GLN A 1 420 ? -8.126 -21.552 -35.869 1.00 75.44 420 GLN A CA 1
ATOM 3389 C C . GLN A 1 420 ? -7.146 -20.749 -35.028 1.00 75.44 420 GLN A C 1
ATOM 3391 O O . GLN A 1 420 ? -7.374 -20.486 -33.846 1.00 75.44 420 GLN A O 1
ATOM 3396 N N . LEU A 1 421 ? -6.039 -20.385 -35.661 1.00 69.75 421 LEU A N 1
ATOM 3397 C CA . LEU A 1 421 ? -5.062 -19.466 -35.117 1.00 69.75 421 LEU A CA 1
ATOM 3398 C C . LEU A 1 421 ? -5.372 -18.082 -35.692 1.00 69.75 421 LEU A C 1
ATOM 3400 O O . LEU A 1 421 ? -5.323 -17.903 -36.903 1.00 69.75 421 LEU A O 1
ATOM 3404 N N . ASP A 1 422 ? -5.718 -17.125 -34.836 1.00 64.75 422 ASP A N 1
ATOM 3405 C CA . ASP A 1 422 ? -6.016 -15.749 -35.249 1.00 64.75 422 ASP A CA 1
ATOM 3406 C C . ASP A 1 422 ? -4.719 -14.933 -35.318 1.00 64.75 422 ASP A C 1
ATOM 3408 O O . ASP A 1 422 ? -4.451 -14.217 -36.285 1.00 64.75 422 ASP A O 1
ATOM 3412 N N . SER A 1 423 ? -3.881 -15.054 -34.283 1.00 60.41 423 SER A N 1
ATOM 3413 C CA . SER A 1 423 ? -2.578 -14.403 -34.251 1.00 60.41 423 SER A CA 1
ATOM 3414 C C . SER A 1 423 ? -1.538 -15.199 -33.475 1.00 60.41 423 SER A C 1
ATOM 3416 O O . SER A 1 423 ? -1.837 -15.897 -32.500 1.00 60.41 423 SER A O 1
ATOM 3418 N N . LEU A 1 424 ? -0.291 -15.038 -33.904 1.00 58.41 424 LEU A N 1
ATOM 3419 C CA . LEU A 1 424 ? 0.893 -15.488 -33.194 1.00 58.41 424 LEU A CA 1
ATOM 3420 C C . LEU A 1 424 ? 1.756 -14.267 -32.887 1.00 58.41 424 LEU A C 1
ATOM 3422 O O . LEU A 1 424 ? 2.191 -13.564 -33.798 1.00 58.41 424 LEU A O 1
ATOM 3426 N N . ASN A 1 425 ? 1.990 -13.985 -31.608 1.00 55.34 425 ASN A N 1
ATOM 3427 C CA . ASN A 1 425 ? 2.722 -12.804 -31.148 1.00 55.34 425 ASN A CA 1
ATOM 3428 C C . ASN A 1 425 ? 2.186 -11.489 -31.745 1.00 55.34 425 ASN A C 1
ATOM 3430 O O . ASN A 1 425 ? 2.956 -10.601 -32.104 1.00 55.34 425 ASN A O 1
ATOM 3434 N N . GLY A 1 426 ? 0.858 -11.377 -31.877 1.00 50.12 426 GLY A N 1
ATOM 3435 C CA . GLY A 1 426 ? 0.186 -10.192 -32.420 1.00 50.12 426 GLY A CA 1
ATOM 3436 C C . GLY A 1 426 ? 0.258 -10.053 -33.945 1.00 50.12 426 GLY A C 1
ATOM 3437 O O . GLY A 1 426 ? -0.250 -9.074 -34.484 1.00 50.12 426 GLY A O 1
ATOM 3438 N N . ARG A 1 427 ? 0.857 -11.017 -34.656 1.00 51.22 427 ARG A N 1
ATOM 3439 C CA . ARG A 1 427 ? 0.844 -11.081 -36.124 1.00 51.22 427 ARG A CA 1
ATOM 3440 C C . ARG A 1 427 ? -0.291 -11.976 -36.590 1.00 51.22 427 ARG A C 1
ATOM 3442 O O . ARG A 1 427 ? -0.433 -13.081 -36.073 1.00 51.22 427 ARG A O 1
ATOM 3449 N N . ILE A 1 428 ? -1.061 -11.514 -37.573 1.00 57.50 428 ILE A N 1
ATOM 3450 C CA . ILE A 1 428 ? -2.137 -12.301 -38.184 1.00 57.50 428 ILE A CA 1
ATOM 3451 C C . ILE A 1 428 ? -1.525 -13.577 -38.773 1.00 57.50 428 ILE A C 1
ATOM 3453 O O . ILE A 1 428 ? -0.598 -13.509 -39.585 1.00 57.50 428 ILE A O 1
ATOM 3457 N N . ALA A 1 429 ? -2.020 -14.733 -38.339 1.00 59.84 429 ALA A N 1
ATOM 3458 C CA . ALA A 1 429 ? -1.523 -16.029 -38.782 1.00 59.84 429 ALA A CA 1
ATOM 3459 C C . ALA A 1 429 ? -2.100 -16.381 -40.166 1.00 59.84 429 ALA A C 1
ATOM 3461 O O . ALA A 1 429 ? -3.006 -17.195 -40.286 1.00 59.84 429 ALA A O 1
ATOM 3462 N N . ASN A 1 430 ? -1.596 -15.728 -41.216 1.00 52.78 430 ASN A N 1
ATOM 3463 C CA . ASN A 1 430 ? -2.036 -15.941 -42.604 1.00 52.78 430 ASN A CA 1
ATOM 3464 C C . ASN A 1 430 ? -1.173 -16.954 -43.383 1.00 52.78 430 ASN A C 1
ATOM 3466 O O . ASN A 1 430 ? -1.362 -17.103 -44.588 1.00 52.78 430 ASN A O 1
ATOM 3470 N N . ALA A 1 431 ? -0.208 -17.613 -42.734 1.00 52.94 431 ALA A N 1
ATOM 3471 C CA . ALA A 1 431 ? 0.731 -18.534 -43.374 1.00 52.94 431 ALA A CA 1
ATOM 3472 C C . ALA A 1 431 ? 0.671 -19.943 -42.739 1.00 52.94 431 ALA A C 1
ATOM 3474 O O . ALA A 1 431 ? 0.478 -20.025 -41.523 1.00 52.94 431 ALA A O 1
ATOM 3475 N N . PRO A 1 432 ? 0.903 -21.022 -43.522 1.00 52.03 432 PRO A N 1
ATOM 3476 C CA . PRO A 1 432 ? 0.998 -22.412 -43.034 1.00 52.03 432 PRO A CA 1
ATOM 3477 C C . PRO A 1 432 ? 2.106 -22.615 -41.992 1.00 52.03 432 PRO A C 1
ATOM 3479 O O . PRO A 1 432 ? 2.097 -23.566 -41.213 1.00 52.03 432 PRO A O 1
ATOM 3482 N N . GLU A 1 433 ? 3.092 -21.721 -42.000 1.00 53.41 433 GLU A N 1
ATOM 3483 C CA . GLU A 1 433 ? 4.314 -21.815 -41.223 1.00 53.41 433 GLU A CA 1
ATOM 3484 C C . GLU A 1 433 ? 4.534 -20.510 -40.463 1.00 53.41 433 GLU A C 1
ATOM 3486 O O . GLU A 1 433 ? 4.361 -19.412 -40.998 1.00 53.41 433 GLU A O 1
ATOM 3491 N N . ALA A 1 434 ? 4.943 -20.628 -39.203 1.00 54.22 434 ALA A N 1
ATOM 3492 C CA . ALA A 1 434 ? 5.277 -19.484 -38.376 1.00 54.22 434 ALA A CA 1
ATOM 3493 C C . ALA A 1 434 ? 6.626 -19.711 -37.694 1.00 54.22 434 ALA A C 1
ATOM 3495 O O . ALA A 1 434 ? 6.802 -20.656 -36.923 1.00 54.22 434 ALA A O 1
ATOM 3496 N N . THR A 1 435 ? 7.584 -18.823 -37.960 1.00 53.06 435 THR A N 1
ATOM 3497 C CA . THR A 1 435 ? 8.897 -18.872 -37.315 1.00 53.06 435 THR A CA 1
ATOM 3498 C C . THR A 1 435 ? 8.769 -18.468 -35.854 1.00 53.06 435 THR A C 1
ATOM 3500 O O . THR A 1 435 ? 8.430 -17.325 -35.534 1.00 53.06 435 THR A O 1
ATOM 3503 N N . ILE A 1 436 ? 9.069 -19.410 -34.959 1.00 51.59 436 ILE A N 1
ATOM 3504 C CA . ILE A 1 436 ? 9.095 -19.173 -33.520 1.00 51.59 436 ILE A CA 1
ATOM 3505 C C . ILE A 1 436 ? 10.545 -19.096 -33.054 1.00 51.59 436 ILE A C 1
ATOM 3507 O O . ILE A 1 436 ? 11.281 -20.078 -33.119 1.00 51.59 436 ILE A O 1
ATOM 3511 N N . LEU A 1 437 ? 10.965 -17.932 -32.557 1.00 49.44 437 LEU A N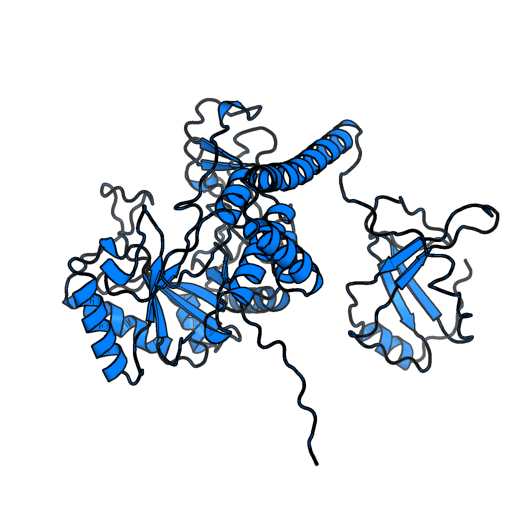 1
ATOM 3512 C CA . LEU A 1 437 ? 12.263 -17.810 -31.901 1.00 49.44 437 LEU A CA 1
ATOM 3513 C C . LEU A 1 437 ? 12.211 -18.553 -30.569 1.00 49.44 437 LEU A C 1
ATOM 3515 O O . LEU A 1 437 ? 11.345 -18.287 -29.744 1.00 49.44 437 LEU A O 1
ATOM 3519 N N . ARG A 1 438 ? 13.157 -19.464 -30.324 1.00 49.00 438 ARG A N 1
ATOM 3520 C CA . ARG A 1 438 ? 13.157 -20.305 -29.116 1.00 49.00 438 ARG A CA 1
ATOM 3521 C C . ARG A 1 438 ? 13.065 -19.484 -27.828 1.00 49.00 438 ARG A C 1
ATOM 3523 O O . ARG A 1 438 ? 12.450 -19.940 -26.882 1.00 49.00 438 ARG A O 1
ATOM 3530 N N . GLN A 1 439 ? 13.629 -18.282 -27.794 1.00 47.69 439 GLN A N 1
ATOM 3531 C CA . GLN A 1 439 ? 13.651 -17.409 -26.615 1.00 47.69 439 GLN A CA 1
ATOM 3532 C C . GLN A 1 439 ? 12.446 -16.450 -26.523 1.00 47.69 439 GLN A C 1
ATOM 3534 O O . GLN A 1 439 ? 12.333 -15.707 -25.559 1.00 47.69 439 GLN A O 1
ATOM 3539 N N . GLN A 1 440 ? 11.516 -16.450 -27.483 1.00 48.12 440 GLN A N 1
ATOM 3540 C CA . GLN A 1 440 ? 10.356 -15.559 -27.418 1.00 48.12 440 GLN A CA 1
ATOM 3541 C C . GLN A 1 440 ? 9.217 -16.173 -26.594 1.00 48.12 440 GLN A C 1
ATOM 3543 O O . GLN A 1 440 ? 8.882 -17.350 -26.746 1.00 48.12 440 GLN A O 1
ATOM 3548 N N . ASN A 1 441 ? 8.557 -15.352 -25.775 1.00 49.31 441 ASN A N 1
ATOM 3549 C CA . ASN A 1 441 ? 7.236 -15.700 -25.258 1.00 49.31 441 ASN A CA 1
ATOM 3550 C C . ASN A 1 441 ? 6.260 -15.873 -26.427 1.00 49.31 441 ASN A C 1
ATOM 3552 O O . ASN A 1 441 ? 6.288 -15.095 -27.383 1.00 49.31 441 ASN A O 1
ATOM 3556 N N . LEU A 1 442 ? 5.397 -16.886 -26.337 1.00 55.38 442 LEU A N 1
ATOM 3557 C CA . LEU A 1 442 ? 4.381 -17.157 -27.345 1.00 55.38 442 LEU A CA 1
ATOM 3558 C C . LEU A 1 442 ? 3.018 -16.662 -26.854 1.00 55.38 442 LEU A C 1
ATOM 3560 O O . LEU A 1 442 ? 2.382 -17.288 -26.010 1.00 55.38 442 LEU A O 1
ATOM 3564 N N . ALA A 1 443 ? 2.569 -15.533 -27.388 1.00 54.56 443 ALA A N 1
ATOM 3565 C CA . ALA A 1 443 ? 1.191 -15.087 -27.285 1.00 54.56 443 ALA A CA 1
ATOM 3566 C C . ALA A 1 443 ? 0.408 -15.682 -28.458 1.00 54.56 443 ALA A C 1
ATOM 3568 O O . ALA A 1 443 ? 0.584 -15.287 -29.608 1.00 54.56 443 ALA A O 1
ATOM 3569 N N . VAL A 1 444 ? -0.440 -16.656 -28.158 1.00 62.81 444 VAL A N 1
ATOM 3570 C CA . VAL A 1 444 ? -1.328 -17.289 -29.132 1.00 62.81 444 VAL A CA 1
ATOM 3571 C C . VAL A 1 444 ? -2.723 -16.724 -28.919 1.00 62.81 444 VAL A C 1
ATOM 3573 O O . VAL A 1 444 ? -3.263 -16.836 -27.819 1.00 62.81 444 VAL A O 1
ATOM 3576 N N . SER A 1 445 ? -3.322 -16.144 -29.956 1.00 63.34 445 SER A N 1
ATOM 3577 C CA . SER A 1 445 ? -4.763 -15.900 -29.977 1.00 63.34 445 SER A CA 1
ATOM 3578 C C . SER A 1 445 ? -5.396 -16.758 -31.056 1.00 63.34 445 SER A C 1
ATOM 3580 O O . SER A 1 445 ? -4.887 -16.865 -32.168 1.00 63.34 445 SER A O 1
ATOM 3582 N N . GLY A 1 446 ? -6.507 -17.386 -30.723 1.00 71.56 446 GLY A N 1
ATOM 3583 C CA . GLY A 1 446 ? -7.198 -18.313 -31.595 1.00 71.56 446 GLY A CA 1
ATOM 3584 C C . GLY A 1 446 ? -8.270 -19.034 -30.808 1.00 71.56 446 GLY A C 1
ATOM 3585 O O . GLY A 1 446 ? -8.573 -18.684 -29.662 1.00 71.56 446 GLY A O 1
ATOM 3586 N N . TRP A 1 447 ? -8.821 -20.072 -31.405 1.00 74.19 447 TRP A N 1
ATOM 3587 C CA . TRP A 1 447 ? -9.834 -20.888 -30.768 1.00 74.19 447 TRP A CA 1
ATOM 3588 C C . TRP A 1 447 ? -9.707 -22.342 -31.222 1.00 74.19 447 TRP A C 1
ATOM 3590 O O . TRP A 1 447 ? -9.187 -22.653 -32.291 1.00 74.19 447 TRP A O 1
ATOM 3600 N N . LEU A 1 448 ? -10.151 -23.255 -30.365 1.00 73.19 448 LEU A N 1
ATOM 3601 C CA . LEU A 1 448 ? -10.091 -24.696 -30.582 1.00 73.19 448 LEU A CA 1
ATOM 3602 C C . LEU A 1 448 ? -11.425 -25.299 -30.156 1.00 73.19 448 LEU A C 1
ATOM 3604 O O . LEU A 1 448 ? -11.903 -25.048 -29.050 1.00 73.19 448 LEU A O 1
ATOM 3608 N N . HIS A 1 449 ? -11.991 -26.127 -31.021 1.00 74.25 449 HIS A N 1
ATOM 3609 C CA . HIS A 1 449 ? -13.154 -26.945 -30.738 1.00 74.25 449 HIS A CA 1
ATOM 3610 C C . HIS A 1 449 ? -12.754 -28.421 -30.743 1.00 74.25 449 HIS A C 1
ATOM 3612 O O . HIS A 1 449 ? -12.218 -28.932 -31.727 1.00 74.25 449 HIS A O 1
ATOM 3618 N N . ILE A 1 450 ? -13.033 -29.119 -29.640 1.00 73.56 450 ILE A N 1
ATOM 3619 C CA . ILE A 1 450 ? -12.852 -30.568 -29.541 1.00 73.56 450 ILE A CA 1
ATOM 3620 C C . ILE A 1 450 ? -14.193 -31.194 -29.135 1.00 73.56 450 ILE A C 1
ATOM 3622 O O . ILE A 1 450 ? -14.622 -31.019 -27.990 1.00 73.56 450 ILE A O 1
ATOM 3626 N N . PRO 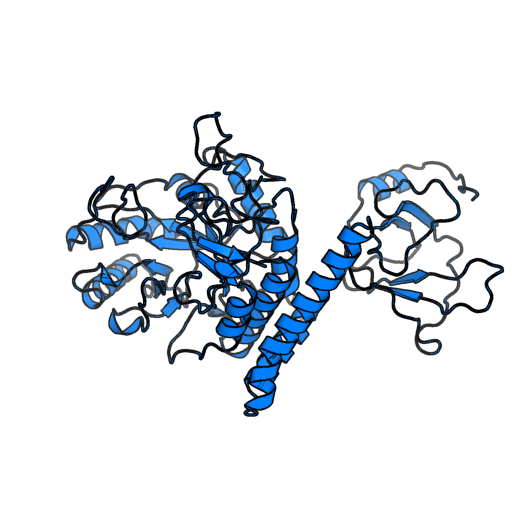A 1 451 ? -14.839 -31.965 -30.024 1.00 70.50 451 PRO A N 1
ATOM 3627 C CA . PRO A 1 451 ? -16.108 -32.611 -29.715 1.00 70.50 451 PRO A CA 1
ATOM 3628 C C . PRO A 1 451 ? -16.019 -33.537 -28.497 1.00 70.50 451 PRO A C 1
ATOM 3630 O O . PRO A 1 451 ? -15.098 -34.356 -28.363 1.00 70.50 451 PRO A O 1
ATOM 3633 N N . GLY A 1 452 ? -16.994 -33.397 -27.596 1.00 71.50 452 GLY A N 1
ATOM 3634 C CA . GLY A 1 452 ? -17.095 -34.179 -26.362 1.00 71.50 452 GLY A CA 1
ATOM 3635 C C . GLY A 1 452 ? -16.084 -33.805 -25.270 1.00 71.50 452 GLY A C 1
ATOM 3636 O O . GLY A 1 452 ? -15.988 -34.520 -24.275 1.00 71.50 452 GLY A O 1
ATOM 3637 N N . VAL A 1 453 ? -15.321 -32.717 -25.429 1.00 70.25 453 VAL A N 1
ATOM 3638 C CA . VAL A 1 453 ? -14.441 -32.187 -24.378 1.00 70.25 453 VAL A CA 1
ATOM 3639 C C . VAL A 1 453 ? -15.063 -30.928 -23.795 1.00 70.25 453 VAL A C 1
ATOM 3641 O O . VAL A 1 453 ? -15.174 -29.910 -24.468 1.00 70.25 453 VAL A O 1
ATOM 3644 N N . VAL A 1 454 ? -15.426 -30.9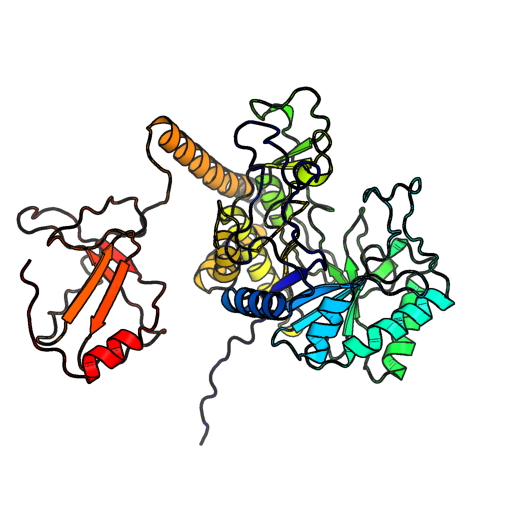86 -22.513 1.00 68.25 454 VAL A N 1
ATOM 3645 C CA . VAL A 1 454 ? -15.810 -29.798 -21.746 1.00 68.25 454 VAL A CA 1
ATOM 3646 C C . VAL A 1 454 ? -14.524 -29.104 -21.278 1.00 68.25 454 VAL A C 1
ATOM 3648 O O . VAL A 1 454 ? -13.766 -29.709 -20.505 1.00 68.25 454 VAL A O 1
ATOM 3651 N N . PRO A 1 455 ? -14.228 -27.873 -21.741 1.00 63.72 455 PRO A N 1
ATOM 3652 C CA . PRO A 1 455 ? -13.067 -27.136 -21.272 1.00 63.72 455 PRO A CA 1
ATOM 3653 C C . PRO A 1 455 ? -13.239 -26.837 -19.781 1.00 63.72 455 PRO A C 1
ATOM 3655 O O . PRO A 1 455 ? -14.205 -26.198 -19.378 1.00 63.72 455 PRO A O 1
ATOM 3658 N N . SER A 1 456 ? -12.298 -27.299 -18.958 1.00 62.62 456 SER A N 1
ATOM 3659 C CA . SER A 1 456 ? -12.244 -26.956 -17.535 1.00 62.62 456 SER A CA 1
ATOM 3660 C C . SER A 1 456 ? -11.015 -26.085 -17.265 1.00 62.62 456 SER A C 1
ATOM 3662 O O . SER A 1 456 ? -9.917 -26.469 -17.692 1.00 62.62 456 SER A O 1
ATOM 3664 N N . PRO A 1 457 ? -11.156 -24.966 -16.522 1.00 56.78 457 PRO A N 1
ATOM 3665 C CA . PRO A 1 457 ? -10.035 -24.167 -16.025 1.00 56.78 457 PRO A CA 1
ATOM 3666 C C . PRO A 1 457 ? -9.002 -24.995 -15.248 1.00 56.78 457 PRO A C 1
ATOM 3668 O O . PRO A 1 457 ? -7.824 -24.659 -15.236 1.00 56.78 457 PRO A O 1
ATOM 3671 N N . GLN A 1 458 ? -9.434 -26.108 -14.651 1.00 53.75 458 GLN A N 1
ATOM 3672 C CA . GLN A 1 458 ? -8.613 -26.978 -13.809 1.00 53.75 458 GLN A CA 1
ATOM 3673 C C . GLN A 1 458 ? -7.856 -28.049 -14.605 1.00 53.75 458 GLN A C 1
ATOM 3675 O O . GLN A 1 458 ? -6.945 -28.677 -14.074 1.00 53.75 458 GLN A O 1
ATOM 3680 N N . LYS A 1 459 ? -8.219 -28.284 -15.874 1.00 57.78 459 LYS A N 1
ATOM 3681 C CA . LYS A 1 459 ? -7.491 -29.231 -16.725 1.00 57.78 459 LYS A CA 1
ATOM 3682 C C . LYS A 1 459 ? -6.293 -28.526 -17.368 1.00 57.78 459 LYS A C 1
ATOM 3684 O O . LYS A 1 459 ? -6.519 -27.519 -18.053 1.00 57.78 459 LYS A O 1
ATOM 3689 N N . PRO A 1 460 ? -5.062 -29.037 -17.176 1.00 55.28 460 PRO A N 1
ATOM 3690 C CA . PRO A 1 460 ? -3.879 -28.480 -17.810 1.00 55.28 460 PRO A CA 1
ATOM 3691 C C . PRO A 1 460 ? -3.968 -28.671 -19.325 1.00 55.28 460 PRO A C 1
ATOM 3693 O O . PRO A 1 460 ? -4.408 -29.712 -19.815 1.00 55.28 460 PRO A O 1
ATOM 3696 N N . LEU A 1 461 ? -3.570 -27.639 -20.059 1.00 65.56 461 LEU A N 1
ATOM 3697 C CA . LEU A 1 461 ? -3.508 -27.635 -21.514 1.00 65.56 461 LEU A CA 1
ATOM 3698 C C . LEU A 1 461 ? -2.070 -27.323 -21.917 1.00 65.56 461 LEU A C 1
ATOM 3700 O O . LEU A 1 461 ? -1.439 -26.455 -21.320 1.00 65.56 461 LEU A O 1
ATOM 3704 N N . PHE A 1 462 ? -1.568 -28.016 -22.932 1.00 65.69 462 PHE A N 1
ATOM 3705 C CA . PHE A 1 462 ? -0.212 -27.835 -23.432 1.00 65.69 462 PHE A CA 1
ATOM 3706 C C . PHE A 1 462 ? -0.239 -27.573 -24.935 1.00 65.69 462 PHE A C 1
ATOM 3708 O O . PHE A 1 462 ? -1.045 -28.160 -25.658 1.00 65.69 462 PHE A O 1
ATOM 3715 N N . LEU A 1 463 ? 0.662 -26.712 -25.398 1.00 69.81 463 LEU A N 1
ATOM 3716 C CA . LEU A 1 463 ? 1.030 -26.587 -26.801 1.00 69.81 463 LEU A CA 1
ATOM 3717 C C . LEU A 1 463 ? 2.224 -27.493 -27.067 1.00 69.81 463 LEU A C 1
ATOM 3719 O O . LEU A 1 463 ? 3.199 -27.479 -26.316 1.00 69.81 463 LEU A O 1
ATOM 3723 N N . TRP A 1 464 ? 2.141 -28.261 -28.145 1.00 72.00 464 TRP A N 1
ATOM 3724 C CA . TRP A 1 464 ? 3.231 -29.098 -28.624 1.00 72.00 464 TRP A CA 1
ATOM 3725 C C . TRP A 1 464 ? 3.744 -28.521 -29.939 1.00 72.00 464 TRP A C 1
ATOM 3727 O O . TRP A 1 464 ? 2.993 -28.419 -30.908 1.00 72.00 464 TRP A O 1
ATOM 3737 N N . LEU A 1 465 ? 5.021 -28.140 -29.960 1.00 69.88 465 LEU A N 1
ATOM 3738 C CA . LEU A 1 465 ? 5.737 -27.770 -31.174 1.00 69.88 465 LEU A CA 1
ATOM 3739 C C . LEU A 1 465 ? 6.437 -29.001 -31.749 1.00 69.88 465 LEU A C 1
ATOM 3741 O O . LEU A 1 465 ? 7.318 -29.577 -31.104 1.00 69.88 465 LEU A O 1
ATOM 3745 N N . VAL A 1 466 ? 6.029 -29.391 -32.954 1.00 69.62 466 VAL A N 1
ATOM 3746 C CA . VAL A 1 466 ? 6.644 -30.479 -33.719 1.00 69.62 466 VAL A CA 1
ATOM 3747 C C . VAL A 1 466 ? 7.551 -29.901 -34.810 1.00 69.62 466 VAL A C 1
ATOM 3749 O O . VAL A 1 466 ? 7.205 -28.866 -35.386 1.00 69.62 466 VAL A O 1
ATOM 3752 N N . PRO A 1 467 ? 8.697 -30.534 -35.113 1.00 63.59 467 PRO A N 1
ATOM 3753 C CA . PRO A 1 467 ? 9.523 -30.142 -36.251 1.00 63.59 467 PRO A CA 1
ATOM 3754 C C . PRO A 1 467 ? 8.751 -30.244 -37.573 1.00 63.59 467 PRO A C 1
ATOM 3756 O O . PRO A 1 467 ? 7.916 -31.136 -37.743 1.00 63.59 467 PRO A O 1
ATOM 3759 N N . LEU A 1 468 ? 9.065 -29.358 -38.523 1.00 62.19 468 LEU A N 1
ATOM 3760 C CA . LEU A 1 468 ? 8.566 -29.453 -39.897 1.00 62.19 468 LEU A CA 1
ATOM 3761 C C . LEU A 1 468 ? 9.034 -30.761 -40.558 1.00 62.19 468 LEU A C 1
ATOM 3763 O O . LEU A 1 468 ? 10.163 -31.216 -40.337 1.00 62.19 468 LEU A O 1
ATOM 3767 N N . GLU A 1 469 ? 8.175 -31.360 -41.389 1.00 56.19 469 GLU A N 1
ATOM 3768 C CA . GLU A 1 469 ? 8.514 -32.567 -42.150 1.00 56.19 469 GLU A CA 1
ATOM 3769 C C . GLU A 1 469 ? 9.764 -32.319 -43.012 1.00 56.19 469 GLU A C 1
ATOM 3771 O O . GLU A 1 469 ? 9.779 -31.449 -43.875 1.00 56.19 469 GLU A O 1
ATOM 3776 N N . GLY A 1 470 ? 10.838 -33.071 -42.746 1.00 54.31 470 GLY A N 1
ATOM 3777 C CA . GLY A 1 470 ? 12.145 -32.917 -43.405 1.00 54.31 470 GLY A CA 1
ATOM 3778 C C . GLY A 1 470 ? 13.299 -32.638 -42.436 1.00 54.31 470 GLY A C 1
ATOM 3779 O O . GLY A 1 470 ? 14.425 -33.049 -42.697 1.00 54.31 470 GLY A O 1
ATOM 3780 N N . LEU A 1 471 ? 13.017 -32.066 -41.260 1.00 50.25 471 LEU A N 1
ATOM 3781 C CA . LEU A 1 471 ? 13.981 -31.855 -40.169 1.00 50.25 471 LEU A CA 1
ATOM 3782 C C . LEU A 1 471 ? 13.876 -32.997 -39.140 1.00 50.25 471 LEU A C 1
ATOM 3784 O O . LEU A 1 471 ? 13.487 -32.797 -37.992 1.00 50.25 471 LEU A O 1
ATOM 3788 N N . LYS A 1 472 ? 14.173 -34.235 -39.559 1.00 51.28 472 LYS A N 1
ATOM 3789 C CA . LYS A 1 472 ? 13.918 -35.477 -38.789 1.00 51.28 472 LYS A CA 1
ATOM 3790 C C . LYS A 1 472 ? 14.762 -35.682 -37.510 1.00 51.28 472 LYS A C 1
ATOM 3792 O O . LYS A 1 472 ? 14.745 -36.778 -36.961 1.00 51.28 472 LYS A O 1
ATOM 3797 N N . THR A 1 473 ? 15.489 -34.681 -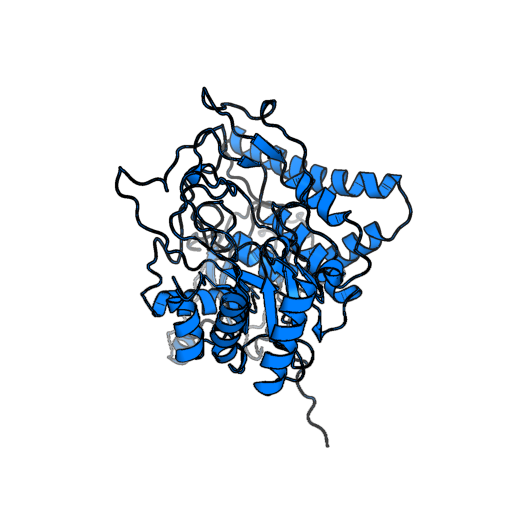37.013 1.00 53.06 473 THR A N 1
ATOM 3798 C CA . THR A 1 473 ? 16.436 -34.853 -35.888 1.00 53.06 473 THR A CA 1
ATOM 3799 C C . THR A 1 473 ? 16.400 -33.732 -34.841 1.00 53.06 473 THR A C 1
ATOM 3801 O O . THR A 1 473 ? 17.377 -33.532 -34.122 1.00 53.06 473 THR A O 1
ATOM 3804 N N . GLY A 1 474 ? 15.303 -32.974 -34.743 1.00 55.72 474 GLY A N 1
ATOM 3805 C CA . GLY A 1 474 ? 15.115 -31.970 -33.686 1.00 55.72 474 GLY A CA 1
ATOM 3806 C C . GLY A 1 474 ? 14.290 -32.506 -32.506 1.00 55.72 474 GLY A C 1
ATOM 3807 O O . GLY A 1 474 ? 13.333 -33.240 -32.749 1.00 55.72 474 GLY A O 1
ATOM 3808 N N . PRO A 1 475 ? 14.604 -32.149 -31.243 1.00 59.25 475 PRO A N 1
ATOM 3809 C CA . PRO A 1 475 ? 13.773 -32.520 -30.098 1.00 59.25 475 PRO A CA 1
ATOM 3810 C C . PRO A 1 475 ? 12.387 -31.860 -30.179 1.00 59.25 475 PRO A C 1
ATOM 3812 O O . PRO A 1 475 ? 12.260 -30.706 -30.590 1.00 59.25 475 PRO A O 1
ATOM 3815 N N . ASP A 1 476 ? 11.355 -32.586 -29.749 1.00 69.69 476 ASP A N 1
ATOM 3816 C CA . ASP A 1 476 ? 10.009 -32.045 -29.542 1.00 69.69 476 ASP A CA 1
ATOM 3817 C C . ASP A 1 476 ? 10.003 -31.053 -28.375 1.00 69.69 476 ASP A C 1
ATOM 3819 O O . ASP A 1 476 ? 10.672 -31.278 -27.362 1.00 69.69 476 ASP A O 1
ATOM 3823 N N . TYR A 1 477 ? 9.176 -30.011 -28.458 1.00 69.81 477 TYR A N 1
ATOM 3824 C CA . TYR A 1 477 ? 9.007 -29.060 -27.359 1.00 69.81 477 TYR A CA 1
ATOM 3825 C C . TYR A 1 477 ? 7.559 -28.954 -26.909 1.00 69.81 477 TYR A C 1
ATOM 3827 O O . TYR A 1 477 ? 6.628 -29.011 -27.716 1.00 69.81 477 TYR A O 1
ATOM 3835 N N . ILE A 1 478 ? 7.379 -28.742 -25.608 1.00 62.88 478 ILE A N 1
ATOM 3836 C CA . ILE A 1 478 ? 6.076 -28.489 -24.998 1.00 62.88 478 ILE A CA 1
ATOM 3837 C C . ILE A 1 478 ? 6.095 -27.180 -24.209 1.00 62.88 478 ILE A C 1
ATOM 3839 O O . ILE A 1 478 ? 7.109 -26.812 -23.615 1.00 62.88 478 ILE A O 1
ATOM 3843 N N . ALA A 1 479 ? 4.953 -26.499 -24.183 1.00 61.38 479 ALA A N 1
ATOM 3844 C CA . ALA A 1 479 ? 4.705 -25.344 -23.327 1.00 61.38 479 ALA A CA 1
ATOM 3845 C C . ALA A 1 479 ? 3.320 -25.455 -22.686 1.00 61.38 479 ALA A C 1
ATOM 3847 O O . ALA A 1 479 ? 2.353 -25.842 -23.341 1.00 61.38 479 ALA A O 1
ATOM 3848 N N . SER A 1 480 ? 3.213 -25.111 -21.404 1.00 56.66 480 SER A N 1
ATOM 3849 C CA . SER A 1 480 ? 1.924 -25.048 -20.710 1.00 56.66 480 SER A CA 1
ATOM 3850 C C . SER A 1 480 ? 1.137 -23.808 -21.144 1.00 56.66 480 SER A C 1
ATOM 3852 O O . SER A 1 480 ? 1.700 -22.727 -21.311 1.00 56.66 480 SER A O 1
ATOM 3854 N N . VAL A 1 481 ? -0.176 -23.955 -21.308 1.00 61.38 481 VAL A N 1
ATOM 3855 C CA . VAL A 1 481 ? -1.106 -22.850 -21.559 1.00 61.38 481 VAL A CA 1
ATOM 3856 C C . VAL A 1 481 ? -1.649 -22.367 -20.218 1.00 61.38 481 VAL A C 1
ATOM 3858 O O . VAL A 1 481 ? -2.457 -23.047 -19.586 1.00 61.38 481 VAL A O 1
ATOM 3861 N N . TYR A 1 482 ? -1.187 -21.194 -19.786 1.00 52.97 482 TYR A N 1
ATOM 3862 C CA . TYR A 1 482 ? -1.477 -20.649 -18.455 1.00 52.97 482 TYR A CA 1
ATOM 3863 C C . TYR A 1 482 ? -2.771 -19.832 -18.389 1.00 52.97 482 TYR A C 1
ATOM 3865 O O . TYR A 1 482 ? -3.508 -19.930 -17.414 1.00 52.97 482 TYR A O 1
ATOM 3873 N N . ASP A 1 483 ? -3.072 -19.064 -19.438 1.00 55.53 483 ASP A N 1
ATOM 3874 C CA . ASP A 1 483 ? -4.240 -18.185 -19.505 1.00 55.53 483 ASP A CA 1
ATOM 3875 C C . ASP A 1 483 ? -5.148 -18.609 -20.674 1.00 55.53 483 ASP A C 1
ATOM 3877 O O . ASP A 1 483 ? -4.686 -18.885 -21.782 1.00 55.53 483 ASP A O 1
ATOM 3881 N N . ARG A 1 484 ? -6.462 -18.673 -20.426 1.00 67.81 484 ARG A N 1
ATOM 3882 C CA . ARG A 1 484 ? -7.499 -18.967 -21.428 1.00 67.81 484 ARG A CA 1
ATOM 3883 C C . ARG A 1 484 ? -8.634 -17.972 -21.260 1.00 67.81 484 ARG A C 1
ATOM 3885 O O . ARG A 1 484 ? -9.151 -17.815 -20.158 1.00 67.81 484 ARG A O 1
ATOM 3892 N N . LEU A 1 485 ? -9.038 -17.332 -22.347 1.00 61.38 485 LEU A N 1
ATOM 3893 C CA . LEU A 1 485 ? -10.178 -16.421 -22.355 1.00 61.38 485 LEU A CA 1
ATOM 3894 C C . LEU A 1 485 ? -11.389 -17.138 -22.947 1.00 61.38 485 LEU A C 1
ATOM 3896 O O . LEU A 1 485 ? -11.263 -17.845 -23.948 1.00 61.38 485 LEU A O 1
ATOM 3900 N N . GLN A 1 486 ? -12.562 -16.962 -22.336 1.00 65.44 486 GLN A N 1
ATOM 3901 C CA . GLN A 1 486 ? -13.798 -17.384 -22.988 1.00 65.44 486 GLN A CA 1
ATOM 3902 C C . GLN A 1 486 ? -14.058 -16.495 -24.206 1.00 65.44 486 GLN A C 1
ATOM 3904 O O . GLN A 1 486 ? -13.851 -15.284 -24.153 1.00 65.44 486 GLN A O 1
ATOM 3909 N N . ARG A 1 487 ? -14.530 -17.110 -25.292 1.00 65.75 487 ARG A N 1
ATOM 3910 C CA . ARG A 1 487 ? -14.929 -16.441 -26.537 1.00 65.75 487 ARG A CA 1
ATOM 3911 C C . ARG A 1 487 ? -16.397 -16.756 -26.845 1.00 65.75 487 ARG A C 1
ATOM 3913 O O . ARG A 1 487 ? -16.671 -17.659 -27.642 1.00 65.75 487 ARG A O 1
ATOM 3920 N N . PRO A 1 488 ? -17.351 -16.099 -26.153 1.00 67.62 488 PRO A N 1
ATOM 3921 C CA . PRO A 1 488 ? -18.782 -16.327 -26.359 1.00 67.62 488 PRO A CA 1
ATOM 3922 C C . PRO A 1 488 ? -19.206 -16.053 -27.804 1.00 67.62 488 PRO A C 1
ATOM 3924 O O . PRO A 1 488 ? -20.026 -16.788 -28.343 1.00 67.62 488 PRO A O 1
ATOM 3927 N N . ASP A 1 489 ? -18.562 -15.071 -28.435 1.00 69.06 489 ASP A N 1
ATOM 3928 C CA . ASP A 1 489 ? -18.702 -14.687 -29.838 1.00 69.06 489 ASP A CA 1
ATOM 3929 C C . ASP A 1 489 ? -18.389 -15.843 -30.803 1.00 69.06 489 ASP A C 1
ATOM 3931 O O . ASP A 1 489 ? -19.151 -16.111 -31.729 1.00 69.06 489 ASP A O 1
ATOM 3935 N N . VAL A 1 490 ? -17.317 -16.602 -30.548 1.00 68.44 490 VAL A N 1
ATOM 3936 C CA . VAL A 1 490 ? -16.973 -17.794 -31.343 1.00 68.44 490 VAL A CA 1
ATOM 3937 C C . VAL A 1 490 ? -17.985 -18.913 -31.096 1.00 68.44 490 VAL A C 1
ATOM 3939 O O . VAL A 1 490 ? -18.429 -19.573 -32.033 1.00 68.44 490 VAL A O 1
ATOM 3942 N N . ALA A 1 491 ? -18.386 -19.133 -29.841 1.00 67.88 491 ALA A N 1
ATOM 3943 C CA . ALA A 1 491 ? -19.377 -20.154 -29.504 1.00 67.88 491 ALA A CA 1
ATOM 3944 C C . ALA A 1 491 ? -20.753 -19.863 -30.129 1.00 67.88 491 ALA A C 1
ATOM 3946 O O . ALA A 1 491 ? -21.489 -20.784 -30.476 1.00 67.88 491 ALA A O 1
ATOM 3947 N N . GLU A 1 492 ? -21.122 -18.593 -30.259 1.00 69.44 492 GLU A N 1
ATOM 3948 C CA . GLU A 1 492 ? -22.332 -18.139 -30.941 1.00 69.44 492 GLU A CA 1
ATOM 3949 C C . GLU A 1 492 ? -22.223 -18.295 -32.464 1.00 69.44 492 GLU A C 1
ATOM 3951 O O . GLU A 1 492 ? -23.102 -18.913 -33.063 1.00 69.44 492 GLU A O 1
ATOM 3956 N N . ALA A 1 493 ? -21.107 -17.877 -33.074 1.00 66.75 493 ALA A N 1
ATOM 3957 C CA . ALA A 1 493 ? -20.840 -18.052 -34.506 1.00 66.75 493 ALA A CA 1
ATOM 3958 C C . ALA A 1 493 ? -20.827 -19.530 -34.951 1.00 66.75 493 ALA A C 1
ATOM 3960 O O . ALA A 1 493 ? -21.283 -19.872 -36.042 1.00 66.75 493 ALA A O 1
ATOM 3961 N N . LEU A 1 494 ? -20.337 -20.434 -34.094 1.00 66.12 494 LEU A N 1
ATOM 3962 C CA . LEU A 1 494 ? -20.371 -21.879 -34.344 1.00 66.12 494 LEU A CA 1
ATOM 3963 C C . LEU A 1 494 ? -21.780 -22.478 -34.211 1.00 66.12 494 LEU A C 1
ATOM 3965 O O . LEU A 1 494 ? -22.073 -23.483 -34.858 1.00 66.12 494 LEU A O 1
ATOM 3969 N N . ARG A 1 495 ? -22.659 -21.876 -33.398 1.00 67.00 495 ARG A N 1
ATOM 3970 C CA . ARG A 1 495 ? -24.063 -22.298 -33.242 1.00 67.00 495 ARG A CA 1
ATOM 3971 C C . ARG A 1 495 ? -24.959 -21.808 -34.382 1.00 67.00 495 ARG A C 1
ATOM 3973 O O . ARG A 1 495 ? -25.949 -22.468 -34.678 1.00 67.00 495 ARG A O 1
ATOM 3980 N N . SER A 1 496 ? -24.609 -20.697 -35.032 1.00 56.12 496 SER A N 1
ATOM 3981 C CA . SER A 1 496 ? -25.418 -20.041 -36.070 1.00 56.12 496 SER A CA 1
ATOM 3982 C C . SER A 1 496 ? -25.154 -20.504 -37.516 1.00 56.12 496 SER A C 1
ATOM 3984 O O . SER A 1 496 ? -25.793 -20.001 -38.435 1.00 56.12 496 SER A O 1
ATOM 3986 N N . GLY A 1 497 ? -24.299 -21.512 -37.747 1.00 56.69 497 GLY A N 1
ATOM 3987 C CA . GLY A 1 497 ? -24.283 -22.258 -39.018 1.00 56.69 497 GLY A CA 1
ATOM 3988 C C . GLY A 1 497 ? -23.445 -21.678 -40.170 1.00 56.69 497 GLY A C 1
ATOM 3989 O O . GLY A 1 497 ? -23.821 -21.818 -41.333 1.00 56.69 497 GLY A O 1
ATOM 3990 N N . GLY A 1 498 ? -22.280 -21.083 -39.897 1.00 43.81 498 GLY A N 1
ATOM 3991 C CA . GLY A 1 498 ? -21.327 -20.677 -40.941 1.00 43.81 498 GLY A CA 1
ATOM 3992 C C . GLY A 1 498 ? -20.625 -21.868 -41.615 1.00 43.81 498 GLY A C 1
ATOM 3993 O O . GLY A 1 498 ? -19.909 -22.630 -40.974 1.00 43.81 498 GLY A O 1
ATOM 3994 N N . SER A 1 499 ? -20.831 -22.037 -42.922 1.00 41.03 499 SER A N 1
ATOM 3995 C CA . SER A 1 499 ? -20.443 -23.212 -43.712 1.00 41.03 499 SER A CA 1
ATOM 3996 C C . SER A 1 499 ? -18.950 -23.589 -43.680 1.00 41.03 499 SER A C 1
ATOM 3998 O O . SER A 1 499 ? -18.059 -22.743 -43.756 1.00 41.03 499 SER A O 1
ATOM 4000 N N . ARG A 1 500 ? -18.723 -24.907 -43.729 1.00 50.81 500 ARG A N 1
ATOM 4001 C CA . ARG A 1 500 ? -17.492 -25.618 -44.101 1.00 50.81 500 ARG A CA 1
ATOM 4002 C C . ARG A 1 500 ? -16.682 -24.915 -45.205 1.00 50.81 500 ARG A C 1
ATOM 4004 O O . ARG A 1 500 ? -16.985 -25.078 -46.383 1.00 50.81 500 ARG A O 1
ATOM 4011 N N . LYS A 1 501 ? -15.544 -24.317 -44.858 1.00 37.09 501 LYS A N 1
ATOM 4012 C CA . LYS A 1 501 ? -14.359 -24.328 -45.730 1.00 37.09 501 LYS A CA 1
ATOM 4013 C C . LYS A 1 501 ? -13.129 -24.600 -44.876 1.00 37.09 501 LYS A C 1
ATOM 4015 O O . LYS A 1 501 ? -12.791 -23.813 -44.004 1.00 37.09 501 LYS A O 1
ATOM 4020 N N . ARG A 1 502 ? -12.482 -25.746 -45.122 1.00 39.62 502 ARG A N 1
ATOM 4021 C CA . ARG A 1 502 ? -11.120 -26.013 -44.642 1.00 39.62 502 ARG A CA 1
ATOM 4022 C C . ARG A 1 502 ? -10.231 -24.875 -45.155 1.00 39.62 502 ARG A C 1
ATOM 4024 O O . ARG A 1 502 ? -10.157 -24.739 -46.379 1.00 39.62 502 ARG A O 1
ATOM 4031 N N . PRO A 1 503 ? -9.538 -24.105 -44.303 1.00 30.39 503 PRO A N 1
ATOM 4032 C CA . PRO A 1 503 ? -8.374 -23.379 -44.773 1.00 30.39 503 PRO A CA 1
ATOM 4033 C C . PRO A 1 503 ? -7.353 -24.451 -45.168 1.00 30.39 503 PRO A C 1
ATOM 4035 O O . PRO A 1 503 ? -6.920 -25.247 -44.335 1.00 30.39 503 PRO A O 1
ATOM 4038 N N . ARG A 1 504 ? -7.071 -24.571 -46.469 1.00 32.00 504 ARG A N 1
ATOM 4039 C CA . ARG A 1 504 ? -5.852 -25.234 -46.925 1.00 32.00 504 ARG A CA 1
ATOM 4040 C C . ARG A 1 504 ? -4.729 -24.219 -46.768 1.00 32.00 504 ARG A C 1
ATOM 4042 O O . ARG A 1 504 ? -4.798 -23.177 -47.414 1.00 32.00 504 ARG A O 1
ATOM 4049 N N . HIS A 1 505 ? -3.765 -24.617 -45.947 1.00 30.80 505 HIS A N 1
ATOM 4050 C CA . HIS A 1 505 ? -2.350 -24.264 -45.859 1.00 30.80 505 HIS A CA 1
ATOM 4051 C C . HIS A 1 505 ? -2.003 -23.937 -44.418 1.00 30.80 505 HIS A C 1
ATOM 4053 O O . HIS A 1 505 ? -2.322 -22.823 -43.958 1.00 30.80 505 HIS A O 1
#